Protein 1HT6 (pdb70)

GO terms:
  GO:0004556 alpha-amylase activity (F, EXP)

Secondary structure (DSSP, 8-state):
---EEE---TTGGG-TT-HHHHHHTTHHHHHHTT--EEEEPP-S-BSSTTSSSB--TT-GGG-TT--HHHHHHHHHHHHHTT-EEEEEE--SB---SEE-TTS-EEE---SSSSSTT---GGGB-TT-TTT--S-SPPPSS---TTSPBB-TT-HHHHHHHHHHHHHIIIII---EEEETTGGGS-HHHHHHHHHHH--S-EEE----PPPB-TTSSBPS--HHHHHHHHHHHHHHTGGGSSEEEE-HHHHHHHHHHTTT-GGGGS-TTSS-SSHHHH-GGGEEEES--TTTSTTT-SSPPPGGGHHHHHHHHHHSSSEEEEEHHHHHTSS-HHHHHHHHHHHHHTT--TT--EEEEEEETTEEEEEETTTEEEEESS-S--GGGSPTT-EEEEEETTEEEEE-

CATH classification: 3.20.20.80 (+1 more: 2.60.40.1180)

InterPro domains:
  IPR006046 Alpha amylase [PR00110] (106-117)
  IPR006046 Alpha amylase [PR00110] (198-209)
  IPR006046 Alpha amylase [PR00110] (305-317)
  IPR006047 Glycosyl hydrolase family 13, catalytic domain [PF00128] (47-209)
  IPR006047 Glycosyl hydrolase family 13, catalytic domain [SM00642] (26-367)
  IPR012850 Alpha-amylase, C-terminal beta-sheet [PF07821] (369-427)
  IPR012850 Alpha-amylase, C-terminal beta-sheet [SM00810] (368-428)
  IPR013775 Alpha-amylase, plant [PIRSF001028] (6-428)
  IPR013780 Glycosyl hydrolase, all-beta [G3DSA:2.60.40.1180] (372-429)
  IPR017853 Glycoside hydrolase superfamily [SSF51445] (25-370)

Radius of gyration: 21.64 Å; Cα contacts (8 Å, |Δi|>4): 967; chains: 1; bounding box: 49×50×70 Å

Structure (mmCIF, N/CA/C/O backbone):
data_1HT6
#
_entry.id   1HT6
#
_cell.length_a   88.360
_cell.length_b   72.820
_cell.length_c   61.740
_cell.angle_alpha   90.00
_cell.angle_beta   90.00
_cell.angle_gamma   90.00
#
_symmetry.space_group_name_H-M   'P 21 21 2'
#
loop_
_entity.id
_entity.type
_entity.pdbx_description
1 polymer 'ALPHA-AMYLASE ISOZYME 1'
2 non-polymer 'CALCIUM ION'
3 non-polymer 1,2-ETHANEDIOL
4 water water
#
loop_
_atom_site.group_PDB
_atom_site.id
_atom_site.type_symbol
_atom_site.label_atom_id
_atom_site.label_alt_id
_atom_site.label_comp_id
_atom_site.label_asym_id
_atom_site.label_entity_id
_atom_site.label_seq_id
_atom_site.pdbx_PDB_ins_code
_atom_site.Cartn_x
_atom_site.Cartn_y
_atom_site.Cartn_z
_atom_site.occupancy
_atom_site.B_iso_or_equiv
_atom_site.auth_seq_id
_atom_site.auth_comp_id
_atom_site.auth_asym_id
_atom_site.auth_atom_id
_atom_site.pdbx_PDB_model_num
ATOM 1 N N . HIS A 1 1 ? 21.979 20.358 -2.254 1.00 10.41 1 HIS A N 1
ATOM 2 C CA . HIS A 1 1 ? 23.221 21.116 -1.897 1.00 8.23 1 HIS A CA 1
ATOM 3 C C . HIS A 1 1 ? 23.060 21.654 -0.473 1.00 8.19 1 HIS A C 1
ATOM 4 O O . HIS A 1 1 ? 22.019 22.218 -0.124 1.00 8.61 1 HIS A O 1
ATOM 11 N N A GLN A 1 2 ? 24.075 21.449 0.366 0.51 7.01 2 GLN A N 1
ATOM 12 N N B GLN A 1 2 ? 24.101 21.480 0.326 0.52 7.02 2 GLN A N 1
ATOM 13 C CA A GLN A 1 2 ? 24.048 21.927 1.754 0.58 6.22 2 GLN A CA 1
ATOM 14 C CA B GLN A 1 2 ? 24.085 21.960 1.691 0.49 6.24 2 GLN A CA 1
ATOM 15 C C A GLN A 1 2 ? 25.446 22.236 2.255 0.54 6.34 2 GLN A C 1
ATOM 16 C C B GLN A 1 2 ? 25.487 22.276 2.130 0.49 6.12 2 GLN A C 1
ATOM 17 O O A GLN A 1 2 ? 26.320 21.351 2.296 0.52 6.80 2 GLN A O 1
ATOM 18 O O B GLN A 1 2 ? 26.397 21.441 2.006 0.52 5.77 2 GLN A O 1
ATOM 29 N N . VAL A 1 3 ? 25.674 23.498 2.612 1.00 4.65 3 VAL A N 1
ATOM 30 C CA . VAL A 1 3 ? 26.985 23.925 3.118 1.00 5.23 3 VAL A CA 1
ATOM 31 C C . VAL A 1 3 ? 26.740 24.867 4.261 1.00 3.91 3 VAL A C 1
ATOM 32 O O . VAL A 1 3 ? 26.066 25.906 4.140 1.00 4.89 3 VAL A O 1
ATOM 36 N N . LEU A 1 4 ? 27.266 24.502 5.427 1.00 4.13 4 LEU A N 1
ATOM 37 C CA . LEU A 1 4 ? 27.072 25.327 6.619 1.00 3.58 4 LEU A CA 1
ATOM 38 C C . LEU A 1 4 ? 28.231 26.331 6.747 1.00 3.52 4 LEU A C 1
ATOM 39 O O . LEU A 1 4 ? 29.297 26.175 6.146 1.00 3.53 4 LEU A O 1
ATOM 44 N N . PHE A 1 5 ? 27.991 27.351 7.559 1.00 3.10 5 PHE A N 1
ATOM 45 C CA . PHE A 1 5 ? 29.006 28.379 7.789 1.00 2.03 5 PHE A CA 1
ATOM 46 C C . PHE A 1 5 ? 28.867 28.867 9.221 1.00 4.18 5 PHE A C 1
ATOM 47 O O . PHE A 1 5 ? 27.765 29.282 9.635 1.00 4.76 5 PHE A O 1
ATOM 55 N N . GLN A 1 6 ? 29.935 28.802 10.006 1.00 3.88 6 GLN A N 1
ATOM 56 C CA . GLN A 1 6 ? 29.867 29.332 11.386 1.00 3.48 6 GLN A CA 1
ATOM 57 C C . GLN A 1 6 ? 30.146 30.825 11.269 1.00 3.58 6 GLN A C 1
ATOM 58 O O . GLN A 1 6 ? 31.255 31.242 10.925 1.00 5.31 6 GLN A O 1
ATOM 64 N N . GLY A 1 7 ? 29.128 31.616 11.605 1.00 3.91 7 GLY A N 1
ATOM 65 C CA . GLY A 1 7 ? 29.213 33.063 11.444 1.00 4.44 7 GLY A CA 1
ATOM 66 C C . GLY A 1 7 ? 29.645 33.869 12.642 1.00 4.58 7 GLY A C 1
ATOM 67 O O . GLY A 1 7 ? 29.086 34.921 12.874 1.00 6.16 7 GLY A O 1
ATOM 68 N N . PHE A 1 8 ? 30.632 33.384 13.367 1.00 4.82 8 PHE A N 1
ATOM 69 C CA . PHE A 1 8 ? 31.212 34.082 14.504 1.00 2.67 8 PHE A CA 1
ATOM 70 C C . PHE A 1 8 ? 32.418 33.330 14.997 1.00 4.88 8 PHE A C 1
ATOM 71 O O . PHE A 1 8 ? 32.701 32.199 14.579 1.00 5.26 8 PHE A O 1
ATOM 79 N N . ASN A 1 9 ? 33.207 34.020 15.841 1.00 5.21 9 ASN A N 1
ATOM 80 C CA . ASN A 1 9 ? 34.355 33.400 16.481 1.00 6.50 9 ASN A CA 1
ATOM 81 C C . ASN A 1 9 ? 34.372 33.829 17.952 1.00 6.73 9 ASN A C 1
ATOM 82 O O . ASN A 1 9 ? 33.427 34.439 18.440 1.00 5.73 9 ASN A O 1
ATOM 87 N N . TRP A 1 10 ? 35.407 33.434 18.702 1.00 5.28 10 TRP A N 1
ATOM 88 C CA . TRP A 1 10 ? 35.428 33.716 20.134 1.00 5.97 10 TRP A CA 1
ATOM 89 C C . TRP A 1 10 ? 35.604 35.196 20.493 1.00 6.07 10 TRP A C 1
ATOM 90 O O . TRP A 1 10 ? 35.349 35.577 21.643 1.00 7.77 10 TRP A O 1
ATOM 101 N N . GLU A 1 11 ? 36.041 35.990 19.526 1.00 5.96 11 GLU A N 1
ATOM 102 C CA . GLU A 1 11 ? 36.235 37.433 19.764 1.00 6.51 11 GLU A CA 1
ATOM 103 C C . GLU A 1 11 ? 35.065 38.268 19.265 1.00 7.42 11 GLU A C 1
ATOM 104 O O . GLU A 1 11 ? 35.031 39.457 19.513 1.00 8.22 11 GLU A O 1
ATOM 110 N N . SER A 1 12 ? 34.086 37.633 18.596 1.00 5.83 12 SER A N 1
ATOM 111 C CA . SER A 1 12 ? 32.992 38.397 17.998 1.00 5.73 12 SER A CA 1
ATOM 112 C C . SER A 1 12 ? 32.220 39.320 18.909 1.00 6.20 12 SER A C 1
ATOM 113 O O . SER A 1 12 ? 31.753 40.405 18.470 1.00 5.88 12 SER A O 1
ATOM 116 N N . TRP A 1 13 ? 32.015 38.911 20.142 1.00 6.77 13 TRP A N 1
ATOM 117 C CA . TRP A 1 13 ? 31.253 39.758 21.029 1.00 7.30 13 TRP A CA 1
ATOM 118 C C . TRP A 1 13 ? 31.818 41.151 21.223 1.00 7.55 13 TRP A C 1
ATOM 119 O O . TRP A 1 13 ? 31.067 42.060 21.609 1.00 9.20 13 TRP A O 1
ATOM 130 N N . LYS A 1 14 ? 33.106 41.323 20.944 1.00 6.13 14 LYS A N 1
ATOM 131 C CA . LYS A 1 14 ? 33.807 42.599 21.136 1.00 6.64 14 LYS A CA 1
ATOM 132 C C . LYS A 1 14 ? 33.637 43.572 19.996 1.00 9.17 14 LYS A C 1
ATOM 133 O O . LYS A 1 14 ? 33.997 44.748 20.133 1.00 9.68 14 LYS A O 1
ATOM 139 N N . GLN A 1 15 ? 33.098 43.110 18.876 1.00 7.69 15 GLN A N 1
ATOM 140 C CA . GLN A 1 15 ? 33.056 43.924 17.674 1.00 7.58 15 GLN A CA 1
ATOM 141 C C . GLN A 1 15 ? 32.463 45.308 17.892 1.00 9.44 15 GLN A C 1
ATOM 142 O O . GLN A 1 15 ? 31.330 45.437 18.385 1.00 9.02 15 GLN A O 1
ATOM 148 N N . SER A 1 16 ? 33.252 46.340 17.527 1.00 8.83 16 SER A N 1
ATOM 149 C CA . SER A 1 16 ? 32.758 47.697 17.677 1.00 11.15 16 SER A CA 1
ATOM 150 C C . SER A 1 16 ? 31.479 47.875 16.813 1.00 8.27 16 SER A C 1
ATOM 151 O O . SER A 1 16 ? 31.455 47.505 15.630 1.00 10.57 16 SER A O 1
ATOM 154 N N . GLY A 1 17 ? 30.447 48.452 17.421 1.00 10.63 17 GLY A N 1
ATOM 155 C CA . GLY A 1 17 ? 29.196 48.657 16.683 1.00 8.08 17 GLY A CA 1
ATOM 156 C C . GLY A 1 17 ? 28.298 47.426 16.656 1.00 6.95 17 GLY A C 1
ATOM 157 O O . GLY A 1 17 ? 27.189 47.529 16.160 1.00 7.30 17 GLY A O 1
ATOM 158 N N . GLY A 1 18 ? 28.801 46.293 17.164 1.00 6.15 18 GLY A N 1
ATOM 159 C CA . GLY A 1 18 ? 27.963 45.106 17.207 1.00 6.10 18 GLY A CA 1
ATOM 160 C C . GLY A 1 18 ? 28.275 44.067 16.142 1.00 5.42 18 GLY A C 1
ATOM 161 O O . GLY A 1 18 ? 28.357 44.409 14.950 1.00 6.00 18 GLY A O 1
ATOM 162 N N . TRP A 1 19 ? 28.351 42.800 16.555 1.00 4.95 19 TRP A N 1
ATOM 163 C CA . TRP A 1 19 ? 28.663 41.743 15.604 1.00 4.76 19 TRP A CA 1
ATOM 164 C C . TRP A 1 19 ? 27.595 41.527 14.535 1.00 5.64 19 TRP A C 1
ATOM 165 O O . TRP A 1 19 ? 27.913 41.421 13.360 1.00 5.53 19 TRP A O 1
ATOM 176 N N . TYR A 1 20 ? 26.311 41.495 14.912 1.00 4.98 20 TYR A N 1
ATOM 177 C CA . TYR A 1 20 ? 25.308 41.302 13.880 1.00 4.91 20 TYR A CA 1
ATOM 178 C C . TYR A 1 20 ? 25.349 42.445 12.878 1.00 4.94 20 TYR A C 1
ATOM 179 O O . TYR A 1 20 ? 25.182 42.218 11.689 1.00 6.10 20 TYR A O 1
ATOM 188 N N . ASN A 1 21 ? 25.509 43.680 13.365 1.00 5.13 21 ASN A N 1
ATOM 189 C CA . ASN A 1 21 ? 25.565 44.841 12.455 1.00 6.50 21 ASN A CA 1
ATOM 190 C C . ASN A 1 21 ? 26.710 44.667 11.468 1.00 6.41 21 ASN A C 1
ATOM 191 O O . ASN A 1 21 ? 26.536 44.945 10.272 1.00 7.67 21 ASN A O 1
ATOM 196 N N A MET A 1 22 ? 27.865 44.208 11.945 0.52 5.72 22 MET A N 1
ATOM 197 N N B MET A 1 22 ? 27.866 44.197 11.946 0.52 5.81 22 MET A N 1
ATOM 198 C CA A MET A 1 22 ? 28.987 43.999 11.045 0.54 5.49 22 MET A CA 1
ATOM 199 C CA B MET A 1 22 ? 29.016 43.975 11.068 0.55 5.66 22 MET A CA 1
ATOM 200 C C A MET A 1 22 ? 28.625 42.913 10.028 0.53 6.17 22 MET A C 1
ATOM 201 C C B MET A 1 22 ? 28.728 42.848 10.066 0.47 6.70 22 MET A C 1
ATOM 202 O O A MET A 1 22 ? 28.892 43.068 8.828 0.50 6.84 22 MET A O 1
ATOM 203 O O B MET A 1 22 ? 29.189 42.876 8.929 0.52 8.00 22 MET A O 1
ATOM 212 N N . MET A 1 23 ? 27.987 41.836 10.501 1.00 5.45 23 MET A N 1
ATOM 213 C CA . MET A 1 23 ? 27.639 40.728 9.609 1.00 5.81 23 MET A CA 1
ATOM 214 C C . MET A 1 23 ? 26.735 41.109 8.462 1.00 6.32 23 MET A C 1
ATOM 215 O O . MET A 1 23 ? 26.705 40.407 7.448 1.00 6.76 23 MET A O 1
ATOM 220 N N . MET A 1 24 ? 25.977 42.218 8.603 1.00 5.79 24 MET A N 1
ATOM 221 C CA . MET A 1 24 ? 25.131 42.620 7.484 1.00 6.46 24 MET A CA 1
ATOM 222 C C . MET A 1 24 ? 25.938 42.777 6.209 1.00 5.27 24 MET A C 1
ATOM 223 O O . MET A 1 24 ? 25.473 42.417 5.117 1.00 7.10 24 MET A O 1
ATOM 228 N N . GLY A 1 25 ? 27.146 43.310 6.349 1.00 6.64 25 GLY A N 1
ATOM 229 C CA . GLY A 1 25 ? 28.026 43.530 5.201 1.00 6.09 25 GLY A CA 1
ATOM 230 C C . GLY A 1 25 ? 28.752 42.287 4.700 1.00 7.31 25 GLY A C 1
ATOM 231 O O . GLY A 1 25 ? 29.499 42.361 3.726 1.00 10.36 25 GLY A O 1
ATOM 232 N N . LYS A 1 26 ? 28.491 41.166 5.335 1.00 6.15 26 LYS A N 1
ATOM 233 C CA . LYS A 1 26 ? 29.139 39.893 4.973 1.00 6.43 26 LYS A CA 1
ATOM 234 C C . LYS A 1 26 ? 28.118 38.917 4.318 1.00 5.68 26 LYS A C 1
ATOM 235 O O . LYS A 1 26 ? 28.528 37.930 3.718 1.00 6.43 26 LYS A O 1
ATOM 241 N N . VAL A 1 27 ? 26.825 39.201 4.446 1.00 5.24 27 VAL A N 1
ATOM 242 C CA . VAL A 1 27 ? 25.799 38.307 3.915 1.00 5.99 27 VAL A CA 1
ATOM 243 C C . VAL A 1 27 ? 25.923 37.992 2.441 1.00 5.61 27 VAL A C 1
ATOM 244 O O . VAL A 1 27 ? 25.853 36.810 2.055 1.00 6.25 27 VAL A O 1
ATOM 248 N N . ASP A 1 28 ? 26.122 39.013 1.604 1.00 6.04 28 ASP A N 1
ATOM 249 C CA . ASP A 1 28 ? 26.177 38.706 0.170 1.00 6.06 28 ASP A CA 1
ATOM 250 C C . ASP A 1 28 ? 27.326 37.784 -0.193 1.00 5.09 28 ASP A C 1
ATOM 251 O O . ASP A 1 28 ? 27.161 36.862 -1.015 1.00 6.32 28 ASP A O 1
ATOM 256 N N . ASP A 1 29 ? 28.515 38.014 0.384 1.00 6.57 29 ASP A N 1
ATOM 257 C CA . ASP A 1 29 ? 29.675 37.156 0.059 1.00 7.35 29 ASP A CA 1
ATOM 258 C C . ASP A 1 29 ? 29.427 35.736 0.553 1.00 7.37 29 ASP A C 1
ATOM 259 O O . ASP A 1 29 ? 29.832 34.782 -0.123 1.00 7.09 29 ASP A O 1
ATOM 264 N N . ILE A 1 30 ? 28.808 35.575 1.737 1.00 6.08 30 ILE A N 1
ATOM 265 C CA . ILE A 1 30 ? 28.525 34.230 2.238 1.00 6.02 30 ILE A CA 1
ATOM 266 C C . ILE A 1 30 ? 27.561 33.506 1.286 1.00 6.26 30 ILE A C 1
ATOM 267 O O . ILE A 1 30 ? 27.778 32.361 0.911 1.00 5.82 30 ILE A O 1
ATOM 272 N N . ALA A 1 31 ? 26.468 34.180 0.887 1.00 5.61 31 ALA A N 1
ATOM 273 C CA . ALA A 1 31 ? 25.511 33.541 0.001 1.00 4.91 31 ALA A CA 1
ATOM 274 C C . ALA A 1 31 ? 26.127 33.257 -1.380 1.00 6.65 31 ALA A C 1
ATOM 275 O O . ALA A 1 31 ? 25.885 32.212 -1.957 1.00 7.02 31 ALA A O 1
ATOM 277 N N . ALA A 1 32 ? 26.953 34.193 -1.871 1.00 6.17 32 ALA A N 1
ATOM 278 C CA . ALA A 1 32 ? 27.555 33.992 -3.187 1.00 7.64 32 ALA A CA 1
ATOM 279 C C . ALA A 1 32 ? 28.513 32.836 -3.222 1.00 7.46 32 ALA A C 1
ATOM 280 O O . ALA A 1 32 ? 28.776 32.286 -4.312 1.00 10.03 32 ALA A O 1
ATOM 282 N N . ALA A 1 33 ? 29.086 32.497 -2.073 1.00 6.16 33 ALA A N 1
ATOM 283 C CA . ALA A 1 33 ? 29.973 31.365 -1.959 1.00 7.42 33 ALA A CA 1
ATOM 284 C C . ALA A 1 33 ? 29.253 30.025 -1.873 1.00 9.23 33 ALA A C 1
ATOM 285 O O . ALA A 1 33 ? 29.898 28.995 -1.656 1.00 12.12 33 ALA A O 1
ATOM 287 N N . GLY A 1 34 ? 27.930 29.997 -1.935 1.00 7.06 34 GLY A N 1
ATOM 288 C CA . GLY A 1 34 ? 27.235 28.738 -1.923 1.00 7.36 34 GLY A CA 1
ATOM 289 C C . GLY A 1 34 ? 26.850 28.198 -0.560 1.00 6.47 34 GLY A C 1
ATOM 290 O O . GLY A 1 34 ? 26.509 27.006 -0.448 1.00 7.23 34 GLY A O 1
ATOM 291 N N . VAL A 1 35 ? 26.890 29.057 0.458 1.00 5.41 35 VAL A N 1
ATOM 292 C CA . VAL A 1 35 ? 26.494 28.649 1.783 1.00 5.30 35 VAL A CA 1
ATOM 293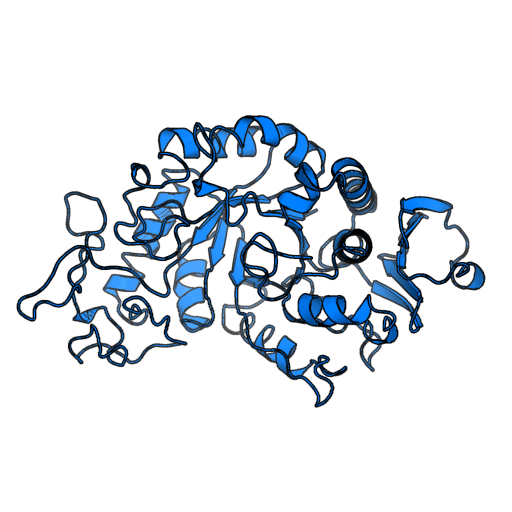 C C . VAL A 1 35 ? 24.976 28.600 1.859 1.00 5.36 35 VAL A C 1
ATOM 294 O O . VAL A 1 35 ? 24.270 29.517 1.364 1.00 6.33 35 VAL A O 1
ATOM 298 N N . THR A 1 36 ? 24.454 27.585 2.518 1.00 3.87 36 THR A N 1
ATOM 299 C CA . THR A 1 36 ? 23.010 27.441 2.672 1.00 5.14 36 THR A CA 1
ATOM 300 C C . THR A 1 36 ? 22.487 27.733 4.072 1.00 5.28 36 THR A C 1
ATOM 301 O O . THR A 1 36 ? 21.295 28.035 4.226 1.00 5.24 36 THR A O 1
ATOM 305 N N . HIS A 1 37 ? 23.352 27.693 5.084 1.00 4.22 37 HIS A N 1
ATOM 306 C CA . HIS A 1 37 ? 22.932 27.878 6.463 1.00 3.92 37 HIS A CA 1
ATOM 307 C C . HIS A 1 37 ? 24.060 28.537 7.233 1.00 4.39 37 HIS A C 1
ATOM 308 O O . HIS A 1 37 ? 25.211 28.100 7.097 1.00 5.66 37 HIS A O 1
ATOM 315 N N . VAL A 1 38 ? 23.738 29.569 8.008 1.00 3.66 38 VAL A N 1
ATOM 316 C CA . VAL A 1 38 ? 24.732 30.249 8.872 1.00 3.49 38 VAL A CA 1
ATOM 317 C C . VAL A 1 38 ? 24.407 30.024 10.328 1.00 3.89 38 VAL A C 1
ATOM 318 O O . VAL A 1 38 ? 23.265 30.295 10.780 1.00 5.16 38 VAL A O 1
ATOM 322 N N . TRP A 1 39 ? 25.379 29.482 11.080 1.00 3.72 39 TRP A N 1
ATOM 323 C CA . TRP A 1 39 ? 25.262 29.268 12.529 1.00 4.07 39 TRP A CA 1
ATOM 324 C C . TRP A 1 39 ? 25.670 30.540 13.261 1.00 3.77 39 TRP A C 1
ATOM 325 O O . TRP A 1 39 ? 26.773 31.094 13.089 1.00 4.61 39 TRP A O 1
ATOM 336 N N . LEU A 1 40 ? 24.699 31.087 14.007 1.00 4.18 40 LEU A N 1
ATOM 337 C CA . LEU A 1 40 ? 24.857 32.346 14.790 1.00 3.57 40 LEU A CA 1
ATOM 338 C C . LEU A 1 40 ? 25.017 31.965 16.264 1.00 3.76 40 LEU A C 1
ATOM 339 O O . LEU A 1 40 ? 24.553 30.910 16.702 1.00 4.35 40 LEU A O 1
ATOM 344 N N . PRO A 1 41 ? 25.657 32.818 17.052 1.00 3.90 41 PRO A N 1
ATOM 345 C CA . PRO A 1 41 ? 25.926 32.518 18.464 1.00 3.88 41 PRO A CA 1
ATOM 346 C C . PRO A 1 41 ? 24.729 32.515 19.394 1.00 4.47 41 PRO A C 1
ATOM 347 O O . PRO A 1 41 ? 23.630 32.882 19.005 1.00 4.40 41 PRO A O 1
ATOM 351 N N . PRO A 1 42 ? 24.916 32.064 20.652 1.00 4.65 42 PRO A N 1
ATOM 352 C CA . PRO A 1 42 ? 23.777 32.037 21.619 1.00 5.45 42 PRO A CA 1
ATOM 353 C C . PRO A 1 42 ? 23.267 33.484 21.654 1.00 3.80 42 PRO A C 1
ATOM 354 O O . PRO A 1 42 ? 24.042 34.396 21.942 1.00 5.26 42 PRO A O 1
ATOM 358 N N . PRO A 1 43 ? 21.977 33.698 21.456 1.00 4.33 43 PRO A N 1
ATOM 359 C CA . PRO A 1 43 ? 21.443 35.066 21.395 1.00 4.42 43 PRO A CA 1
ATOM 360 C C . PRO A 1 43 ? 20.950 35.728 22.625 1.00 5.50 43 PRO A C 1
ATOM 361 O O . PRO A 1 43 ? 20.597 36.915 22.583 1.00 5.65 43 PRO A O 1
ATOM 365 N N . SER A 1 44 ? 20.921 34.985 23.713 1.00 5.32 44 SER A N 1
ATOM 366 C CA . SER A 1 44 ? 20.328 35.554 24.933 1.00 4.98 44 SER A CA 1
ATOM 367 C C . SER A 1 44 ? 21.303 36.108 25.942 1.00 6.38 44 SER A C 1
ATOM 368 O O . SER A 1 44 ? 22.502 35.888 25.868 1.00 6.58 44 SER A O 1
ATOM 371 N N . HIS A 1 45 ? 20.733 36.835 26.910 1.00 5.96 45 HIS A N 1
ATOM 372 C CA . HIS A 1 45 ? 21.485 37.254 28.089 1.00 5.46 45 HIS A CA 1
ATOM 373 C C . HIS A 1 45 ? 22.359 36.091 28.596 1.00 6.13 45 HIS A C 1
ATOM 374 O O . HIS A 1 45 ? 21.844 34.957 28.717 1.00 6.52 45 HIS A O 1
ATOM 381 N N . SER A 1 46 ? 23.607 36.370 28.937 1.00 6.44 46 SER A N 1
ATOM 382 C CA . SER A 1 46 ? 24.537 35.366 29.425 1.00 7.14 46 SER A CA 1
ATOM 383 C C . SER A 1 46 ? 25.456 36.034 30.448 1.00 8.14 46 SER A C 1
ATOM 384 O O . SER A 1 46 ? 25.863 37.178 30.301 1.00 7.52 46 SER A O 1
ATOM 387 N N . VAL A 1 47 ? 25.764 35.284 31.506 1.00 6.17 47 VAL A N 1
ATOM 388 C CA . VAL A 1 47 ? 26.695 35.806 32.502 1.00 7.52 47 VAL A CA 1
ATOM 389 C C . VAL A 1 47 ? 28.094 36.007 31.872 1.00 8.31 47 VAL A C 1
ATOM 390 O O . VAL A 1 47 ? 28.781 36.984 32.214 1.00 10.00 47 VAL A O 1
ATOM 394 N N . SER A 1 48 ? 28.493 35.142 30.924 1.00 8.04 48 SER A N 1
ATOM 395 C CA . SER A 1 48 ? 29.745 35.269 30.205 1.00 7.23 48 SER A CA 1
ATOM 396 C C . SER A 1 48 ? 29.470 36.005 28.877 1.00 7.55 48 SER A C 1
ATOM 397 O O . SER A 1 48 ? 28.423 35.825 28.252 1.00 8.78 48 SER A O 1
ATOM 400 N N . ASN A 1 49 ? 30.457 36.775 28.415 1.00 6.71 49 ASN A N 1
ATOM 401 C CA . ASN A 1 49 ? 30.250 37.599 27.243 1.00 8.98 49 ASN A CA 1
ATOM 402 C C . ASN A 1 49 ? 29.955 36.867 25.961 1.00 6.41 49 ASN A C 1
ATOM 403 O O . ASN A 1 49 ? 29.227 37.396 25.117 1.00 7.11 49 ASN A O 1
ATOM 408 N N . GLU A 1 50 ? 30.494 35.638 25.818 1.00 5.65 50 GLU A N 1
ATOM 409 C CA . GLU A 1 50 ? 30.325 34.934 24.550 1.00 5.28 50 GLU A CA 1
ATOM 410 C C . GLU A 1 50 ? 28.993 34.245 24.396 1.00 5.95 50 GLU A C 1
ATOM 411 O O . GLU A 1 50 ? 28.691 33.741 23.297 1.00 5.75 50 GLU A O 1
ATOM 417 N N . GLY A 1 51 ? 28.201 34.194 25.475 1.00 6.00 51 GLY A N 1
ATOM 418 C CA . GLY A 1 51 ? 26.861 33.630 25.369 1.00 5.67 51 GLY A CA 1
ATOM 419 C C . GLY A 1 51 ? 26.625 32.253 25.947 1.00 5.18 51 GLY A C 1
ATOM 420 O O . GLY A 1 51 ? 25.454 31.819 26.047 1.00 5.66 51 GLY A O 1
ATOM 421 N N . TYR A 1 52 ? 27.702 31.584 26.381 1.00 4.81 52 TYR A N 1
ATOM 422 C CA . TYR A 1 52 ? 27.564 30.199 26.813 1.00 4.16 52 TYR A CA 1
ATOM 423 C C . TYR A 1 52 ? 27.187 29.921 28.281 1.00 6.32 52 TYR A C 1
ATOM 424 O O . TYR A 1 52 ? 27.233 28.794 28.728 1.00 6.82 52 TYR A O 1
ATOM 433 N N A MET A 1 53 ? 26.824 30.966 29.008 0.49 5.96 53 MET A N 1
ATOM 434 N N B MET A 1 53 ? 26.837 30.988 28.989 0.54 6.36 53 MET A N 1
ATOM 435 C CA A MET A 1 53 ? 26.294 30.813 30.371 0.54 5.52 53 MET A CA 1
ATOM 436 C CA B MET A 1 53 ? 26.341 30.938 30.375 0.49 6.22 53 MET A CA 1
ATOM 437 C C A MET A 1 53 ? 24.984 31.603 30.403 0.52 5.95 53 MET A C 1
ATOM 438 C C B MET A 1 53 ? 24.988 31.682 30.362 0.45 6.32 53 MET A C 1
ATOM 439 O O A MET A 1 53 ? 24.828 32.572 31.137 0.46 5.61 53 MET A O 1
ATOM 440 O O B MET A 1 53 ? 24.795 32.679 31.060 0.54 5.18 53 MET A O 1
ATOM 449 N N . PRO A 1 54 ? 24.013 31.184 29.582 1.00 4.79 54 PRO A N 1
ATOM 450 C CA . PRO A 1 54 ? 22.715 31.867 29.505 1.00 4.89 54 PRO A CA 1
ATOM 451 C C . PRO A 1 54 ? 21.971 31.926 30.807 1.00 6.67 54 PRO A C 1
ATOM 452 O O . PRO A 1 54 ? 22.046 30.987 31.607 1.00 6.93 54 PRO A O 1
ATOM 456 N N . GLY A 1 55 ? 21.199 32.998 30.962 1.00 5.50 55 GLY A N 1
ATOM 457 C CA . GLY A 1 55 ? 20.339 33.163 32.123 1.00 5.38 55 GLY A CA 1
ATOM 458 C C . GLY A 1 55 ? 18.939 33.463 31.661 1.00 6.13 55 GLY A C 1
ATOM 459 O O . GLY A 1 55 ? 18.099 32.557 31.589 1.00 6.63 55 GLY A O 1
ATOM 460 N N . ARG A 1 56 ? 18.648 34.723 31.334 1.00 5.72 56 ARG A N 1
ATOM 461 C CA . ARG A 1 56 ? 17.297 35.108 30.876 1.00 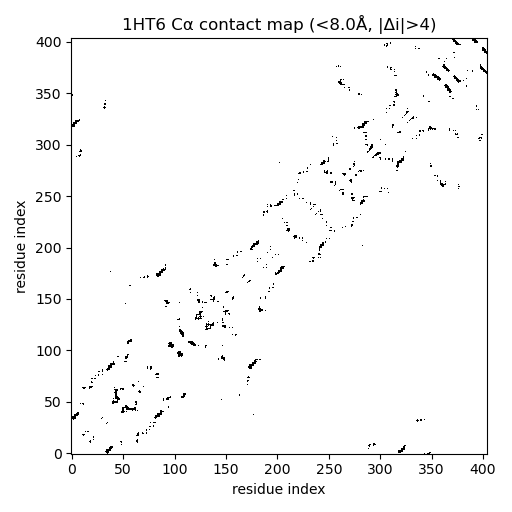6.48 56 ARG A CA 1
ATOM 462 C C . ARG A 1 56 ? 17.177 34.799 29.390 1.00 6.36 56 ARG A C 1
ATOM 463 O O . ARG A 1 56 ? 17.504 35.632 28.520 1.00 5.58 56 ARG A O 1
ATOM 471 N N . LEU A 1 57 ? 16.685 33.589 29.106 1.00 6.05 57 LEU A N 1
ATOM 472 C CA . LEU A 1 57 ? 16.638 33.107 27.729 1.00 5.32 57 LEU A CA 1
ATOM 473 C C . LEU A 1 57 ? 15.841 34.015 26.790 1.00 5.20 57 LEU A C 1
ATOM 474 O O . LEU A 1 57 ? 16.181 34.103 25.571 1.00 5.58 57 LEU A O 1
ATOM 479 N N . TYR A 1 58 ? 14.771 34.656 27.277 1.00 5.57 58 TYR A N 1
ATOM 480 C CA . TYR A 1 58 ? 14.010 35.544 26.389 1.00 7.22 58 TYR A CA 1
ATOM 481 C C . TYR A 1 58 ? 14.610 36.945 26.244 1.00 7.51 58 TYR A C 1
ATOM 482 O O . TYR A 1 58 ? 14.104 37.747 25.430 1.00 7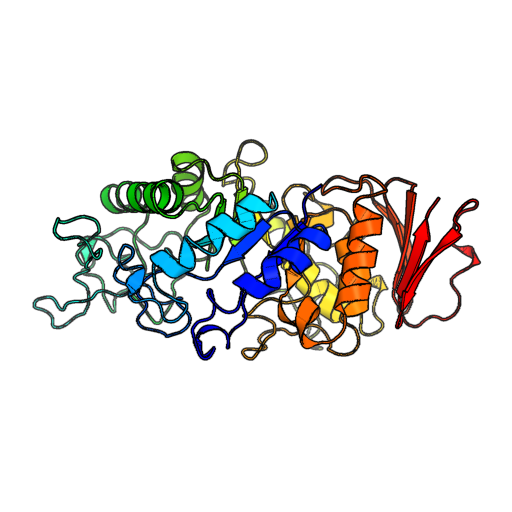.72 58 TYR A O 1
ATOM 491 N N . ASP A 1 59 ? 15.659 37.252 27.007 1.00 5.52 59 ASP A N 1
ATOM 492 C CA . ASP A 1 59 ? 16.239 38.591 26.965 1.00 5.56 59 ASP A CA 1
ATOM 493 C C . ASP A 1 59 ? 17.325 38.628 25.903 1.00 5.67 59 ASP A C 1
ATOM 494 O O . ASP A 1 59 ? 18.531 38.536 26.188 1.00 7.31 59 ASP A O 1
ATOM 499 N N . ILE A 1 60 ? 16.864 38.757 24.672 1.00 7.16 60 ILE A N 1
ATOM 500 C CA . ILE A 1 60 ? 17.766 38.831 23.518 1.00 6.40 60 ILE A CA 1
ATOM 501 C C . ILE A 1 60 ? 18.494 40.199 23.499 1.00 6.45 60 ILE A C 1
ATOM 502 O O . ILE A 1 60 ? 19.664 40.308 23.074 1.00 5.93 60 ILE A O 1
ATOM 507 N N . ASP A 1 61 ? 17.801 41.255 23.947 1.00 5.90 61 ASP A N 1
ATOM 508 C CA . ASP A 1 61 ? 18.393 42.605 23.936 1.00 5.25 61 ASP A CA 1
ATOM 509 C C . ASP A 1 61 ? 19.641 42.756 24.818 1.00 7.45 61 ASP A C 1
ATOM 510 O O . ASP A 1 61 ? 20.449 43.678 24.636 1.00 8.53 61 ASP A O 1
ATOM 515 N N . ALA A 1 62 ? 19.833 41.833 25.753 1.00 6.69 62 ALA A N 1
ATOM 516 C CA . ALA A 1 62 ? 20.989 41.860 26.657 1.00 6.53 62 ALA A CA 1
ATOM 517 C C . ALA A 1 62 ? 22.233 41.229 26.054 1.00 6.19 62 ALA A C 1
ATOM 518 O O . ALA A 1 62 ? 23.285 41.266 26.670 1.00 7.95 62 ALA A O 1
ATOM 520 N N . SER A 1 63 ? 22.135 40.652 24.863 1.00 6.04 63 SER A N 1
ATOM 521 C CA . SER A 1 63 ? 23.324 39.997 24.312 1.00 7.14 63 SER A CA 1
ATOM 522 C C . SER A 1 63 ? 24.435 40.959 23.911 1.00 6.16 63 SER A C 1
ATOM 523 O O . SER A 1 63 ? 24.147 42.052 23.448 1.00 6.96 63 SER A O 1
ATOM 526 N N A LYS A 1 64 ? 25.688 40.542 24.076 0.54 6.37 64 LYS A N 1
ATOM 527 N N B LYS A 1 64 ? 25.692 40.554 24.068 0.51 6.15 64 LYS A N 1
ATOM 528 C CA A LYS A 1 64 ? 26.811 41.373 23.641 0.54 6.50 64 LYS A CA 1
ATOM 529 C CA B LYS A 1 64 ? 26.797 41.404 23.619 0.55 6.12 64 LYS A CA 1
ATOM 530 C C A LYS A 1 64 ? 26.950 41.375 22.105 0.54 5.60 64 LYS A C 1
ATOM 531 C C B LYS A 1 64 ? 26.850 41.449 22.081 0.50 5.40 64 LYS A C 1
ATOM 532 O O A LYS A 1 64 ? 27.658 42.210 21.550 0.51 6.30 64 LYS A O 1
ATOM 533 O O B LYS A 1 64 ? 27.382 42.391 21.499 0.51 6.31 64 LYS A O 1
ATOM 544 N N . TYR A 1 65 ? 26.286 40.439 21.421 1.00 4.54 65 TYR A N 1
ATOM 545 C CA . TYR A 1 65 ? 26.368 40.387 19.953 1.00 5.47 65 TYR A CA 1
ATOM 546 C C . TYR A 1 65 ? 25.512 41.425 19.258 1.00 3.82 65 TYR A C 1
ATOM 547 O O . TYR A 1 65 ? 25.786 41.802 18.112 1.00 5.82 65 TYR A O 1
ATOM 556 N N . GLY A 1 66 ? 24.475 41.870 19.967 1.00 4.00 66 GLY A N 1
ATOM 557 C CA . GLY A 1 66 ? 23.537 42.819 19.411 1.00 5.00 66 GLY A CA 1
ATOM 558 C C . GLY A 1 66 ? 22.179 42.549 19.990 1.00 5.91 66 GLY A C 1
ATOM 559 O O . GLY A 1 66 ? 21.971 41.508 20.609 1.00 6.02 66 GLY A O 1
ATOM 560 N N . ASN A 1 67 ? 21.261 43.496 19.783 1.00 5.06 67 ASN A N 1
ATOM 561 C CA . ASN A 1 67 ? 19.919 43.351 20.324 1.00 6.59 67 ASN A CA 1
ATOM 562 C C . ASN A 1 67 ? 18.986 42.578 19.399 1.00 6.52 67 ASN A C 1
ATOM 563 O O . ASN A 1 67 ? 19.394 42.117 18.332 1.00 6.25 67 ASN A O 1
ATOM 568 N N . ALA A 1 68 ? 17.734 42.425 19.794 1.00 5.37 68 ALA A N 1
ATOM 569 C CA . ALA A 1 68 ? 16.808 41.647 18.965 1.00 5.41 68 ALA A CA 1
ATOM 570 C C . ALA A 1 68 ? 16.582 42.304 17.603 1.00 6.50 68 ALA A C 1
ATOM 571 O O . ALA A 1 68 ? 16.485 41.613 16.596 1.00 6.55 68 ALA A O 1
ATOM 573 N N . ALA A 1 69 ? 16.460 43.636 17.550 1.00 5.97 69 ALA A N 1
ATOM 574 C CA . ALA A 1 69 ? 16.273 44.297 16.261 1.00 5.76 69 ALA A CA 1
ATOM 575 C C . ALA A 1 69 ? 17.451 44.020 15.323 1.00 5.76 69 ALA A C 1
ATOM 576 O O . ALA A 1 69 ? 17.263 43.720 14.125 1.00 6.51 69 ALA A O 1
ATOM 578 N N . GLU A 1 70 ? 18.672 44.118 15.868 1.00 5.61 70 GLU A N 1
ATOM 579 C CA . GLU A 1 70 ? 19.856 43.899 15.049 1.00 4.67 70 GLU A CA 1
ATOM 580 C C . GLU A 1 70 ? 19.924 42.425 14.592 1.00 5.38 70 GLU A C 1
ATOM 581 O O . GLU A 1 70 ? 20.308 42.125 13.459 1.00 5.24 70 GLU A O 1
ATOM 587 N N . LEU A 1 71 ? 19.554 41.505 15.486 1.00 5.67 71 LEU A N 1
ATOM 588 C CA . LEU A 1 71 ? 19.554 40.089 15.100 1.00 4.81 71 LEU A CA 1
ATOM 589 C C . LEU A 1 71 ? 18.514 39.811 14.029 1.00 4.65 71 LEU A C 1
ATOM 590 O O . LEU A 1 71 ? 18.811 39.108 13.049 1.00 5.08 71 LEU A O 1
ATOM 595 N N . LYS A 1 72 ? 17.291 40.346 14.219 1.00 6.35 72 LYS A N 1
ATOM 596 C CA . LYS A 1 72 ? 16.244 40.113 13.211 1.00 6.73 72 LYS A CA 1
ATOM 597 C C . LYS A 1 72 ? 16.638 40.718 11.873 1.00 5.04 72 LYS A C 1
ATOM 598 O O . LYS A 1 72 ? 16.325 40.132 10.829 1.00 6.95 72 LYS A O 1
ATOM 604 N N A SER A 1 73 ? 17.323 41.860 11.892 0.54 5.83 73 SER A N 1
ATOM 605 N N B SER A 1 73 ? 17.325 41.857 11.869 0.49 6.26 73 SER A N 1
ATOM 606 C CA A SER A 1 73 ? 17.760 42.463 10.636 0.49 4.87 73 SER A CA 1
ATOM 607 C CA B SER A 1 73 ? 17.737 42.424 10.585 0.60 5.75 73 SER A CA 1
ATOM 608 C C A SER A 1 73 ? 18.745 41.519 9.917 0.53 5.50 73 SER A C 1
ATOM 609 C C B SER A 1 73 ? 18.727 41.468 9.900 0.45 5.61 73 SER A C 1
ATOM 610 O O A SER A 1 73 ? 18.671 41.332 8.691 0.44 6.73 73 SER A O 1
ATOM 611 O O B SER A 1 73 ? 18.645 41.222 8.682 0.56 5.78 73 SER A O 1
ATOM 616 N N . LEU A 1 74 ? 19.658 40.908 10.668 1.00 5.29 74 LEU A N 1
ATOM 617 C CA . LEU A 1 74 ? 20.609 39.976 10.051 1.00 4.94 74 LEU A CA 1
ATOM 618 C C . LEU A 1 74 ? 19.932 38.694 9.545 1.00 4.21 74 LEU A C 1
ATOM 619 O O . LEU A 1 74 ? 20.212 38.261 8.423 1.00 5.37 74 LEU A O 1
ATOM 624 N N . ILE A 1 75 ? 19.001 38.148 10.318 1.00 3.96 75 ILE A N 1
ATOM 625 C CA . ILE A 1 75 ? 18.313 36.946 9.869 1.00 3.75 75 ILE A CA 1
ATOM 626 C C . ILE A 1 75 ? 17.502 37.271 8.627 1.00 5.54 75 ILE A C 1
ATOM 627 O O . ILE A 1 75 ? 17.463 36.475 7.686 1.00 5.91 75 ILE A O 1
ATOM 632 N N . GLY A 1 76 ? 16.872 38.446 8.600 1.00 6.59 76 GLY A N 1
ATOM 633 C CA . GLY A 1 76 ? 16.103 38.810 7.396 1.00 5.76 76 GLY A CA 1
ATOM 634 C C . GLY A 1 76 ? 17.029 38.953 6.183 1.00 5.60 76 GLY A C 1
ATOM 635 O O . GLY A 1 76 ? 16.614 38.644 5.038 1.00 7.03 76 GLY A O 1
ATOM 636 N N . ALA A 1 77 ? 18.229 39.490 6.392 1.00 6.01 77 ALA A N 1
ATOM 637 C CA . ALA A 1 77 ? 19.158 39.620 5.253 1.00 3.57 77 ALA A CA 1
ATOM 638 C C . ALA A 1 77 ? 19.611 38.249 4.744 1.00 5.04 77 ALA A C 1
ATOM 639 O O . ALA A 1 77 ? 19.699 38.027 3.546 1.00 5.43 77 ALA A O 1
ATOM 641 N N . LEU A 1 78 ? 19.927 37.334 5.657 1.00 5.03 78 LEU A N 1
ATOM 642 C CA . LEU A 1 78 ? 20.278 35.970 5.272 1.00 4.72 78 LEU A CA 1
ATOM 643 C C . LEU A 1 78 ? 19.113 35.360 4.469 1.00 4.85 78 LEU A C 1
ATOM 644 O O . LEU A 1 78 ? 19.334 34.855 3.371 1.00 5.73 78 LEU A O 1
ATOM 649 N N . HIS A 1 79 ? 17.881 35.476 4.994 1.00 5.33 79 HIS A N 1
ATOM 650 C CA . HIS A 1 79 ? 16.746 34.944 4.284 1.00 4.24 79 HIS A CA 1
ATOM 651 C C . HIS A 1 79 ? 16.556 35.589 2.913 1.00 5.70 79 HIS A C 1
ATOM 652 O O . HIS A 1 79 ? 16.149 34.890 1.978 1.00 5.97 79 HIS A O 1
ATOM 659 N N . GLY A 1 80 ? 16.868 36.881 2.801 1.00 5.45 80 GLY A N 1
ATOM 660 C CA . GLY A 1 80 ? 16.731 37.538 1.496 1.00 6.31 80 GLY A CA 1
ATOM 661 C C . GLY A 1 80 ? 17.627 36.937 0.433 1.00 6.30 80 GLY A C 1
ATOM 662 O O . GLY A 1 80 ? 17.306 37.026 -0.754 1.00 10.20 80 GLY A O 1
ATOM 663 N N . LYS A 1 81 ? 18.733 36.334 0.856 1.00 6.45 81 LYS A N 1
ATOM 664 C CA . LYS A 1 81 ? 19.639 35.651 -0.078 1.00 7.48 81 LYS A CA 1
ATOM 665 C C . LYS A 1 81 ? 19.445 34.121 -0.080 1.00 6.34 81 LYS A C 1
ATOM 666 O O . LYS A 1 81 ? 20.263 33.374 -0.655 1.00 8.31 81 LYS A O 1
ATOM 672 N N . GLY A 1 82 ? 18.362 33.641 0.540 1.00 5.54 82 GLY A N 1
ATOM 673 C CA . GLY A 1 82 ? 18.040 32.249 0.563 1.00 6.11 82 GLY A CA 1
ATOM 674 C C . GLY A 1 82 ? 18.858 31.413 1.534 1.00 5.68 82 GLY A C 1
ATOM 675 O O . GLY A 1 82 ? 18.921 30.183 1.366 1.00 9.00 82 GLY A O 1
ATOM 676 N N . VAL A 1 83 ? 19.469 32.063 2.513 1.00 5.01 83 VAL A N 1
ATOM 677 C CA . VAL A 1 83 ? 20.306 31.348 3.489 1.00 5.61 83 VAL A CA 1
ATOM 678 C C . VAL A 1 83 ? 19.566 31.262 4.826 1.00 6.20 83 VAL A C 1
ATOM 679 O O . VAL A 1 83 ? 18.985 32.257 5.317 1.00 5.85 83 VAL A O 1
ATOM 683 N N A GLN A 1 84 ? 19.580 30.065 5.412 0.52 5.15 84 GLN A N 1
ATOM 684 N N B GLN A 1 84 ? 19.580 30.075 5.419 0.48 5.74 84 GLN A N 1
ATOM 685 C CA A GLN A 1 84 ? 18.941 29.819 6.717 0.47 5.22 84 GLN A CA 1
ATOM 686 C CA B GLN A 1 84 ? 18.926 29.874 6.715 0.54 6.11 84 GLN A CA 1
ATOM 687 C C A GLN A 1 84 ? 19.822 30.297 7.885 0.47 4.71 84 GLN A C 1
ATOM 688 C C B GLN A 1 84 ? 19.822 30.265 7.893 0.50 5.35 84 GLN A C 1
ATOM 689 O O A GLN A 1 84 ? 21.045 30.516 7.728 0.53 5.64 84 GLN A O 1
ATOM 690 O O B GLN A 1 84 ? 21.055 30.374 7.756 0.45 6.54 84 GLN A O 1
ATOM 701 N N . ALA A 1 85 ? 19.182 30.499 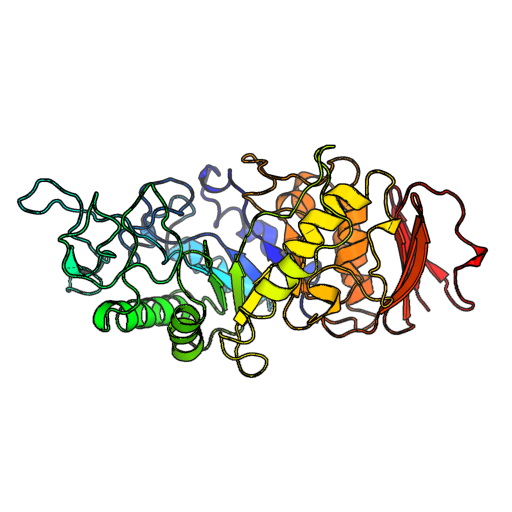9.037 1.00 4.73 85 ALA A N 1
ATOM 702 C CA . ALA A 1 85 ? 19.861 30.907 10.269 1.00 3.95 85 ALA A CA 1
ATOM 703 C C . ALA A 1 85 ? 19.705 29.792 11.288 1.00 4.17 85 ALA A C 1
ATOM 704 O O . ALA A 1 85 ? 18.570 29.339 11.583 1.00 5.16 85 ALA A O 1
ATOM 706 N N . ILE A 1 86 ? 20.838 29.346 11.820 1.00 5.01 86 ILE A N 1
ATOM 707 C CA . ILE A 1 86 ? 20.895 28.297 12.854 1.00 3.62 86 ILE A CA 1
ATOM 708 C C . ILE A 1 86 ? 21.239 28.997 14.169 1.00 4.58 86 ILE A C 1
ATOM 709 O O . ILE A 1 86 ? 22.205 29.759 14.210 1.00 4.65 86 ILE A O 1
ATOM 714 N N . ALA A 1 87 ? 20.431 28.803 15.212 1.00 4.19 87 ALA A N 1
ATOM 715 C CA . ALA A 1 87 ? 20.739 29.403 16.519 1.00 3.52 87 ALA A CA 1
ATOM 716 C C . ALA A 1 87 ? 21.544 28.410 17.376 1.00 3.38 87 ALA A C 1
ATOM 717 O O . ALA A 1 87 ? 21.225 27.204 17.390 1.00 4.24 87 ALA A O 1
ATOM 719 N N . ASP A 1 88 ? 22.553 28.931 18.083 1.00 3.64 88 ASP A N 1
ATOM 720 C CA . ASP A 1 88 ? 23.334 28.117 19.043 1.00 3.85 88 ASP A CA 1
ATOM 721 C C . ASP A 1 88 ? 22.462 28.032 20.311 1.00 4.20 88 ASP A C 1
ATOM 722 O O . ASP A 1 88 ? 22.256 29.042 20.985 1.00 5.66 88 ASP A O 1
ATOM 727 N N . ILE A 1 89 ? 21.972 26.802 20.559 1.00 3.55 89 ILE A N 1
ATOM 728 C CA . ILE A 1 89 ? 21.058 26.534 21.662 1.00 3.28 89 ILE A CA 1
ATOM 729 C C . ILE A 1 89 ? 21.841 25.932 22.811 1.00 3.71 89 ILE A C 1
ATOM 730 O O . ILE A 1 89 ? 22.389 24.805 22.711 1.00 4.58 89 ILE A O 1
ATOM 735 N N . VAL A 1 90 ? 21.930 26.714 23.895 1.00 3.14 90 VAL A N 1
ATOM 736 C CA . VAL A 1 90 ? 22.683 26.362 25.115 1.00 4.04 90 VAL A CA 1
ATOM 737 C C . VAL A 1 90 ? 21.672 26.057 26.208 1.00 4.00 90 VAL A C 1
ATOM 738 O O . VAL A 1 90 ? 21.149 26.966 26.858 1.00 4.95 90 VAL A O 1
ATOM 742 N N . ILE A 1 91 ? 21.348 24.757 26.386 1.00 4.16 91 ILE A N 1
ATOM 743 C CA . ILE A 1 91 ? 20.344 24.344 27.382 1.00 4.35 91 ILE A CA 1
ATOM 744 C C . ILE A 1 91 ? 20.849 23.290 28.349 1.00 4.95 91 ILE A C 1
ATOM 745 O O . ILE A 1 91 ? 20.098 22.871 29.212 1.00 5.97 91 ILE A O 1
ATOM 750 N N . ASN A 1 92 ? 22.095 22.859 28.226 1.00 4.44 92 ASN A N 1
ATOM 751 C CA . ASN A 1 92 ? 22.562 21.895 29.214 1.00 4.72 92 ASN A CA 1
ATOM 752 C C . ASN A 1 92 ? 22.534 22.505 30.623 1.00 4.80 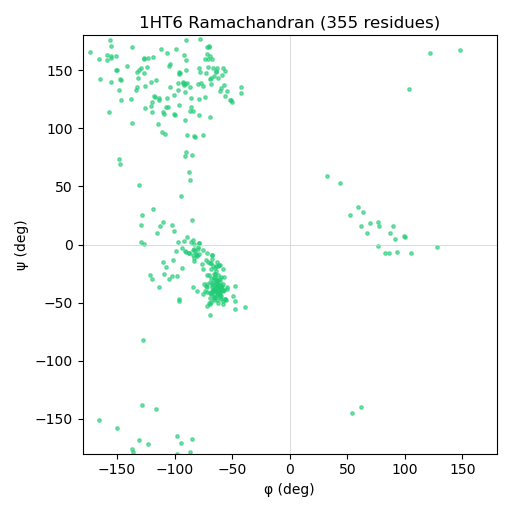92 ASN A C 1
ATOM 753 O O . ASN A 1 92 ? 22.180 21.822 31.626 1.00 5.97 92 ASN A O 1
ATOM 758 N N . HIS A 1 93 ? 22.931 23.767 30.717 1.00 4.74 93 HIS A N 1
ATOM 759 C CA . HIS A 1 93 ? 23.078 24.474 31.956 1.00 5.22 93 HIS A CA 1
ATOM 760 C C . HIS A 1 93 ? 22.516 25.856 31.781 1.00 6.37 93 HIS A C 1
ATOM 761 O O . HIS A 1 93 ? 22.239 26.299 30.669 1.00 4.91 93 HIS A O 1
ATOM 768 N N . ARG A 1 94 ? 22.394 26.553 32.898 1.00 5.69 94 ARG A N 1
ATOM 769 C CA . ARG A 1 94 ? 21.780 27.856 32.884 1.00 5.80 94 ARG A CA 1
ATOM 770 C C . ARG A 1 94 ? 22.100 28.573 34.179 1.00 5.96 94 ARG A C 1
ATOM 771 O O . ARG A 1 94 ? 22.183 27.929 35.226 1.00 7.67 94 ARG A O 1
ATOM 779 N N . CYS A 1 95 ? 22.324 29.889 34.108 1.00 6.00 95 CYS A N 1
ATOM 780 C CA . CYS A 1 95 ? 22.596 30.669 35.333 1.00 6.09 95 CYS A CA 1
ATOM 781 C C . CYS A 1 95 ? 21.305 31.254 35.907 1.00 6.69 95 CYS A C 1
ATOM 782 O O . CYS A 1 95 ? 20.447 31.702 35.166 1.00 7.82 95 CYS A O 1
ATOM 785 N N . ALA A 1 96 ? 21.168 31.230 37.238 1.00 7.26 96 ALA A N 1
ATOM 786 C CA . ALA A 1 96 ? 19.966 31.747 37.866 1.00 8.27 96 ALA A CA 1
ATOM 787 C C . ALA A 1 96 ? 20.217 33.186 38.321 1.00 8.66 96 ALA A C 1
ATOM 788 O O . ALA A 1 96 ? 21.251 33.473 38.952 1.00 10.70 96 ALA A O 1
ATOM 790 N N . ASP A 1 97 ? 19.277 34.075 38.020 1.00 9.71 97 ASP A N 1
ATOM 791 C CA . ASP A 1 97 ? 19.443 35.473 38.397 1.00 9.05 97 ASP A CA 1
ATOM 792 C C . ASP A 1 97 ? 19.393 35.794 39.883 1.00 9.40 97 ASP A C 1
ATOM 793 O O . ASP A 1 97 ? 20.075 36.732 40.311 1.00 9.75 97 ASP A O 1
ATOM 798 N N . TYR A 1 98 ? 18.660 34.991 40.662 1.00 9.54 98 TYR A N 1
ATOM 799 C CA . TYR A 1 98 ? 18.414 35.311 42.075 1.00 9.44 98 TYR A CA 1
ATOM 800 C C . TYR A 1 98 ? 18.777 34.229 43.049 1.00 9.53 98 TYR A C 1
ATOM 801 O O . TYR A 1 98 ? 18.871 33.040 42.706 1.00 10.13 98 TYR A O 1
ATOM 810 N N . LYS A 1 99 ? 18.964 34.651 44.311 1.00 10.85 99 LYS A N 1
ATOM 811 C CA . LYS A 1 99 ? 19.307 33.734 45.369 1.00 11.99 99 LYS A CA 1
ATOM 812 C C . LYS A 1 99 ? 18.083 33.313 46.128 1.00 13.65 99 LYS A C 1
ATOM 813 O O . LYS A 1 99 ? 17.113 34.082 46.279 1.00 15.32 99 LYS A O 1
ATOM 819 N N . ASP A 1 100 ? 18.123 32.090 46.620 1.00 15.19 100 ASP A N 1
ATOM 820 C CA . ASP A 1 100 ? 17.028 31.577 47.446 1.00 15.92 100 ASP A CA 1
ATOM 821 C C . ASP A 1 100 ? 17.441 31.833 48.915 1.00 18.21 100 ASP A C 1
ATOM 822 O O . ASP A 1 100 ? 18.443 32.489 49.182 1.00 16.64 100 ASP A O 1
ATOM 827 N N . SER A 1 101 ? 16.686 31.276 49.857 1.00 21.11 101 SER A N 1
ATOM 828 C CA . SER A 1 101 ? 17.009 31.493 51.281 1.00 23.28 101 SER A CA 1
ATOM 829 C C . SER A 1 101 ? 18.372 30.926 51.744 1.00 22.51 101 SER A C 1
ATOM 830 O O . SER A 1 101 ? 18.904 31.323 52.800 1.00 23.77 101 SER A O 1
ATOM 833 N N . ARG A 1 102 ? 18.945 30.003 50.968 1.00 20.54 102 ARG A N 1
ATOM 834 C CA . ARG A 1 102 ? 20.243 29.422 51.276 1.00 17.67 102 ARG A CA 1
ATOM 835 C C . ARG A 1 102 ? 21.390 30.281 50.800 1.00 16.37 102 ARG A C 1
ATOM 836 O O . ARG A 1 102 ? 22.565 29.957 51.015 1.00 19.40 102 ARG A O 1
ATOM 844 N N . GLY A 1 103 ? 21.054 31.395 50.112 1.00 16.10 103 GLY A N 1
ATOM 845 C CA . GLY A 1 103 ? 22.098 32.236 49.556 1.00 15.28 103 GLY A CA 1
ATOM 846 C C . GLY A 1 103 ? 22.714 31.681 48.265 1.00 14.07 103 GLY A C 1
ATOM 847 O O . GLY A 1 103 ? 23.809 32.069 47.857 1.00 16.10 103 GLY A O 1
ATOM 848 N N . ILE A 1 104 ? 22.013 30.723 47.656 1.00 14.28 104 ILE A N 1
ATOM 849 C CA . ILE A 1 104 ? 22.466 30.072 46.422 1.00 12.68 104 ILE A CA 1
ATOM 850 C C . ILE A 1 104 ? 21.683 30.607 45.225 1.00 9.27 104 ILE A C 1
ATOM 851 O O . ILE A 1 104 ? 20.467 30.730 45.294 1.00 11.85 104 ILE A O 1
ATOM 856 N N . TYR A 1 105 ? 22.417 30.893 44.144 1.00 9.92 105 TYR A N 1
ATOM 857 C CA . TYR A 1 105 ? 21.780 31.352 42.900 1.00 9.00 105 TYR A CA 1
ATOM 858 C C . TYR A 1 105 ? 21.124 30.149 42.224 1.00 9.14 105 TYR A C 1
ATOM 859 O O . TYR A 1 105 ? 21.766 29.409 41.467 1.00 10.92 105 TYR A O 1
ATOM 868 N N . CYS A 1 106 ? 19.851 29.983 42.519 1.00 8.82 106 CYS A N 1
ATOM 869 C CA . CYS A 1 106 ? 19.054 28.868 41.961 1.00 8.41 106 CYS A CA 1
ATOM 870 C C . CYS A 1 106 ? 17.633 29.269 41.656 1.00 8.59 106 CYS A C 1
ATOM 871 O O . CYS A 1 106 ? 16.795 28.385 41.408 1.00 9.16 106 CYS A O 1
ATOM 874 N N A ILE A 1 107 ? 17.352 30.568 41.681 0.45 8.67 107 ILE A N 1
ATOM 875 N N B ILE A 1 107 ? 17.293 30.574 41.707 0.55 7.69 107 ILE A N 1
ATOM 876 C CA A ILE A 1 107 ? 16.038 31.046 41.337 0.51 9.12 107 ILE A CA 1
ATOM 877 C CA B ILE A 1 107 ? 15.944 31.032 41.319 0.51 8.09 107 ILE A CA 1
ATOM 878 C C A ILE A 1 107 ? 16.283 31.720 39.985 0.45 8.78 107 ILE A C 1
ATOM 879 C C B ILE A 1 107 ? 16.153 31.782 39.995 0.57 8.04 107 ILE A C 1
ATOM 880 O O A ILE A 1 107 ? 17.053 32.697 39.898 0.56 8.46 107 ILE A O 1
ATOM 881 O O B ILE A 1 107 ? 16.739 32.874 39.928 0.44 9.18 107 ILE A O 1
ATOM 890 N N . PHE A 1 108 ? 15.670 31.160 38.939 1.00 7.41 108 PHE A N 1
ATOM 891 C CA . PHE A 1 108 ? 15.858 31.645 37.572 1.00 5.69 108 PHE A CA 1
ATOM 892 C C . PHE A 1 108 ? 14.857 32.675 37.133 1.00 8.35 108 PHE A C 1
ATOM 893 O O . PHE A 1 108 ? 13.769 32.826 37.717 1.00 8.26 108 PHE A O 1
ATOM 901 N N . GLU A 1 109 ? 15.198 33.384 36.055 1.00 7.03 109 GLU A N 1
ATOM 902 C CA . GLU A 1 109 ? 14.282 34.389 35.486 1.00 7.60 109 GLU A CA 1
ATOM 903 C C . GLU A 1 109 ? 14.345 34.226 33.977 1.00 6.90 109 GLU A C 1
ATOM 904 O O . GLU A 1 109 ? 15.450 34.277 33.425 1.00 7.21 109 GLU A O 1
ATOM 910 N N . GLY A 1 110 ? 13.188 34.034 33.355 1.00 6.85 110 GLY A N 1
ATOM 911 C CA . GLY A 1 110 ? 13.158 33.851 31.898 1.00 6.74 110 GLY A CA 1
ATOM 912 C C . GLY A 1 110 ? 13.356 35.140 31.081 1.00 8.08 110 GLY A C 1
ATOM 913 O O . GLY A 1 110 ? 13.762 35.041 29.897 1.00 7.52 110 GLY A O 1
ATOM 914 N N . GLY A 1 111 ? 13.103 36.315 31.675 1.00 6.64 111 GLY A N 1
ATOM 915 C CA . GLY A 1 111 ? 13.194 37.557 30.914 1.00 8.09 111 GLY A CA 1
ATOM 916 C C . GLY A 1 111 ? 11.826 38.057 30.468 1.00 9.80 111 GLY A C 1
ATOM 917 O O . GLY A 1 111 ? 11.769 39.022 29.683 1.00 12.31 111 GLY A O 1
ATOM 918 N N . THR A 1 112 ? 10.730 37.424 30.902 1.00 9.21 112 THR A N 1
ATOM 919 C CA . THR A 1 112 ? 9.363 37.918 30.570 1.00 9.12 112 THR A CA 1
ATOM 920 C C . THR A 1 112 ? 8.707 38.245 31.919 1.00 11.77 112 THR A C 1
ATOM 921 O O . THR A 1 112 ? 9.141 37.774 32.979 1.00 11.19 112 THR A O 1
ATOM 925 N N . SER A 1 113 ? 7.648 39.047 31.877 1.00 14.37 113 SER A N 1
ATOM 926 C CA . SER A 1 113 ? 7.021 39.462 33.102 1.00 16.18 113 SER A CA 1
ATOM 927 C C . SER A 1 113 ? 6.288 38.331 33.786 1.00 13.81 113 SER A C 1
ATOM 928 O O . SER A 1 113 ? 6.142 38.404 35.007 1.00 16.97 113 SER A O 1
ATOM 931 N N . ASP A 1 114 ? 5.839 37.313 33.039 1.00 13.01 114 ASP A N 1
ATOM 932 C CA . ASP A 1 114 ? 5.144 36.187 33.682 1.00 12.61 114 ASP A CA 1
ATOM 933 C C . ASP A 1 114 ? 6.164 35.149 34.201 1.00 13.29 114 ASP A C 1
ATOM 934 O O . ASP A 1 114 ? 7.342 35.455 34.268 1.00 13.29 114 ASP A O 1
ATOM 939 N N . GLY A 1 115 ? 5.696 33.960 34.567 1.00 12.39 115 GLY A N 1
ATOM 940 C CA . GLY A 1 115 ? 6.584 32.975 35.159 1.00 12.52 115 GLY A CA 1
ATOM 941 C C . GLY A 1 115 ? 7.385 32.054 34.274 1.00 11.85 115 GLY A C 1
ATOM 942 O O . GLY A 1 115 ? 8.062 31.186 34.806 1.00 10.67 115 GLY A O 1
ATOM 943 N N . ARG A 1 116 ? 7.268 32.218 32.969 1.00 12.52 116 ARG A N 1
ATOM 944 C CA . ARG A 1 116 ? 7.959 31.359 32.002 1.00 13.79 116 ARG A CA 1
ATOM 945 C C . ARG A 1 116 ? 9.423 31.251 32.332 1.00 9.89 116 ARG A C 1
ATOM 946 O O . ARG A 1 116 ? 10.107 32.266 32.382 1.00 10.09 116 ARG A O 1
ATOM 954 N N . LEU A 1 117 ? 9.897 30.021 32.532 1.00 9.27 117 LEU A N 1
ATOM 955 C CA . LEU A 1 117 ? 11.330 29.796 32.811 1.00 7.14 117 LEU A CA 1
ATOM 956 C C . LEU A 1 117 ? 11.811 30.351 34.151 1.00 5.54 117 LEU A C 1
ATOM 957 O O . LEU A 1 117 ? 12.985 30.321 34.432 1.00 7.21 117 LEU A O 1
ATOM 962 N N . ASP A 1 118 ? 10.913 30.795 35.040 1.00 7.52 118 ASP A N 1
ATOM 963 C CA . ASP A 1 118 ? 11.339 31.311 36.352 1.00 7.60 118 ASP A CA 1
ATOM 964 C C . ASP A 1 118 ? 11.425 30.104 37.325 1.00 7.97 118 ASP A C 1
ATOM 965 O O . ASP A 1 118 ? 10.764 30.060 38.386 1.00 8.11 118 ASP A O 1
ATOM 970 N N . TRP A 1 119 ? 12.321 29.173 36.989 1.00 6.39 119 TRP A N 1
ATOM 971 C CA . TRP A 1 119 ? 12.466 27.933 37.759 1.00 6.57 119 TRP A CA 1
ATOM 972 C C . TRP A 1 119 ? 13.102 28.126 39.106 1.00 5.83 119 TRP A C 1
ATOM 973 O O . TRP A 1 119 ? 13.649 29.176 39.412 1.00 7.30 119 TRP A O 1
ATOM 984 N N . GLY A 1 120 ? 13.050 27.060 39.909 1.00 7.30 120 GLY A N 1
ATOM 985 C CA . GLY A 1 120 ? 13.718 27.032 41.195 1.00 7.02 120 GLY A CA 1
ATOM 986 C C . GLY A 1 120 ? 14.695 25.838 41.242 1.00 8.16 120 GLY A C 1
ATOM 987 O O . GLY A 1 120 ? 14.938 25.184 40.210 1.00 7.68 120 GLY A O 1
ATOM 988 N N . PRO A 1 121 ? 15.301 25.527 42.400 1.00 7.38 121 PRO A N 1
ATOM 989 C CA . PRO A 1 121 ? 16.251 24.429 42.523 1.00 7.16 121 PRO A CA 1
ATOM 990 C C . PRO A 1 121 ? 15.722 23.036 42.228 1.00 8.41 121 PRO A C 1
ATOM 991 O O . PRO A 1 121 ? 16.528 22.134 41.989 1.00 7.25 121 PRO A O 1
ATOM 995 N N . HIS A 1 122 ? 14.412 22.865 42.232 1.00 7.56 122 HIS A N 1
ATOM 996 C CA . HIS A 1 122 ? 13.843 21.571 41.864 1.00 7.23 122 HIS A CA 1
ATOM 997 C C . HIS A 1 122 ? 14.160 21.256 40.378 1.00 8.28 122 HIS A C 1
ATOM 998 O O . HIS A 1 122 ? 14.123 20.101 39.962 1.00 7.86 122 HIS A O 1
ATOM 1005 N N . MET A 1 123 ? 14.487 22.296 39.591 1.00 6.35 123 MET A N 1
ATOM 1006 C CA . MET A 1 123 ? 14.798 22.095 38.184 1.00 5.79 123 MET A CA 1
ATOM 1007 C C . MET A 1 123 ? 16.263 21.873 37.921 1.00 5.67 123 MET A C 1
ATOM 1008 O O . MET A 1 123 ? 16.664 21.717 36.758 1.00 6.57 123 MET A O 1
ATOM 1013 N N . ILE A 1 124 ? 17.085 21.823 38.972 1.00 6.09 124 ILE A N 1
ATOM 1014 C CA . ILE A 1 124 ? 18.524 21.615 38.830 1.00 6.41 124 ILE A CA 1
ATOM 1015 C C . ILE A 1 124 ? 18.845 20.156 39.128 1.00 5.87 124 ILE A C 1
ATOM 1016 O O . ILE A 1 124 ? 18.400 19.627 40.193 1.00 6.52 124 ILE A O 1
ATOM 1021 N N . CYS A 1 125 ? 19.583 19.479 38.231 1.00 6.21 125 CYS A N 1
ATOM 1022 C CA . CYS A 1 125 ? 19.985 18.053 38.438 1.00 6.33 125 CYS A CA 1
ATOM 1023 C C . CYS A 1 125 ? 20.422 17.881 39.901 1.00 5.99 125 CYS A C 1
ATOM 1024 O O . CYS A 1 125 ? 21.272 18.660 40.383 1.00 6.53 125 CYS A O 1
ATOM 1027 N N . ARG A 1 126 ? 19.902 16.864 40.587 1.00 5.69 126 ARG A N 1
ATOM 1028 C CA . ARG A 1 126 ? 20.217 16.807 42.025 1.00 7.02 126 ARG A CA 1
ATOM 1029 C C . ARG A 1 126 ? 21.674 16.606 42.313 1.00 6.96 126 ARG A C 1
ATOM 1030 O O . ARG A 1 126 ? 22.188 17.118 43.323 1.00 8.50 126 ARG A O 1
ATOM 1038 N N . ASP A 1 127 ? 22.366 15.916 41.412 1.00 6.26 127 ASP A N 1
ATOM 1039 C CA . ASP A 1 127 ? 23.776 15.644 41.602 1.00 6.06 127 ASP A CA 1
ATOM 1040 C C . ASP A 1 127 ? 24.689 16.854 41.345 1.00 8.59 127 ASP A C 1
ATOM 1041 O O . ASP A 1 127 ? 25.914 16.768 41.547 1.00 9.85 127 ASP A O 1
ATOM 1046 N N . ASP A 1 128 ? 24.096 17.974 40.883 1.00 8.76 128 ASP A N 1
ATOM 1047 C CA . ASP A 1 128 ? 24.885 19.232 40.777 1.00 8.57 128 ASP A CA 1
ATOM 1048 C C . ASP A 1 128 ? 24.619 19.862 42.165 1.00 8.69 128 ASP A C 1
ATOM 1049 O O . ASP A 1 128 ? 23.832 20.795 42.358 1.00 10.29 128 ASP A O 1
ATOM 1054 N N . THR A 1 129 ? 25.312 19.297 43.150 1.00 10.62 129 THR A N 1
ATOM 1055 C CA . THR A 1 129 ? 25.026 19.641 44.542 1.00 12.13 129 THR A CA 1
ATOM 1056 C C . THR A 1 129 ? 25.368 21.037 44.999 1.00 12.03 129 THR A C 1
ATOM 1057 O O . THR A 1 129 ? 24.883 21.471 46.045 1.00 13.43 129 THR A O 1
ATOM 1061 N N . LYS A 1 130 ? 26.189 21.738 44.227 1.00 12.39 130 LYS A N 1
ATOM 1062 C CA . LYS A 1 130 ? 26.526 23.118 44.562 1.00 15.16 130 LYS A CA 1
ATOM 1063 C C . LYS A 1 130 ? 25.305 24.009 44.492 1.00 15.10 130 LYS A C 1
ATOM 1064 O O . LYS A 1 130 ? 25.197 25.004 45.214 1.00 15.19 130 LYS A O 1
ATOM 1070 N N . TYR A 1 131 ? 24.349 23.635 43.643 1.00 12.37 131 TYR A N 1
ATOM 1071 C CA . TYR A 1 131 ? 23.135 24.411 43.439 1.00 10.43 131 TYR A CA 1
ATOM 1072 C C . TYR A 1 131 ? 21.799 23.788 43.737 1.00 9.58 131 TYR A C 1
ATOM 1073 O O . TYR A 1 131 ? 20.817 24.485 44.067 1.00 11.66 131 TYR A O 1
ATOM 1082 N N . SER A 1 132 ? 21.734 22.460 43.574 1.00 10.70 132 SER A N 1
ATOM 1083 C CA . SER A 1 132 ? 20.457 21.760 43.714 1.00 10.96 132 SER A CA 1
ATOM 1084 C C . SER A 1 132 ? 19.927 21.703 45.129 1.00 11.28 132 SER A C 1
ATOM 1085 O O . SER A 1 132 ? 20.628 22.049 46.067 1.00 13.24 132 SER A O 1
ATOM 1088 N N . ASP A 1 133 ? 18.690 21.265 45.233 1.00 12.23 133 ASP A N 1
ATOM 1089 C CA . ASP A 1 133 ? 18.088 21.095 46.556 1.00 12.23 133 ASP A CA 1
ATOM 1090 C C . ASP A 1 133 ? 17.859 19.599 46.813 1.00 12.73 133 ASP A C 1
ATOM 1091 O O . ASP A 1 133 ? 17.081 19.220 47.676 1.00 13.30 133 ASP A O 1
ATOM 1096 N N . GLY A 1 134 ? 18.524 18.763 46.011 1.00 9.82 134 GLY A N 1
ATOM 1097 C CA . GLY A 1 134 ? 18.476 17.315 46.187 1.00 10.56 134 GLY A CA 1
ATOM 1098 C C . GLY A 1 134 ? 17.231 16.620 45.721 1.00 11.28 134 GLY A C 1
ATOM 1099 O O . GLY A 1 134 ? 17.165 15.403 45.774 1.00 11.21 134 GLY A O 1
ATOM 1100 N N . THR A 1 135 ? 16.255 17.352 45.205 1.00 9.27 135 THR A N 1
ATOM 1101 C CA . THR A 1 135 ? 14.977 16.760 44.841 1.00 9.87 135 THR A CA 1
ATOM 1102 C C . THR A 1 135 ? 14.781 16.305 43.413 1.00 7.92 135 THR A C 1
ATOM 1103 O O . THR A 1 135 ? 13.905 15.508 43.130 1.00 11.22 135 THR A O 1
ATOM 1107 N N . ALA A 1 136 ? 15.596 16.830 42.491 1.00 6.90 136 ALA A N 1
ATOM 1108 C CA . ALA A 1 136 ? 15.436 16.504 41.072 1.00 7.15 136 ALA A CA 1
ATOM 1109 C C . ALA A 1 136 ? 16.000 15.143 40.705 1.00 6.74 136 ALA A C 1
ATOM 1110 O O . ALA A 1 136 ? 16.535 14.409 41.552 1.00 7.27 136 ALA A O 1
ATOM 1112 N N . ASN A 1 137 ? 15.821 14.790 39.439 1.00 6.32 137 ASN A N 1
ATOM 1113 C CA . ASN A 1 137 ? 16.428 13.600 38.880 1.00 6.94 137 ASN A CA 1
ATOM 1114 C C . ASN A 1 137 ? 17.915 13.836 38.731 1.00 7.26 137 ASN A C 1
ATOM 1115 O O . ASN A 1 137 ? 18.431 14.971 38.818 1.00 6.57 137 ASN A O 1
ATOM 1120 N N . LEU A 1 138 ? 18.637 12.733 38.555 1.00 5.70 138 LEU A N 1
ATOM 1121 C CA . LEU A 1 138 ? 20.083 12.814 38.282 1.00 5.74 138 LEU A CA 1
ATOM 1122 C C . LEU A 1 138 ? 20.260 13.372 36.846 1.00 5.56 138 LEU A C 1
ATOM 1123 O O . LEU A 1 138 ? 19.377 13.207 35.974 1.00 6.21 138 LEU A O 1
ATOM 1128 N N . ASP A 1 139 ? 21.396 14.028 36.612 1.00 5.13 139 ASP A N 1
ATOM 1129 C CA . ASP A 1 139 ? 21.707 14.572 35.260 1.00 4.66 139 ASP A CA 1
ATOM 1130 C C . ASP A 1 139 ? 21.672 13.410 34.245 1.00 6.17 139 ASP A C 1
ATOM 1131 O O . ASP A 1 139 ? 22.195 12.305 34.504 1.00 7.27 139 ASP A O 1
ATOM 1136 N N . THR A 1 140 ? 21.068 13.638 33.082 1.00 5.05 140 THR A N 1
ATOM 1137 C CA . THR A 1 140 ? 21.035 12.618 32.003 1.00 5.61 140 THR A CA 1
ATOM 1138 C C . THR A 1 140 ? 22.332 12.610 31.193 1.00 5.50 140 THR A C 1
ATOM 1139 O O . THR A 1 140 ? 22.527 11.717 30.354 1.00 8.21 140 THR A O 1
ATOM 1143 N N . GLY A 1 141 ? 23.203 13.588 31.449 1.00 5.73 141 GLY A N 1
ATOM 1144 C CA . GLY A 1 141 ? 24.497 13.615 30.784 1.00 5.89 141 GLY A CA 1
ATOM 1145 C C . GLY A 1 141 ? 25.533 14.265 31.665 1.00 6.31 141 GLY A C 1
ATOM 1146 O O . GLY A 1 141 ? 25.387 14.292 32.906 1.00 7.42 141 GLY A O 1
ATOM 1147 N N . ALA A 1 142 ? 26.607 14.756 31.046 1.00 5.41 142 ALA A N 1
ATOM 1148 C CA . ALA A 1 142 ? 27.680 15.372 31.798 1.00 5.81 142 ALA A CA 1
ATOM 1149 C C . ALA A 1 142 ? 27.280 16.702 32.429 1.00 7.12 142 ALA A C 1
ATOM 1150 O O . ALA A 1 142 ? 26.296 17.379 32.015 1.00 5.96 142 ALA A O 1
ATOM 1152 N N . ASP A 1 143 ? 28.081 17.089 33.398 1.00 7.81 143 ASP A N 1
ATOM 1153 C CA . ASP A 1 143 ? 27.909 18.341 34.096 1.00 7.39 143 ASP A CA 1
ATOM 1154 C C . ASP A 1 143 ? 28.812 19.422 33.478 1.00 9.28 143 ASP A C 1
ATOM 1155 O O . ASP A 1 143 ? 29.932 19.122 33.025 1.00 10.00 143 ASP A O 1
ATOM 1160 N N . PHE A 1 144 ? 28.324 20.662 33.499 1.00 7.57 144 PHE A N 1
ATOM 1161 C CA . PHE A 1 144 ? 29.154 21.831 33.103 1.00 9.20 144 PHE A CA 1
ATOM 1162 C C . PHE A 1 144 ? 29.448 22.449 34.483 1.00 8.48 144 PHE A C 1
ATOM 1163 O O . PHE A 1 144 ? 28.535 22.873 35.216 1.00 8.28 144 PHE A O 1
ATOM 1171 N N . ALA A 1 145 ? 30.728 22.512 34.857 1.00 9.79 145 ALA A N 1
ATOM 1172 C CA . ALA A 1 145 ? 31.054 22.948 36.205 1.00 10.80 145 ALA A CA 1
ATOM 1173 C C . ALA A 1 145 ? 30.686 24.344 36.651 1.00 9.93 145 ALA A C 1
ATOM 1174 O O . ALA A 1 145 ? 30.321 24.552 37.809 1.00 13.58 145 ALA A O 1
ATOM 1176 N N . ALA A 1 146 ? 30.750 25.297 35.721 1.00 10.17 146 ALA A N 1
ATOM 1177 C CA . ALA A 1 146 ? 30.540 26.680 36.100 1.00 12.27 146 ALA A CA 1
ATOM 1178 C C . ALA A 1 146 ? 29.118 27.169 36.285 1.00 11.98 146 ALA A C 1
ATOM 1179 O O . ALA A 1 146 ? 28.908 28.340 36.639 1.00 11.83 146 ALA A O 1
ATOM 1181 N N . ALA A 1 147 ? 28.126 26.304 36.053 1.00 10.40 147 ALA A N 1
ATOM 1182 C CA . ALA A 1 147 ? 26.757 26.756 36.209 1.00 8.73 147 ALA A CA 1
ATOM 1183 C C . ALA A 1 147 ? 25.817 25.601 36.510 1.00 6.62 147 ALA A C 1
ATOM 1184 O O . ALA A 1 147 ? 26.184 24.453 36.229 1.00 9.40 147 ALA A O 1
ATOM 1186 N N . PRO A 1 148 ? 24.622 25.887 37.061 1.00 6.91 148 PRO A N 1
ATOM 1187 C CA . PRO A 1 148 ? 23.626 24.842 37.349 1.00 7.38 148 PRO A CA 1
ATOM 1188 C C . PRO A 1 148 ? 23.314 24.008 36.108 1.00 6.42 148 PRO A C 1
ATOM 1189 O O . PRO A 1 148 ? 23.034 24.553 34.992 1.00 6.79 148 PRO A O 1
ATOM 1193 N N . ASP A 1 149 ? 23.334 22.684 36.267 1.00 5.85 149 ASP A N 1
ATOM 1194 C CA . ASP A 1 149 ? 22.874 21.826 35.155 1.00 5.49 149 ASP A CA 1
ATOM 1195 C C . ASP A 1 149 ? 21.374 21.614 35.308 1.00 5.76 149 ASP A C 1
ATOM 1196 O O . ASP A 1 149 ? 20.867 21.419 36.438 1.00 7.75 149 ASP A O 1
ATOM 1201 N N . ILE A 1 150 ? 20.675 21.655 34.200 1.00 4.51 150 ILE A N 1
ATOM 1202 C CA . ILE A 1 150 ? 19.251 21.575 34.194 1.00 5.82 150 ILE A CA 1
ATOM 1203 C C . ILE A 1 150 ? 18.727 20.158 34.062 1.00 6.52 150 ILE A C 1
ATOM 1204 O O . ILE A 1 150 ? 19.240 19.340 33.287 1.00 6.45 150 ILE A O 1
ATOM 1209 N N . ASP A 1 151 ? 17.686 19.851 34.845 1.00 5.43 151 ASP A N 1
ATOM 1210 C CA . ASP A 1 151 ? 17.082 18.540 34.825 1.00 5.66 151 ASP A CA 1
ATOM 1211 C C . ASP A 1 151 ? 16.088 18.415 33.691 1.00 5.29 151 ASP A C 1
ATOM 1212 O O . ASP A 1 151 ? 14.897 18.758 33.824 1.00 5.48 151 ASP A O 1
ATOM 1217 N N . HIS A 1 152 ? 16.580 17.913 32.549 1.00 5.67 152 HIS A N 1
ATOM 1218 C CA . HIS A 1 152 ? 15.722 17.773 31.376 1.00 5.00 152 HIS A CA 1
ATOM 1219 C C . HIS A 1 152 ? 14.628 16.749 31.479 1.00 6.20 152 HIS A C 1
ATOM 1220 O O . HIS A 1 152 ? 13.769 16.742 30.643 1.00 7.16 152 HIS A O 1
ATOM 1227 N N . LEU A 1 153 ? 14.646 15.927 32.538 1.00 7.04 153 LEU A N 1
ATOM 1228 C CA . LEU A 1 153 ? 13.548 14.979 32.744 1.00 7.11 153 LEU A CA 1
ATOM 1229 C C . LEU A 1 153 ? 12.355 15.674 33.388 1.00 7.62 153 LEU A C 1
ATOM 1230 O O . LEU A 1 153 ? 11.290 15.083 33.506 1.00 10.30 153 LEU A O 1
ATOM 1235 N N . ASN A 1 154 ? 12.545 16.905 33.829 1.00 5.84 154 ASN A N 1
ATOM 1236 C CA . ASN A 1 154 ? 11.442 17.650 34.448 1.00 7.01 154 ASN A CA 1
ATOM 1237 C C . ASN A 1 154 ? 10.445 18.101 33.352 1.00 8.92 154 ASN A C 1
ATOM 1238 O O . ASN A 1 154 ? 10.847 18.748 32.340 1.00 6.70 154 ASN A O 1
ATOM 1243 N N . ASP A 1 155 ? 9.152 17.775 33.525 1.00 8.56 155 ASP A N 1
ATOM 1244 C CA . ASP A 1 155 ? 8.155 18.098 32.520 1.00 9.07 155 ASP A CA 1
ATOM 1245 C C . ASP A 1 155 ? 8.001 19.578 32.247 1.00 8.57 155 ASP A C 1
ATOM 1246 O O . ASP A 1 155 ? 7.829 19.983 31.093 1.00 7.59 155 ASP A O 1
ATOM 1251 N N . ARG A 1 156 ? 8.095 20.395 33.296 1.00 7.63 156 ARG A N 1
ATOM 1252 C CA . ARG A 1 156 ? 7.954 21.832 33.110 1.00 6.85 156 ARG A CA 1
ATOM 1253 C C . ARG A 1 156 ? 9.159 22.345 32.352 1.00 6.03 156 ARG A C 1
ATOM 1254 O O . ARG A 1 156 ? 9.022 23.233 31.496 1.00 6.62 156 ARG A O 1
ATOM 1262 N N . VAL A 1 157 ? 10.333 21.854 32.703 1.00 6.97 157 VAL A N 1
ATOM 1263 C CA . VAL A 1 157 ? 11.517 22.272 31.933 1.00 5.89 157 VAL A CA 1
ATOM 1264 C C . VAL A 1 157 ? 11.321 21.954 30.422 1.00 6.37 157 VAL A C 1
ATOM 1265 O O . VAL A 1 157 ? 11.593 22.802 29.536 1.00 6.07 157 VAL A O 1
ATOM 1269 N N . GLN A 1 158 ? 10.859 20.745 30.107 1.00 4.93 158 GLN A N 1
ATOM 1270 C CA . GLN A 1 158 ? 10.702 20.369 28.703 1.00 5.49 158 GLN A CA 1
ATOM 1271 C C . GLN A 1 158 ? 9.706 21.267 28.010 1.00 6.20 158 GLN A C 1
ATOM 1272 O O . GLN A 1 158 ? 9.951 21.799 26.911 1.00 6.51 158 GLN A O 1
ATOM 1278 N N . ARG A 1 159 ? 8.537 21.430 28.628 1.00 6.77 159 ARG A N 1
ATOM 1279 C CA . ARG A 1 159 ? 7.537 22.264 27.997 1.00 6.71 159 ARG A CA 1
ATOM 1280 C C . ARG A 1 159 ? 7.957 23.723 27.788 1.00 6.22 159 ARG A C 1
ATOM 1281 O O . ARG A 1 159 ? 7.725 24.319 26.688 1.00 6.67 159 ARG A O 1
ATOM 1289 N N A GLU A 1 160 ? 8.556 24.303 28.828 0.52 6.40 160 GLU A N 1
ATOM 1290 N N B GLU A 1 160 ? 8.568 24.321 28.816 0.50 6.15 160 GLU A N 1
ATOM 1291 C CA A GLU A 1 160 ? 8.924 25.711 28.757 0.51 5.82 160 GLU A CA 1
ATOM 1292 C CA B GLU A 1 160 ? 8.932 25.743 28.726 0.53 5.35 160 GLU A CA 1
ATOM 1293 C C A GLU A 1 160 ? 10.080 25.944 27.782 0.46 5.39 160 GLU A C 1
ATOM 1294 C C B GLU A 1 160 ? 10.147 26.001 27.832 0.55 5.19 160 GLU A C 1
ATOM 1295 O O A GLU A 1 160 ? 10.047 26.920 27.027 0.54 5.98 160 GLU A O 1
ATOM 1296 O O B GLU A 1 160 ? 10.247 27.065 27.213 0.48 7.04 160 GLU A O 1
ATOM 1307 N N . LEU A 1 161 ? 11.067 25.049 27.752 1.00 5.01 161 LEU A N 1
ATOM 1308 C CA . LEU A 1 161 ? 12.176 25.222 26.810 1.00 5.62 161 LEU A CA 1
ATOM 1309 C C . LEU A 1 161 ? 11.631 25.013 25.381 1.00 5.77 161 LEU A C 1
ATOM 1310 O O . LEU A 1 161 ? 12.084 25.706 24.464 1.00 5.55 161 LEU A O 1
ATOM 1315 N N . LYS A 1 162 ? 10.716 24.070 25.159 1.00 4.99 162 LYS A N 1
ATOM 1316 C CA . LYS A 1 162 ? 10.161 23.948 23.798 1.00 5.05 162 LYS A CA 1
ATOM 1317 C C . LYS A 1 162 ? 9.423 25.232 23.418 1.00 5.53 162 LYS A C 1
ATOM 1318 O O . LYS A 1 162 ? 9.526 25.687 22.259 1.00 6.07 162 LYS A O 1
ATOM 1324 N N . GLU A 1 163 ? 8.688 25.834 24.355 1.00 5.77 163 GLU A N 1
ATOM 1325 C CA . GLU A 1 163 ? 7.987 27.088 24.049 1.00 6.45 163 GLU A CA 1
ATOM 1326 C C . GLU A 1 163 ? 8.978 28.175 23.649 1.00 6.51 163 GLU A C 1
ATOM 1327 O O . GLU A 1 163 ? 8.737 28.940 22.704 1.00 6.61 163 GLU A O 1
ATOM 1333 N N . TRP A 1 164 ? 10.096 28.248 24.379 1.00 5.05 164 TRP A N 1
ATOM 1334 C CA . TRP A 1 164 ? 11.125 29.247 24.083 1.00 5.23 164 TRP A CA 1
ATOM 1335 C C . TRP A 1 164 ? 11.734 28.989 22.685 1.00 5.01 164 TRP A C 1
ATOM 1336 O O . TRP A 1 164 ? 11.857 29.919 21.885 1.00 4.93 164 TRP A O 1
ATOM 1347 N N . LEU A 1 165 ? 12.058 27.742 22.385 1.00 4.52 165 LEU A N 1
ATOM 1348 C CA . LEU A 1 165 ? 12.627 27.423 21.076 1.00 4.99 165 LEU A CA 1
ATOM 1349 C C . LEU A 1 165 ? 11.630 27.790 19.992 1.00 6.26 165 LEU A C 1
ATOM 1350 O O . LEU A 1 165 ? 12.009 28.355 18.954 1.00 6.41 165 LEU A O 1
ATOM 1355 N N . LEU A 1 166 ? 10.345 27.482 20.181 1.00 6.09 166 LEU A N 1
ATOM 1356 C CA . LEU A 1 166 ? 9.388 27.833 19.135 1.00 5.92 166 LEU A CA 1
ATOM 1357 C C . LEU A 1 166 ? 9.316 29.334 18.944 1.00 6.52 166 LEU A C 1
ATOM 1358 O O . LEU A 1 166 ? 9.070 29.819 17.818 1.00 6.93 166 LEU A O 1
ATOM 1363 N N . TRP A 1 167 ? 9.517 30.084 20.014 1.00 6.65 167 TRP A N 1
ATOM 1364 C CA . TRP A 1 167 ? 9.479 31.553 19.960 1.00 6.67 167 TRP A CA 1
ATOM 1365 C C . TRP A 1 167 ? 10.734 32.051 19.214 1.00 7.71 167 TRP A C 1
ATOM 1366 O O . TRP A 1 167 ? 10.695 33.052 18.476 1.00 7.69 167 TRP A O 1
ATOM 1377 N N . LEU A 1 168 ? 11.878 31.374 19.414 1.00 6.20 168 LEU A N 1
ATOM 1378 C CA . LEU A 1 168 ? 13.057 31.809 18.619 1.00 6.07 168 LEU A CA 1
ATOM 1379 C C . LEU A 1 168 ? 12.745 31.694 17.129 1.00 6.59 168 LEU A C 1
ATOM 1380 O O . LEU A 1 168 ? 13.217 32.526 16.343 1.00 7.80 168 LEU A O 1
ATOM 1385 N N . LYS A 1 169 ? 11.982 30.682 16.730 1.00 5.33 169 LYS A N 1
ATOM 1386 C CA . LYS A 1 169 ? 11.580 30.551 15.326 1.00 7.20 169 LYS A CA 1
ATOM 1387 C C . LYS A 1 169 ? 10.552 31.610 14.936 1.00 7.64 169 LYS A C 1
ATOM 1388 O O . LYS A 1 169 ? 10.746 32.383 13.974 1.00 8.50 169 LYS A O 1
ATOM 1394 N N . SER A 1 170 ? 9.480 31.688 15.704 1.00 8.04 170 SER A N 1
ATOM 1395 C CA . SER A 1 170 ? 8.401 32.599 15.286 1.00 9.64 170 SER A CA 1
ATOM 1396 C C . SER A 1 170 ? 8.659 34.070 15.446 1.00 9.72 170 SER A C 1
ATOM 1397 O O . SER A 1 170 ? 8.206 34.890 14.622 1.00 12.65 170 SER A O 1
ATOM 1400 N N A ASP A 1 171 ? 9.384 34.444 16.475 0.58 9.39 171 ASP A N 1
ATOM 1401 N N B ASP A 1 171 ? 9.385 34.431 16.489 0.55 8.89 171 ASP A N 1
ATOM 1402 C CA A ASP A 1 171 ? 9.617 35.847 16.703 0.50 11.55 171 ASP A CA 1
ATOM 1403 C CA B ASP A 1 171 ? 9.683 35.824 16.790 0.53 10.66 171 ASP A CA 1
ATOM 1404 C C A ASP A 1 171 ? 10.974 36.401 16.260 0.42 11.47 171 ASP A C 1
ATOM 1405 C C B ASP A 1 171 ? 10.949 36.364 16.175 0.51 10.66 171 ASP A C 1
ATOM 1406 O O A ASP A 1 171 ? 11.100 37.602 16.010 0.44 13.26 171 ASP A O 1
ATOM 1407 O O B ASP A 1 171 ? 10.983 37.503 15.713 0.48 12.39 171 ASP A O 1
ATOM 1416 N N . LEU A 1 172 ? 12.005 35.555 16.168 1.00 7.71 172 LEU A N 1
ATOM 1417 C CA . LEU A 1 172 ? 13.284 36.047 15.656 1.00 7.02 172 LEU A CA 1
ATOM 1418 C C . LEU A 1 172 ? 13.555 35.602 14.226 1.00 5.91 172 LEU A C 1
ATOM 1419 O O . LEU A 1 172 ? 14.270 36.291 13.505 1.00 7.99 172 LEU A O 1
ATOM 1424 N N . GLY A 1 173 ? 12.941 34.497 13.810 1.00 5.59 173 GLY A N 1
ATOM 1425 C CA . GLY A 1 173 ? 13.166 34.001 12.458 1.00 5.19 173 GLY A CA 1
ATOM 1426 C C . GLY A 1 173 ? 14.168 32.868 12.321 1.00 6.14 173 GLY A C 1
ATOM 1427 O O . GLY A 1 173 ? 14.493 32.471 11.207 1.00 6.32 173 GLY A O 1
ATOM 1428 N N . PHE A 1 174 ? 14.651 32.316 13.427 1.00 5.53 174 PHE A N 1
ATOM 1429 C CA . PHE A 1 174 ? 15.592 31.205 13.283 1.00 5.36 174 PHE A CA 1
ATOM 1430 C C . PHE A 1 174 ? 14.914 29.990 12.622 1.00 4.78 174 PHE A C 1
ATOM 1431 O O . PHE A 1 174 ? 13.721 29.712 12.852 1.00 5.92 174 PHE A O 1
ATOM 1439 N N . ASP A 1 175 ? 15.709 29.217 11.887 1.00 3.52 175 ASP A N 1
ATOM 1440 C CA . ASP A 1 175 ? 15.182 28.062 11.143 1.00 3.85 175 ASP A CA 1
ATOM 1441 C C . ASP A 1 175 ? 15.602 26.717 11.720 1.00 5.57 175 ASP A C 1
ATOM 1442 O O . ASP A 1 175 ? 14.941 25.705 11.484 1.00 5.46 175 ASP A O 1
ATOM 1447 N N . ALA A 1 176 ? 16.734 26.693 12.434 1.00 4.55 176 ALA A N 1
ATOM 1448 C CA . ALA A 1 176 ? 17.387 25.447 12.834 1.00 4.37 176 ALA A CA 1
ATOM 1449 C C . ALA A 1 176 ? 18.242 25.659 14.068 1.00 4.02 176 ALA A C 1
ATOM 1450 O O . ALA A 1 176 ? 18.484 26.787 14.465 1.00 4.11 176 ALA A O 1
ATOM 1452 N N . TRP A 1 177 ? 18.725 24.551 14.633 1.00 4.06 177 TRP A N 1
ATOM 1453 C CA . TRP A 1 177 ? 19.487 24.616 15.882 1.00 4.33 177 TRP A CA 1
ATOM 1454 C C . TRP A 1 177 ? 20.859 23.993 15.774 1.00 3.75 177 TRP A C 1
ATOM 1455 O O . TRP A 1 177 ? 21.077 23.079 14.983 1.00 5.14 177 TRP A O 1
ATOM 1466 N N . ARG A 1 178 ? 21.763 24.499 16.614 1.00 3.46 178 ARG A N 1
ATOM 1467 C CA . ARG A 1 178 ? 23.048 23.884 16.853 1.00 3.84 178 ARG A CA 1
ATOM 1468 C C . ARG A 1 178 ? 22.984 23.630 18.363 1.00 5.21 178 ARG A C 1
ATOM 1469 O O . ARG A 1 178 ? 22.820 24.583 19.145 1.00 5.05 178 ARG A O 1
ATOM 1477 N N . LEU A 1 179 ? 23.080 22.366 18.788 1.00 4.12 179 LEU A N 1
ATOM 1478 C CA . LEU A 1 179 ? 22.962 22.035 20.227 1.00 3.47 179 LEU A CA 1
ATOM 1479 C C . LEU A 1 179 ? 24.296 22.023 20.947 1.00 4.24 179 LEU A C 1
ATOM 1480 O O . LEU A 1 179 ? 25.124 21.116 20.765 1.00 4.84 179 LEU A O 1
ATOM 1485 N N . ASP A 1 180 ? 24.505 23.051 21.759 1.00 4.01 180 ASP A N 1
ATOM 1486 C CA . ASP A 1 180 ? 25.743 23.183 22.513 1.00 3.72 180 ASP A CA 1
ATOM 1487 C C . ASP A 1 180 ? 25.893 22.148 23.601 1.00 4.05 180 ASP A C 1
ATOM 1488 O O . ASP A 1 180 ? 24.908 21.792 24.283 1.00 4.62 180 ASP A O 1
ATOM 1493 N N . PHE A 1 181 ? 27.140 21.667 23.785 1.00 4.64 181 PHE A N 1
ATOM 1494 C CA . PHE A 1 181 ? 27.431 20.716 24.869 1.00 3.97 181 PHE A CA 1
ATOM 1495 C C . PHE A 1 181 ? 26.386 19.644 24.971 1.00 4.64 181 PHE A C 1
ATOM 1496 O O . PHE A 1 181 ? 25.849 19.356 26.051 1.00 5.84 181 PHE A O 1
ATOM 1504 N N . ALA A 1 182 ? 26.134 18.990 23.848 1.00 4.76 182 ALA A N 1
ATOM 1505 C CA . ALA A 1 182 ? 25.116 17.950 23.813 1.00 7.06 182 ALA A CA 1
ATOM 1506 C C . ALA A 1 182 ? 25.506 16.685 24.583 1.00 7.00 182 ALA A C 1
ATOM 1507 O O . ALA A 1 182 ? 24.658 15.824 24.803 1.00 7.00 182 ALA A O 1
ATOM 1509 N N A ARG A 1 183 ? 26.767 16.556 24.980 0.51 6.55 183 ARG A N 1
ATOM 1510 N N B ARG A 1 183 ? 26.772 16.573 24.985 0.50 6.76 183 ARG A N 1
ATOM 1511 C CA A ARG A 1 183 ? 27.109 15.419 25.839 0.54 6.55 183 ARG A CA 1
ATOM 1512 C CA B ARG A 1 183 ? 27.155 15.441 25.838 0.47 6.99 183 ARG A CA 1
ATOM 1513 C C A ARG A 1 183 ? 26.554 15.690 27.245 0.48 6.38 183 ARG A C 1
ATOM 1514 C C B ARG A 1 183 ? 26.644 15.726 27.263 0.52 6.67 183 ARG A C 1
ATOM 1515 O O A ARG A 1 183 ? 26.549 14.790 28.097 0.55 6.66 183 ARG A O 1
ATOM 1516 O O B ARG A 1 183 ? 26.762 14.877 28.150 0.47 7.47 183 ARG A O 1
ATOM 1531 N N . GLY A 1 184 ? 26.063 16.919 27.477 1.00 4.77 184 GLY A N 1
ATOM 1532 C CA . GLY A 1 184 ? 25.532 17.288 28.790 1.00 6.21 184 GLY A CA 1
ATOM 1533 C C . GLY A 1 184 ? 24.171 16.675 29.110 1.00 4.76 184 GLY A C 1
ATOM 1534 O O . GLY A 1 184 ? 23.755 16.721 30.288 1.00 5.22 184 GLY A O 1
ATOM 1535 N N . TYR A 1 185 ? 23.486 16.114 28.123 1.00 5.15 185 TYR A N 1
ATOM 1536 C CA . TYR A 1 185 ? 22.184 15.515 28.372 1.00 4.66 185 TYR A CA 1
ATOM 1537 C C . TYR A 1 185 ? 22.033 14.414 27.348 1.00 5.86 185 TYR A C 1
ATOM 1538 O O . TYR A 1 185 ? 22.745 14.369 26.328 1.00 7.46 185 TYR A O 1
ATOM 1547 N N . SER A 1 186 ? 21.113 13.504 27.595 1.00 5.65 186 SER A N 1
ATOM 1548 C CA . SER A 1 186 ? 21.020 12.354 26.707 1.00 5.94 186 SER A CA 1
ATOM 1549 C C . SER A 1 186 ? 20.430 12.656 25.363 1.00 6.83 186 SER A C 1
ATOM 1550 O O . SER A 1 186 ? 19.738 13.643 25.196 1.00 6.06 186 SER A O 1
ATOM 1553 N N . PRO A 1 187 ? 20.686 11.787 24.375 1.00 5.95 187 PRO A N 1
ATOM 1554 C CA . PRO A 1 187 ? 20.086 12.030 23.048 1.00 6.94 187 PRO A CA 1
ATOM 1555 C C . PRO A 1 187 ? 18.556 11.900 23.180 1.00 6.59 187 PRO A C 1
ATOM 1556 O O . PRO A 1 187 ? 17.819 12.516 22.404 1.00 6.86 187 PRO A O 1
ATOM 1560 N N . GLU A 1 188 ? 18.065 11.060 24.094 1.00 7.01 188 GLU A N 1
ATOM 1561 C CA . GLU A 1 188 ? 16.596 10.967 24.298 1.00 6.75 188 GLU A CA 1
ATOM 1562 C C . GLU A 1 188 ? 16.020 12.346 24.719 1.00 4.62 188 GLU A C 1
ATOM 1563 O O . GLU A 1 188 ? 14.912 12.708 24.326 1.00 8.00 188 GLU A O 1
ATOM 1569 N N . MET A 1 189 ? 16.780 13.104 25.519 1.00 6.00 189 MET A N 1
ATOM 1570 C CA . MET A 1 189 ? 16.311 14.438 25.877 1.00 5.80 189 MET A CA 1
ATOM 1571 C C . MET A 1 189 ? 16.446 15.380 24.668 1.00 6.38 189 MET A C 1
ATOM 1572 O O . MET A 1 189 ? 15.590 16.197 24.410 1.00 7.07 189 MET A O 1
ATOM 1577 N N . ALA A 1 190 ? 17.527 15.275 23.921 1.00 5.25 190 ALA A N 1
ATOM 1578 C CA . ALA A 1 190 ? 17.643 16.095 22.716 1.00 5.57 190 ALA A CA 1
ATOM 1579 C C . ALA A 1 190 ? 16.464 15.830 21.788 1.00 5.25 190 ALA A C 1
ATOM 1580 O O . ALA A 1 190 ? 15.927 16.759 21.143 1.00 6.63 190 ALA A O 1
ATOM 1582 N N . LYS A 1 191 ? 16.049 14.552 21.699 1.00 5.79 191 LYS A N 1
ATOM 1583 C CA . LYS A 1 191 ? 14.921 14.195 20.838 1.00 5.64 191 LYS A CA 1
ATOM 1584 C C . LYS A 1 191 ? 13.634 14.927 21.242 1.00 6.61 191 LYS A C 1
ATOM 1585 O O . LYS A 1 191 ? 12.848 15.357 20.392 1.00 6.30 191 LYS A O 1
ATOM 1591 N N . VAL A 1 192 ? 13.413 15.090 22.542 1.00 5.90 192 VAL A N 1
ATOM 1592 C CA . VAL A 1 192 ? 12.241 15.831 22.973 1.00 6.46 192 VAL A CA 1
ATOM 1593 C C . VAL A 1 192 ? 12.238 17.237 22.343 1.00 6.36 192 VAL A C 1
ATOM 1594 O O . VAL A 1 192 ? 11.219 17.725 21.806 1.00 7.05 192 VAL A O 1
ATOM 1598 N N . TYR A 1 193 ? 13.392 17.919 22.400 1.00 4.90 193 TYR A N 1
ATOM 1599 C CA . TYR A 1 193 ? 13.486 19.260 21.851 1.00 6.02 193 TYR A CA 1
ATOM 1600 C C . TYR A 1 193 ? 13.458 19.318 20.338 1.00 5.58 193 TYR A C 1
ATOM 1601 O O . TYR A 1 193 ? 12.771 20.163 19.774 1.00 6.98 193 TYR A O 1
ATOM 1610 N N . ILE A 1 194 ? 14.152 18.389 19.682 1.00 4.69 194 ILE A N 1
ATOM 1611 C CA . ILE A 1 194 ? 14.135 18.417 18.231 1.00 5.51 194 ILE A CA 1
ATOM 1612 C C . ILE A 1 194 ? 12.760 18.041 17.684 1.00 5.72 194 ILE A C 1
ATOM 1613 O O . ILE A 1 194 ? 12.182 18.771 16.880 1.00 6.79 194 ILE A O 1
ATOM 1618 N N . ASP A 1 195 ? 12.218 16.922 18.145 1.00 5.50 195 ASP A N 1
ATOM 1619 C CA . ASP A 1 195 ? 10.909 16.529 17.624 1.00 6.60 195 ASP A CA 1
ATOM 1620 C C . ASP A 1 195 ? 9.826 17.565 17.974 1.00 7.98 195 ASP A C 1
ATOM 1621 O O . ASP A 1 195 ? 8.890 17.765 17.182 1.00 9.67 195 ASP A O 1
ATOM 1626 N N . GLY A 1 196 ? 9.937 18.207 19.141 1.00 6.15 196 GLY A N 1
ATOM 1627 C CA . GLY A 1 196 ? 8.927 19.179 19.524 1.00 6.14 196 GLY A CA 1
ATOM 1628 C C . GLY A 1 196 ? 9.022 20.559 18.917 1.00 7.46 196 GLY A C 1
ATOM 1629 O O . GLY A 1 196 ? 8.136 21.402 19.132 1.00 8.13 196 GLY A O 1
ATOM 1630 N N . THR A 1 197 ? 10.076 20.799 18.125 1.00 6.95 197 THR A N 1
ATOM 1631 C CA . THR A 1 197 ? 10.247 22.122 17.524 1.00 6.82 197 THR A CA 1
ATOM 1632 C C . THR A 1 197 ? 10.496 22.147 16.022 1.00 6.04 197 THR A C 1
ATOM 1633 O O . THR A 1 197 ? 10.714 23.229 15.467 1.00 7.54 197 THR A O 1
ATOM 1637 N N . SER A 1 198 ? 10.484 20.972 15.410 1.00 6.50 198 SER A N 1
ATOM 1638 C CA . SER A 1 198 ? 10.710 20.800 13.978 1.00 7.34 198 SER A CA 1
ATOM 1639 C C . SER A 1 198 ? 11.656 21.770 13.294 1.00 9.24 198 SER A C 1
ATOM 1640 O O . SER A 1 198 ? 11.304 22.478 12.365 1.00 8.72 198 SER A O 1
ATOM 1643 N N . PRO A 1 199 ? 12.898 21.814 13.750 1.00 6.66 199 PRO A N 1
ATOM 1644 C CA . PRO A 1 199 ? 13.888 22.711 13.108 1.00 5.73 199 PRO A CA 1
ATOM 1645 C C . PRO A 1 199 ? 14.199 22.097 11.720 1.00 7.53 199 PRO A C 1
ATOM 1646 O O . PRO A 1 199 ? 13.999 20.882 11.520 1.00 7.38 199 PRO A O 1
ATOM 1650 N N . SER A 1 200 ? 14.730 22.891 10.776 1.00 6.09 200 SER A N 1
ATOM 1651 C CA . SER A 1 200 ? 15.080 22.270 9.486 1.00 5.86 200 SER A CA 1
ATOM 1652 C C . SER A 1 200 ? 16.209 21.261 9.639 1.00 6.61 200 S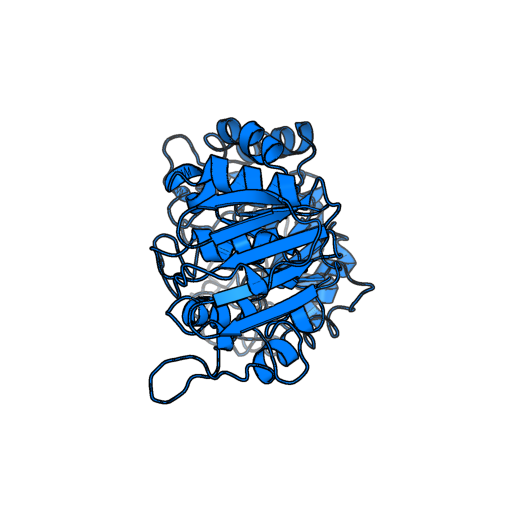ER A C 1
ATOM 1653 O O . SER A 1 200 ? 16.319 20.257 8.882 1.00 9.65 200 SER A O 1
ATOM 1656 N N . LEU A 1 201 ? 17.070 21.495 10.632 1.00 5.97 201 LEU A N 1
ATOM 1657 C CA . LEU A 1 201 ? 18.103 20.547 11.054 1.00 6.91 201 LEU A CA 1
ATOM 1658 C C . LEU A 1 201 ? 18.490 20.915 12.479 1.00 6.72 201 LEU A C 1
ATOM 1659 O O . LEU A 1 201 ? 18.199 22.040 12.932 1.00 4.94 201 LEU A O 1
ATOM 1664 N N . ALA A 1 202 ? 19.081 19.948 13.198 1.00 5.44 202 ALA A N 1
ATOM 1665 C CA . ALA A 1 202 ? 19.606 20.223 14.518 1.00 4.22 202 ALA A CA 1
ATOM 1666 C C . ALA A 1 202 ? 20.935 19.539 14.601 1.00 6.08 202 ALA A C 1
ATOM 1667 O O . ALA A 1 202 ? 21.005 18.323 14.785 1.00 8.33 202 ALA A O 1
ATOM 1669 N N . VAL A 1 203 ? 22.004 20.337 14.518 1.00 4.29 203 VAL A N 1
ATOM 1670 C CA . VAL A 1 203 ? 23.361 19.749 14.571 1.00 4.30 203 VAL A CA 1
ATOM 1671 C C . VAL A 1 203 ? 23.894 19.835 15.981 1.00 4.74 203 VAL A C 1
ATOM 1672 O O . VAL A 1 203 ? 24.019 20.906 16.546 1.00 6.05 203 VAL A O 1
ATOM 1676 N N . ALA A 1 204 ? 24.189 18.661 16.537 1.00 3.98 204 ALA A N 1
ATOM 1677 C CA . ALA A 1 204 ? 24.624 18.598 17.932 1.00 3.99 204 ALA A CA 1
ATOM 1678 C C . ALA A 1 204 ? 26.118 18.548 18.074 1.00 4.91 204 ALA A C 1
ATOM 1679 O O . ALA A 1 204 ? 26.803 17.861 17.280 1.00 5.13 204 ALA A O 1
ATOM 1681 N N . GLU A 1 205 ? 26.622 19.298 19.075 1.00 4.07 205 GLU A N 1
ATOM 1682 C CA . GLU A 1 205 ? 28.026 19.241 19.447 1.00 3.93 205 GLU A CA 1
ATOM 1683 C C . GLU A 1 205 ? 28.175 18.151 20.496 1.00 5.50 205 GLU A C 1
ATOM 1684 O O . GLU A 1 205 ? 27.923 18.403 21.682 1.00 5.93 205 GLU A O 1
ATOM 1690 N N . VAL A 1 206 ? 28.513 16.948 20.056 1.00 5.79 206 VAL A N 1
ATOM 1691 C CA . VAL A 1 206 ? 28.728 15.791 20.971 1.00 5.17 206 VAL A CA 1
ATOM 1692 C C . VAL A 1 206 ? 30.227 15.545 20.884 1.00 7.17 206 VAL A C 1
ATOM 1693 O O . VAL A 1 206 ? 30.705 14.927 19.942 1.00 7.20 206 VAL A O 1
ATOM 1697 N N . TRP A 1 207 ? 30.966 16.085 21.832 1.00 6.24 207 TRP A N 1
ATOM 1698 C CA . TRP A 1 207 ? 32.422 16.060 21.770 1.00 6.26 207 TRP A CA 1
ATOM 1699 C C . TRP A 1 207 ? 33.064 15.235 22.849 1.00 8.36 207 TRP A C 1
ATOM 1700 O O . TRP A 1 207 ? 33.170 15.688 23.991 1.00 10.83 207 TRP A O 1
ATOM 1711 N N . ASP A 1 208 ? 33.516 14.039 22.435 1.00 8.72 208 ASP A N 1
ATOM 1712 C CA . ASP A 1 208 ? 34.187 13.086 23.341 1.00 13.83 208 ASP A CA 1
ATOM 1713 C C . ASP A 1 208 ? 35.662 13.137 23.021 1.00 13.86 208 ASP A C 1
ATOM 1714 O O . ASP A 1 208 ? 36.088 13.407 21.877 1.00 10.35 208 ASP A O 1
ATOM 1719 N N . ASN A 1 209 ? 36.478 12.808 24.017 1.00 16.92 209 ASN A N 1
ATOM 1720 C CA . ASN A 1 209 ? 37.881 12.786 23.736 1.00 17.70 209 ASN A CA 1
ATOM 1721 C C . ASN A 1 209 ? 38.219 11.632 22.812 1.00 14.28 209 ASN A C 1
ATOM 1722 O O . ASN A 1 209 ? 37.601 10.560 22.828 1.00 15.39 209 ASN A O 1
ATOM 1727 N N A MET A 1 210 ? 39.216 11.887 21.985 0.55 13.99 210 MET A N 1
ATOM 1728 N N B MET A 1 210 ? 39.220 11.876 21.988 0.54 14.15 210 MET A N 1
ATOM 1729 C CA A MET A 1 210 ? 39.695 10.932 21.018 0.48 15.10 210 MET A CA 1
ATOM 1730 C CA B MET A 1 210 ? 39.675 10.871 21.073 0.46 15.78 210 MET A CA 1
ATOM 1731 C C A MET A 1 210 ? 40.855 10.107 21.617 0.44 13.99 210 MET A C 1
ATOM 1732 C C B MET A 1 210 ? 40.729 10.030 21.799 0.80 14.21 210 MET A C 1
ATOM 1733 O O A MET A 1 210 ? 41.777 10.711 22.199 0.60 15.81 210 MET A O 1
ATOM 1734 O O B MET A 1 210 ? 41.412 10.509 22.677 0.36 17.90 210 MET A O 1
ATOM 1743 N N . ALA A 1 211 ? 40.819 8.777 21.407 1.00 16.25 211 ALA A N 1
ATOM 1744 C CA . ALA A 1 211 ? 41.813 7.824 21.950 1.00 15.81 211 ALA A CA 1
ATOM 1745 C C . ALA A 1 211 ? 43.163 8.129 21.334 1.00 13.60 211 ALA A C 1
ATOM 1746 O O . ALA A 1 211 ? 43.292 8.219 20.101 1.00 11.66 211 ALA A O 1
ATOM 1748 N N . THR A 1 212 ? 44.178 8.288 22.187 1.00 11.64 212 THR A N 1
ATOM 1749 C CA . THR A 1 212 ? 45.513 8.629 21.732 1.00 12.79 212 THR A CA 1
ATOM 1750 C C . THR A 1 212 ? 46.506 7.595 22.208 1.00 13.31 212 THR A C 1
ATOM 1751 O O . THR A 1 212 ? 46.274 6.871 23.170 1.00 15.90 212 THR A O 1
ATOM 1755 N N . GLY A 1 213 ? 47.638 7.580 21.524 1.00 12.33 213 GLY A N 1
ATOM 1756 C CA . GLY A 1 213 ? 48.695 6.656 21.901 1.00 10.07 213 GLY A CA 1
ATOM 1757 C C . GLY A 1 213 ? 49.715 7.394 22.752 1.00 11.42 213 GLY A C 1
ATOM 1758 O O . GLY A 1 213 ? 49.646 8.603 22.984 1.00 12.29 213 GLY A O 1
ATOM 1759 N N . GLY A 1 214 ? 50.739 6.646 23.158 1.00 12.08 214 GLY A N 1
ATOM 1760 C CA . GLY A 1 214 ? 51.774 7.208 24.024 1.00 11.23 214 GLY A CA 1
ATOM 1761 C C . GLY A 1 214 ? 52.584 8.332 23.394 1.00 11.78 214 GLY A C 1
ATOM 1762 O O . GLY A 1 214 ? 53.246 9.106 24.110 1.00 11.01 214 GLY A O 1
ATOM 1763 N N . ASP A 1 215 ? 52.620 8.389 22.063 1.00 10.13 215 ASP A N 1
ATOM 1764 C CA . ASP A 1 215 ? 53.322 9.473 21.389 1.00 11.64 215 ASP A CA 1
ATOM 1765 C C . ASP A 1 215 ? 52.464 10.753 21.247 1.00 11.57 215 ASP A C 1
ATOM 1766 O O . ASP A 1 215 ? 52.932 11.735 20.627 1.00 13.55 215 ASP A O 1
ATOM 1771 N N . GLY A 1 216 ? 51.261 10.722 21.827 1.00 11.00 216 GLY A N 1
ATOM 1772 C CA . GLY A 1 216 ? 50.376 11.885 21.787 1.00 13.35 216 GLY A CA 1
ATOM 1773 C C . GLY A 1 216 ? 49.494 11.991 20.559 1.00 13.69 216 GLY A C 1
ATOM 1774 O O . GLY A 1 216 ? 48.635 12.862 20.514 1.00 14.25 216 GLY A O 1
ATOM 1775 N N . LYS A 1 217 ? 49.685 11.123 19.569 1.00 11.28 217 LYS A N 1
ATOM 1776 C CA . LYS A 1 217 ? 48.879 11.198 18.339 1.00 8.08 217 LYS A CA 1
ATOM 1777 C C . LYS A 1 217 ? 47.620 10.349 18.476 1.00 9.10 217 LYS A C 1
ATOM 1778 O O . LYS A 1 217 ? 47.578 9.379 19.237 1.00 8.03 217 LYS A O 1
ATOM 1784 N N . PRO A 1 218 ? 46.525 10.734 17.787 1.00 8.25 218 PRO A N 1
ATOM 1785 C CA . PRO A 1 218 ? 45.334 9.899 17.892 1.00 8.04 218 PRO A CA 1
ATOM 1786 C C . PRO A 1 218 ? 45.600 8.496 17.312 1.00 6.20 218 PRO A C 1
ATOM 1787 O O . PRO A 1 218 ? 46.432 8.344 16.412 1.00 7.70 218 PRO A O 1
ATOM 1791 N N . ASN A 1 219 ? 44.895 7.496 17.805 1.00 9.11 219 ASN A N 1
ATOM 1792 C CA . ASN A 1 219 ? 45.056 6.150 17.256 1.00 7.82 219 ASN A CA 1
ATOM 1793 C C . ASN A 1 219 ? 44.522 6.167 15.812 1.00 8.48 219 ASN A C 1
ATOM 1794 O O . ASN A 1 219 ? 43.597 6.943 15.478 1.00 6.95 219 ASN A O 1
ATOM 1799 N N . TYR A 1 220 ? 45.066 5.279 14.970 1.00 6.89 220 TYR A N 1
ATOM 1800 C CA . TYR A 1 220 ? 44.557 5.116 13.596 1.00 6.70 220 TYR A CA 1
ATOM 1801 C C . TYR A 1 220 ? 43.100 4.661 13.643 1.00 7.83 220 TYR A C 1
ATOM 1802 O O . TYR A 1 220 ? 42.291 5.088 12.814 1.00 7.40 220 TYR A O 1
ATOM 1811 N N . ASP A 1 221 ? 42.775 3.765 14.567 1.00 6.63 221 ASP A N 1
ATOM 1812 C CA . ASP A 1 221 ? 41.407 3.289 14.698 1.00 6.60 221 ASP A CA 1
ATOM 1813 C C . ASP A 1 221 ? 40.583 4.215 15.613 1.00 8.55 221 ASP A C 1
ATOM 1814 O O . ASP A 1 221 ? 40.935 4.366 16.798 1.00 9.64 221 ASP A O 1
ATOM 1819 N N . GLN A 1 222 ? 39.557 4.893 15.056 1.00 5.92 222 GLN A N 1
ATOM 1820 C CA . GLN A 1 222 ? 38.674 5.711 15.880 1.00 6.95 222 GLN A CA 1
ATOM 1821 C C . GLN A 1 222 ? 37.256 5.194 15.786 1.00 7.85 222 GLN A C 1
ATOM 1822 O O . GLN A 1 222 ? 36.267 5.937 15.921 1.00 5.39 222 GLN A O 1
ATOM 1828 N N . ASP A 1 223 ? 37.108 3.882 15.578 1.00 7.47 223 ASP A N 1
ATOM 1829 C CA . ASP A 1 223 ? 35.752 3.337 15.464 1.00 5.93 223 ASP A CA 1
ATOM 1830 C C . ASP A 1 223 ? 34.903 3.538 16.694 1.00 6.69 223 ASP A C 1
ATOM 1831 O O . ASP A 1 223 ? 33.734 3.823 16.534 1.00 7.74 223 ASP A O 1
ATOM 1836 N N . ALA A 1 224 ? 35.474 3.381 17.881 1.00 6.80 224 ALA A N 1
ATOM 1837 C CA . ALA A 1 224 ? 34.697 3.585 19.105 1.00 8.00 224 ALA A CA 1
ATOM 1838 C C . ALA A 1 224 ? 34.147 5.011 19.168 1.00 7.39 224 ALA A C 1
ATOM 1839 O O . ALA A 1 224 ? 32.999 5.234 19.613 1.00 9.07 224 ALA A O 1
ATOM 1841 N N . HIS A 1 225 ? 34.959 5.971 18.709 1.00 7.81 225 HIS A N 1
ATOM 1842 C CA . HIS A 1 225 ? 34.606 7.401 18.747 1.00 8.19 225 HIS A CA 1
ATOM 1843 C C . HIS A 1 225 ? 33.462 7.664 17.779 1.00 7.70 225 HIS A C 1
ATOM 1844 O O . HIS A 1 225 ? 32.449 8.290 18.168 1.00 7.25 225 HIS A O 1
ATOM 1851 N N . ARG A 1 226 ? 33.561 7.202 16.526 1.00 6.07 226 ARG A N 1
ATOM 1852 C CA . ARG A 1 226 ? 32.432 7.431 15.637 1.00 6.51 226 ARG A CA 1
ATOM 1853 C C . ARG A 1 226 ? 31.213 6.555 15.983 1.00 5.88 226 ARG A C 1
ATOM 1854 O O . ARG A 1 226 ? 30.066 6.924 15.667 1.00 7.20 226 ARG A O 1
ATOM 1862 N N . GLN A 1 227 ? 31.436 5.397 16.602 1.00 7.20 227 GLN A N 1
ATOM 1863 C CA . GLN A 1 227 ? 30.319 4.527 17.020 1.00 7.16 227 GLN A CA 1
ATOM 1864 C C . GLN A 1 227 ? 29.468 5.273 18.056 1.00 7.16 227 GLN A C 1
ATOM 1865 O O . GLN A 1 227 ? 28.217 5.194 18.037 1.00 8.06 227 GLN A O 1
ATOM 1871 N N . ASN A 1 228 ? 30.113 6.016 18.945 1.00 7.18 228 ASN A N 1
ATOM 1872 C CA . ASN A 1 228 ? 29.331 6.776 19.926 1.00 7.21 228 ASN A CA 1
ATOM 1873 C C . ASN A 1 228 ? 28.486 7.862 19.264 1.00 6.76 228 ASN A C 1
ATOM 1874 O O . ASN A 1 228 ? 27.346 8.115 19.649 1.00 7.05 228 ASN A O 1
ATOM 1879 N N . LEU A 1 229 ? 29.017 8.448 18.193 1.00 6.01 229 LEU A N 1
ATOM 1880 C CA . LEU A 1 229 ? 28.271 9.481 17.494 1.00 5.23 229 LEU A CA 1
ATOM 1881 C C . LEU A 1 229 ? 27.116 8.892 16.701 1.00 5.75 229 LEU A C 1
ATOM 1882 O O . LEU A 1 229 ? 26.000 9.465 16.710 1.00 6.03 229 LEU A O 1
ATOM 1887 N N A VAL A 1 230 ? 27.354 7.780 16.004 0.50 6.13 230 VAL A N 1
ATOM 1888 N N B VAL A 1 230 ? 27.330 7.795 15.983 0.53 6.29 230 VAL A N 1
ATOM 1889 C CA A VAL A 1 230 ? 26.285 7.111 15.274 0.52 5.85 230 VAL A CA 1
ATOM 1890 C CA B VAL A 1 230 ? 26.205 7.225 15.270 0.54 6.41 230 VAL A CA 1
ATOM 1891 C C A VAL A 1 230 ? 25.169 6.691 16.244 0.50 6.35 230 VAL A C 1
ATOM 1892 C C B VAL A 1 230 ? 25.139 6.702 16.255 0.49 6.66 230 VAL A C 1
ATOM 1893 O O A VAL A 1 230 ? 23.984 6.843 15.950 0.50 6.63 230 VAL A O 1
ATOM 1894 O O B VAL A 1 230 ? 23.944 6.788 15.975 0.53 6.95 230 VAL A O 1
ATOM 1901 N N . ASN A 1 231 ? 25.558 6.184 17.417 1.00 6.97 231 ASN A N 1
ATOM 1902 C CA . ASN A 1 231 ? 24.587 5.726 18.416 1.00 6.36 231 ASN A CA 1
ATOM 1903 C C . ASN A 1 231 ? 23.772 6.934 18.906 1.00 6.62 231 ASN A C 1
ATOM 1904 O O . ASN A 1 231 ? 22.566 6.805 19.139 1.00 6.49 231 ASN A O 1
ATOM 1909 N N . TRP A 1 232 ? 24.410 8.101 19.073 1.00 5.64 232 TRP A N 1
ATOM 1910 C CA . TRP A 1 232 ? 23.665 9.292 19.495 1.00 6.37 232 TRP A CA 1
ATOM 1911 C C . TRP A 1 232 ? 22.593 9.592 18.446 1.00 6.35 232 TRP A C 1
ATOM 1912 O O . TRP A 1 232 ? 21.447 9.855 18.808 1.00 6.01 232 TRP A O 1
ATOM 1923 N N . VAL A 1 233 ? 22.947 9.539 17.162 1.00 5.37 233 VAL A N 1
ATOM 1924 C CA . VAL A 1 233 ? 21.966 9.821 16.116 1.00 5.01 233 VAL A CA 1
ATOM 1925 C C . VAL A 1 233 ? 20.871 8.765 16.122 1.00 5.37 233 VAL A C 1
ATOM 1926 O O . VAL A 1 233 ? 19.697 9.129 15.979 1.00 6.79 233 VAL A O 1
ATOM 1930 N N . ASP A 1 234 ? 21.217 7.487 16.328 1.00 6.36 234 ASP A N 1
ATOM 1931 C CA . ASP A 1 234 ? 20.143 6.495 16.379 1.00 7.05 234 ASP A CA 1
ATOM 1932 C C . ASP A 1 234 ? 19.164 6.834 17.516 1.00 6.82 234 ASP A C 1
ATOM 1933 O O . ASP A 1 234 ? 17.930 6.803 17.329 1.00 7.48 234 ASP A O 1
ATOM 1938 N N A LYS A 1 235 ? 19.712 7.164 18.690 0.53 6.27 235 LYS A N 1
ATOM 1939 N N B LYS A 1 235 ? 19.698 7.141 18.691 0.50 6.57 235 LYS A N 1
ATOM 1940 C CA A LYS A 1 235 ? 18.886 7.472 19.860 0.50 7.64 235 LYS A CA 1
ATOM 1941 C CA B LYS A 1 235 ? 18.831 7.431 19.820 0.53 7.91 235 LYS A CA 1
ATOM 1942 C C A LYS A 1 235 ? 18.071 8.748 19.776 0.55 8.83 235 LYS A C 1
ATOM 1943 C C B LYS A 1 235 ? 17.960 8.663 19.627 0.39 9.09 235 LYS A C 1
ATOM 1944 O O A LYS A 1 235 ? 17.100 8.916 20.521 0.49 8.24 235 LYS A O 1
ATOM 1945 O O B LYS A 1 235 ? 16.813 8.688 20.105 0.52 7.58 235 LYS A O 1
ATOM 1956 N N . VAL A 1 236 ? 18.446 9.660 18.886 1.00 7.00 236 VAL A N 1
ATOM 1957 C CA . VAL A 1 236 ? 17.658 10.862 18.706 1.00 8.97 236 VAL A CA 1
ATOM 1958 C C . VAL A 1 236 ? 16.526 10.618 17.697 1.00 8.92 236 VAL A C 1
ATOM 1959 O O . VAL A 1 236 ? 15.636 11.459 17.545 1.00 9.88 236 VAL A O 1
ATOM 1963 N N . GLY A 1 237 ? 16.549 9.478 16.995 1.00 7.90 237 GLY A N 1
ATOM 1964 C CA . GLY A 1 237 ? 15.509 9.153 16.026 1.00 9.25 237 GLY A CA 1
ATOM 1965 C C . GLY A 1 237 ? 16.002 8.771 14.638 1.00 9.32 237 GLY A C 1
ATOM 1966 O O . GLY A 1 237 ? 15.200 8.478 13.724 1.00 9.93 237 GLY A O 1
ATOM 1967 N N . GLY A 1 238 ? 17.313 8.814 14.439 1.00 7.50 238 GLY A N 1
ATOM 1968 C CA . GLY A 1 238 ? 17.910 8.387 13.178 1.00 9.61 238 GLY A CA 1
ATOM 1969 C C . GLY A 1 238 ? 17.510 9.149 11.950 1.00 8.58 238 GLY A C 1
ATOM 1970 O O . GLY A 1 238 ? 17.359 10.377 11.995 1.00 8.61 238 GLY A O 1
ATOM 1971 N N . ALA A 1 239 ? 17.299 8.454 10.837 1.00 9.70 239 ALA A N 1
ATOM 1972 C CA . ALA A 1 239 ? 16.914 9.160 9.597 1.00 12.59 239 ALA A CA 1
ATOM 1973 C C . ALA A 1 239 ? 15.621 9.955 9.704 1.00 15.28 239 ALA A C 1
ATOM 1974 O O . ALA A 1 239 ? 15.412 10.939 8.986 1.00 20.99 239 ALA A O 1
ATOM 1976 N N . ALA A 1 240 ? 14.730 9.522 10.568 1.00 12.82 240 ALA A N 1
ATOM 1977 C CA . ALA A 1 240 ? 13.461 10.244 10.725 1.00 15.93 240 ALA A CA 1
ATOM 1978 C C . ALA A 1 240 ? 13.693 11.624 11.344 1.00 16.36 240 ALA A C 1
ATOM 1979 O O . ALA A 1 240 ? 13.027 12.594 10.973 1.00 20.00 240 ALA A O 1
ATOM 1981 N N . SER A 1 241 ? 14.697 11.716 12.213 1.00 8.68 241 SER A N 1
ATOM 1982 C CA . SER A 1 241 ? 14.988 12.951 12.975 1.00 7.81 241 SER A CA 1
ATOM 1983 C C . SER A 1 241 ? 15.720 14.007 12.196 1.00 7.44 241 SER A C 1
ATOM 1984 O O . SER A 1 241 ? 16.487 13.692 11.291 1.00 8.02 241 SER A O 1
ATOM 1987 N N . ALA A 1 242 ? 15.488 15.266 12.590 1.00 7.54 242 ALA A N 1
ATOM 1988 C CA . ALA A 1 242 ? 16.215 16.389 12.010 1.00 6.39 242 ALA A CA 1
ATOM 1989 C C . ALA A 1 242 ? 17.616 16.489 12.627 1.00 6.52 242 ALA A C 1
ATOM 1990 O O . ALA A 1 242 ? 18.444 17.256 12.141 1.00 6.74 242 ALA A O 1
ATOM 1992 N N . GLY A 1 243 ? 17.874 15.688 13.652 1.00 6.29 243 GLY A N 1
ATOM 1993 C CA . GLY A 1 243 ? 19.148 15.707 14.355 1.00 5.50 243 GLY A CA 1
ATOM 1994 C C . GLY A 1 243 ? 20.310 15.108 13.573 1.00 5.95 243 GLY A C 1
ATOM 1995 O O . GLY A 1 243 ? 20.152 14.172 12.799 1.00 6.54 243 GLY A O 1
ATOM 1996 N N . MET A 1 244 ? 21.497 15.665 13.821 1.00 4.71 244 MET A N 1
ATOM 1997 C CA . MET A 1 244 ? 22.731 15.197 13.175 1.00 5.36 244 MET A CA 1
ATOM 1998 C C . MET A 1 244 ? 23.865 15.621 14.105 1.00 4.50 244 MET A C 1
ATOM 1999 O O . MET A 1 244 ? 23.603 16.278 15.122 1.00 4.41 244 MET A O 1
ATOM 2004 N N . VAL A 1 245 ? 25.096 15.231 13.784 1.00 3.66 245 VAL A N 1
ATOM 2005 C CA . VAL A 1 245 ? 26.213 15.552 14.664 1.00 5.09 245 VAL A CA 1
ATOM 2006 C C . VAL A 1 245 ? 27.408 16.159 13.983 1.00 4.07 245 VAL A C 1
ATOM 2007 O O . VAL A 1 245 ? 27.662 15.864 12.799 1.00 5.87 245 VAL A O 1
ATOM 2011 N N . PHE A 1 246 ? 28.157 16.990 14.701 1.00 3.69 246 PHE A N 1
ATOM 2012 C CA . PHE A 1 246 ? 29.432 17.413 14.153 1.00 3.81 246 PHE A CA 1
ATOM 2013 C C . PHE A 1 246 ? 30.377 16.216 14.108 1.00 4.71 246 PHE A C 1
ATOM 2014 O O . PHE A 1 246 ? 30.472 15.403 15.056 1.00 4.17 246 PHE A O 1
ATOM 2022 N N . ASP A 1 247 ? 31.105 16.119 12.986 1.00 3.98 247 ASP A N 1
ATOM 2023 C CA . ASP A 1 247 ? 32.017 14.966 12.843 1.00 4.54 247 ASP A CA 1
ATOM 2024 C C . ASP A 1 247 ? 33.348 15.240 13.515 1.00 5.34 247 ASP A C 1
ATOM 2025 O O . ASP A 1 247 ? 34.349 15.558 12.877 1.00 4.58 247 ASP A O 1
ATOM 2030 N N . PHE A 1 248 ? 33.336 15.126 14.846 1.00 3.96 248 PHE A N 1
ATOM 2031 C CA . PHE A 1 248 ? 34.592 15.340 15.606 1.00 4.73 248 PHE A CA 1
ATOM 2032 C C . PHE A 1 248 ? 35.570 14.220 15.328 1.00 6.51 248 PHE A C 1
ATOM 2033 O O . PHE A 1 248 ? 36.763 14.422 15.500 1.00 6.04 248 PHE A O 1
ATOM 2041 N N . THR A 1 249 ? 35.076 13.082 14.870 1.00 5.69 249 THR A N 1
ATOM 2042 C CA . THR A 1 249 ? 36.010 11.969 14.551 1.00 5.07 249 THR A CA 1
ATOM 2043 C C . THR A 1 249 ? 36.886 12.381 13.369 1.00 5.33 249 THR A C 1
ATOM 2044 O O . THR A 1 249 ? 38.140 12.285 13.409 1.00 5.02 249 THR A O 1
ATOM 2048 N N . THR A 1 250 ? 36.262 12.916 12.323 1.00 3.94 250 THR A N 1
ATOM 2049 C CA . THR A 1 250 ? 37.048 13.395 11.184 1.00 3.51 250 THR A CA 1
ATOM 2050 C C . THR A 1 250 ? 37.959 14.548 11.554 1.00 5.13 250 THR A C 1
ATOM 2051 O O . THR A 1 250 ? 39.106 14.635 11.079 1.00 5.72 250 THR A O 1
ATOM 2055 N N . LYS A 1 251 ? 37.496 15.453 12.419 1.00 4.75 251 LYS A N 1
ATOM 2056 C CA . LYS A 1 251 ? 38.341 16.564 12.834 1.00 5.03 251 LYS A CA 1
ATOM 2057 C C . LYS A 1 251 ? 39.629 16.086 13.504 1.00 4.55 251 LYS A C 1
ATOM 2058 O O . LYS A 1 251 ? 40.697 16.552 13.143 1.00 5.81 251 LYS A O 1
ATOM 2064 N N . GLY A 1 252 ? 39.487 15.140 14.421 1.00 6.54 252 GLY A N 1
ATOM 2065 C CA . GLY A 1 252 ? 40.664 14.647 15.142 1.00 5.84 252 GLY A CA 1
ATOM 2066 C C . GLY A 1 252 ? 41.612 13.902 14.229 1.00 6.73 252 GLY A C 1
ATOM 2067 O O . GLY A 1 252 ? 42.843 14.082 14.317 1.00 7.55 252 GLY A O 1
ATOM 2068 N N . ILE A 1 253 ? 41.050 13.113 13.337 1.00 5.35 253 ILE A N 1
ATOM 2069 C CA . ILE A 1 253 ? 41.902 12.363 12.423 1.00 5.67 253 ILE A CA 1
ATOM 2070 C C . ILE A 1 253 ? 42.592 13.293 11.438 1.00 7.29 253 ILE A C 1
ATOM 2071 O O . ILE A 1 253 ? 43.802 13.171 11.217 1.00 7.09 253 ILE A O 1
ATOM 2076 N N . LEU A 1 254 ? 41.845 14.239 10.847 1.00 5.68 254 LEU A N 1
ATOM 2077 C CA . LEU A 1 254 ? 42.405 15.131 9.837 1.00 5.65 254 LEU A CA 1
ATOM 2078 C C . LEU A 1 254 ? 43.482 16.014 10.457 1.00 5.67 254 LEU A C 1
ATOM 2079 O O . LEU A 1 254 ? 44.511 16.274 9.815 1.00 6.22 254 LEU A O 1
ATOM 2084 N N . ASN A 1 255 ? 43.278 16.477 11.693 1.00 5.76 255 ASN A N 1
ATOM 2085 C CA . ASN A 1 255 ? 44.319 17.266 12.396 1.00 6.80 255 ASN A CA 1
ATOM 2086 C C . ASN A 1 255 ? 45.674 16.559 12.320 1.00 7.43 255 ASN A C 1
ATOM 2087 O O . ASN A 1 255 ? 46.682 17.198 12.067 1.00 9.30 255 ASN A O 1
ATOM 2092 N N . ALA A 1 256 ? 45.673 15.250 12.552 1.00 6.00 256 ALA A N 1
ATOM 2093 C CA . ALA A 1 256 ? 46.914 14.466 12.520 1.00 6.93 256 ALA A CA 1
ATOM 2094 C C . ALA A 1 256 ? 47.312 14.031 11.137 1.00 6.39 256 ALA A C 1
ATOM 2095 O O . ALA A 1 256 ? 48.483 14.006 10.803 1.00 7.99 256 ALA A O 1
ATOM 2097 N N . ALA A 1 257 ? 46.327 13.703 10.313 1.00 6.05 257 ALA A N 1
ATOM 2098 C CA . ALA A 1 257 ? 46.665 13.161 9.008 1.00 6.48 257 ALA A CA 1
ATOM 2099 C C . ALA A 1 257 ? 47.449 14.116 8.120 1.00 7.19 257 ALA A C 1
ATOM 2100 O O . ALA A 1 257 ? 48.338 13.699 7.382 1.00 7.23 257 ALA A O 1
ATOM 2102 N N . VAL A 1 258 ? 47.128 15.402 8.177 1.00 5.83 258 VAL A N 1
ATOM 2103 C CA . VAL A 1 258 ? 47.826 16.336 7.300 1.00 5.83 258 VAL A CA 1
ATOM 2104 C C . VAL A 1 258 ? 49.292 16.531 7.610 1.00 7.26 258 VAL A C 1
ATOM 2105 O O . VAL A 1 258 ? 49.987 17.106 6.773 1.00 8.63 258 VAL A O 1
ATOM 2109 N N . GLU A 1 259 ? 49.724 16.044 8.773 1.00 8.08 259 GLU A N 1
ATOM 2110 C CA . GLU A 1 259 ? 51.139 16.135 9.170 1.00 9.15 259 GLU A CA 1
ATOM 2111 C C . GLU A 1 259 ? 51.919 14.956 8.611 1.00 7.67 259 GLU A C 1
ATOM 2112 O O . GLU A 1 259 ? 52.565 14.200 9.371 1.00 9.82 259 GLU A O 1
ATOM 2118 N N . GLY A 1 260 ? 51.845 14.791 7.302 1.00 8.71 260 GLY A N 1
ATOM 2119 C CA . GLY A 1 260 ? 52.575 13.702 6.677 1.00 8.58 260 GLY A CA 1
ATOM 2120 C C . GLY A 1 260 ? 52.055 12.318 6.965 1.00 8.11 260 GLY A C 1
ATOM 2121 O O . GLY A 1 260 ? 52.785 11.356 6.782 1.00 8.44 260 GLY A O 1
ATOM 2122 N N . GLU A 1 261 ? 50.810 12.197 7.412 1.00 6.64 261 GLU A N 1
ATOM 2123 C CA . GLU A 1 261 ? 50.235 10.905 7.752 1.00 6.93 261 GLU A CA 1
ATOM 2124 C C . GLU A 1 261 ? 48.862 10.706 7.111 1.00 5.80 261 GLU A C 1
ATOM 2125 O O . GLU A 1 261 ? 47.908 10.255 7.759 1.00 6.58 261 GLU A O 1
ATOM 2131 N N . LEU A 1 262 ? 48.825 10.941 5.796 1.00 5.31 262 LEU A N 1
ATOM 2132 C CA . LEU A 1 262 ? 47.559 10.830 5.094 1.00 5.59 262 LEU A CA 1
ATOM 2133 C C . LEU A 1 262 ? 47.039 9.419 4.913 1.00 6.28 262 LEU A C 1
ATOM 2134 O O . LEU A 1 262 ? 45.903 9.202 4.478 1.00 6.47 262 LEU A O 1
ATOM 2139 N N . TRP A 1 263 ? 47.880 8.431 5.278 1.00 6.07 263 TRP A N 1
ATOM 2140 C CA . TRP A 1 263 ? 47.440 7.049 5.336 1.00 6.13 263 TRP A CA 1
ATOM 2141 C C . TRP A 1 263 ? 46.328 6.876 6.402 1.00 5.59 263 TRP A C 1
ATOM 2142 O O . TRP A 1 263 ? 45.609 5.878 6.413 1.00 7.06 263 TRP A O 1
ATOM 2153 N N . ARG A 1 264 ? 46.162 7.863 7.289 1.00 5.54 264 ARG A N 1
ATOM 2154 C CA . ARG A 1 264 ? 45.105 7.834 8.284 1.00 5.53 264 ARG A CA 1
ATOM 2155 C C . ARG A 1 264 ? 43.690 8.040 7.681 1.00 4.90 264 ARG A C 1
ATOM 2156 O O . ARG A 1 264 ? 42.694 7.744 8.385 1.00 6.01 264 ARG A O 1
ATOM 2164 N N . LEU A 1 265 ? 43.614 8.523 6.439 1.00 4.53 265 LEU A N 1
ATOM 2165 C CA . LEU A 1 265 ? 42.336 8.865 5.854 1.00 5.77 265 LEU A CA 1
ATOM 2166 C C . LEU A 1 265 ? 41.539 7.775 5.192 1.00 6.44 265 LEU A C 1
ATOM 2167 O O . LEU A 1 265 ? 40.682 8.045 4.362 1.00 5.38 265 LEU A O 1
ATOM 2172 N N . ILE A 1 266 ? 41.831 6.540 5.545 1.00 5.27 266 ILE A N 1
ATOM 2173 C CA . ILE A 1 266 ? 40.980 5.437 5.074 1.00 4.70 266 ILE A CA 1
ATOM 2174 C C . ILE A 1 266 ? 40.993 4.381 6.175 1.00 4.76 266 ILE A C 1
ATOM 2175 O O . ILE A 1 266 ? 42.008 4.214 6.860 1.00 7.18 266 ILE A O 1
ATOM 2180 N N . ASP A 1 267 ? 39.854 3.738 6.407 1.00 5.41 267 ASP A N 1
ATOM 2181 C CA . ASP A 1 267 ? 39.812 2.660 7.400 1.00 5.22 267 ASP A CA 1
ATOM 2182 C C . ASP A 1 267 ? 40.128 1.323 6.683 1.00 4.22 267 ASP A C 1
ATOM 2183 O O . ASP A 1 267 ? 40.278 1.299 5.459 1.00 5.91 267 ASP A O 1
ATOM 2188 N N . PRO A 1 268 ? 40.223 0.239 7.435 1.00 5.51 268 PRO A N 1
ATOM 2189 C CA . PRO A 1 268 ? 40.545 -1.060 6.808 1.00 5.47 268 PRO A CA 1
ATOM 2190 C C . PRO A 1 268 ? 39.458 -1.624 5.881 1.00 6.59 268 PRO A C 1
ATOM 2191 O O . PRO A 1 268 ? 39.711 -2.616 5.158 1.00 7.69 268 PRO A O 1
ATOM 2195 N N . GLN A 1 269 ? 38.273 -1.005 5.875 1.00 6.32 269 GLN A N 1
ATOM 2196 C CA . GLN A 1 269 ? 37.173 -1.399 4.971 1.00 7.30 269 GLN A CA 1
ATOM 2197 C C . GLN A 1 269 ? 37.112 -0.552 3.721 1.00 6.94 269 GLN A C 1
ATOM 2198 O O . GLN A 1 269 ? 36.215 -0.733 2.879 1.00 9.68 269 GLN A O 1
ATOM 2204 N N . GLY A 1 270 ? 38.040 0.389 3.556 1.00 6.33 270 GLY A N 1
ATOM 2205 C CA . GLY A 1 270 ? 38.054 1.262 2.367 1.00 8.36 270 GLY A CA 1
ATOM 2206 C C . GLY A 1 270 ? 37.192 2.523 2.466 1.00 6.54 270 GLY A C 1
ATOM 2207 O O . GLY A 1 270 ? 37.015 3.245 1.475 1.00 8.46 270 GLY A O 1
ATOM 2208 N N . LYS A 1 271 ? 36.709 2.795 3.660 1.00 6.43 271 LYS A N 1
ATOM 2209 C CA . LYS A 1 271 ? 35.823 3.960 3.847 1.00 5.47 271 LYS A CA 1
ATOM 2210 C C . LYS A 1 271 ? 36.539 5.103 4.565 1.00 6.35 271 LYS A C 1
ATOM 2211 O O . LYS A 1 271 ? 37.607 4.921 5.157 1.00 6.29 271 LYS A O 1
ATOM 2217 N N . ALA A 1 272 ? 35.956 6.307 4.516 1.00 5.00 272 ALA A N 1
ATOM 2218 C CA . ALA A 1 272 ? 36.493 7.448 5.271 1.00 5.58 272 ALA A CA 1
ATOM 2219 C C . ALA A 1 272 ? 36.447 6.956 6.751 1.00 4.51 272 ALA A C 1
ATOM 2220 O O . ALA A 1 272 ? 35.491 6.277 7.178 1.00 5.46 272 ALA A O 1
ATOM 2222 N N . PRO A 1 273 ? 37.409 7.361 7.571 1.00 5.59 273 PRO A N 1
ATOM 2223 C CA . PRO A 1 273 ? 37.510 6.898 8.959 1.00 6.15 273 PRO A CA 1
ATOM 2224 C C . PRO A 1 273 ? 36.697 7.595 10.022 1.00 5.98 273 PRO A C 1
ATOM 2225 O O . PRO A 1 273 ? 36.629 7.118 11.137 1.00 5.67 273 PRO A O 1
ATOM 2229 N N . GLY A 1 274 ? 36.081 8.719 9.658 1.00 6.09 274 GLY A N 1
ATOM 2230 C CA . GLY A 1 274 ? 35.246 9.444 10.617 1.00 5.09 274 GLY A CA 1
ATOM 2231 C C . GLY A 1 274 ? 33.762 9.129 10.468 1.00 5.24 274 GLY A C 1
ATOM 2232 O O . GLY A 1 274 ? 33.383 8.154 9.826 1.00 5.82 274 GLY A O 1
ATOM 2233 N N . VAL A 1 275 ? 32.888 9.942 11.060 1.00 5.06 275 VAL A N 1
ATOM 2234 C CA . VAL A 1 275 ? 31.447 9.660 10.911 1.00 5.43 275 VAL A CA 1
ATOM 2235 C C . VAL A 1 275 ? 31.075 9.709 9.414 1.00 5.35 275 VAL A C 1
ATOM 2236 O O . VAL A 1 275 ? 30.216 8.969 8.966 1.00 5.60 275 VAL A O 1
ATOM 2240 N N . MET A 1 276 ? 31.789 10.514 8.648 1.00 4.52 276 MET A N 1
ATOM 2241 C CA . MET A 1 276 ? 31.613 10.572 7.188 1.00 4.85 276 MET A CA 1
ATOM 2242 C C . MET A 1 276 ? 31.581 9.183 6.542 1.00 5.07 276 MET A C 1
ATOM 2243 O O . MET A 1 276 ? 30.875 8.975 5.554 1.00 6.24 276 MET A O 1
ATOM 2248 N N . GLY A 1 277 ? 32.365 8.255 7.068 1.00 5.17 277 GLY A N 1
ATOM 2249 C CA . GLY A 1 277 ? 32.448 6.917 6.439 1.00 6.37 277 GLY A CA 1
ATOM 2250 C C . GLY A 1 277 ? 31.340 5.966 6.830 1.00 7.88 277 GLY A C 1
ATOM 2251 O O . GLY A 1 277 ? 31.167 4.950 6.168 1.00 7.73 277 GLY A O 1
ATOM 2252 N N . TRP A 1 278 ? 30.578 6.285 7.896 1.00 6.88 278 TRP A N 1
ATOM 2253 C CA . TRP A 1 278 ? 29.502 5.393 8.361 1.00 6.59 278 TRP A CA 1
ATOM 2254 C C . TRP A 1 278 ? 28.107 5.967 8.187 1.00 6.74 278 TRP A C 1
ATOM 2255 O O . TRP A 1 278 ? 27.150 5.213 7.893 1.00 9.78 278 TRP A O 1
ATOM 2266 N N . TRP A 1 279 ? 27.933 7.288 8.383 1.00 6.02 279 TRP A N 1
ATOM 2267 C CA . TRP A 1 279 ? 26.592 7.896 8.208 1.00 5.58 279 TRP A CA 1
ATOM 2268 C C . TRP A 1 279 ? 26.834 9.316 7.714 1.00 5.52 279 TRP A C 1
ATOM 2269 O O . TRP A 1 279 ? 26.601 10.300 8.433 1.00 5.88 279 TRP A O 1
ATOM 2280 N N . PRO A 1 280 ? 27.244 9.439 6.445 1.00 5.30 280 PRO A N 1
ATOM 2281 C CA . PRO A 1 280 ? 27.530 10.775 5.942 1.00 4.93 280 PRO A CA 1
ATOM 2282 C C . PRO A 1 280 ? 26.385 11.746 5.941 1.00 5.13 280 PRO A C 1
ATOM 2283 O O . PRO A 1 280 ? 26.616 12.954 6.091 1.00 5.96 280 PRO A O 1
ATOM 2287 N N . ALA A 1 281 ? 25.150 11.240 5.746 1.00 5.43 281 ALA A N 1
ATOM 2288 C CA . ALA A 1 281 ? 23.996 12.144 5.804 1.00 4.98 281 ALA A CA 1
ATOM 2289 C C . ALA A 1 281 ? 23.833 12.844 7.143 1.00 5.39 281 ALA A C 1
ATOM 2290 O O . ALA A 1 281 ? 23.132 13.852 7.202 1.00 7.64 281 ALA A O 1
ATOM 2292 N N . LYS A 1 282 ? 24.482 12.330 8.188 1.00 5.66 282 LYS A N 1
ATOM 2293 C CA . LYS A 1 282 ? 24.344 12.861 9.545 1.00 6.10 282 LYS A CA 1
ATOM 2294 C C . LYS A 1 282 ? 25.631 13.469 10.110 1.00 4.59 282 LYS A C 1
ATOM 2295 O O . LYS A 1 282 ? 25.694 13.796 11.301 1.00 6.06 282 LYS A O 1
ATOM 2301 N N . ALA A 1 283 ? 26.643 13.627 9.239 1.00 3.76 283 ALA A N 1
ATOM 2302 C CA . ALA A 1 283 ? 27.960 14.095 9.660 1.00 3.46 283 ALA A CA 1
ATOM 2303 C C . ALA A 1 283 ? 28.258 15.491 9.170 1.00 4.49 283 ALA A C 1
ATOM 2304 O O . ALA A 1 283 ? 28.338 15.698 7.968 1.00 6.78 283 ALA A O 1
ATOM 2306 N N . VAL A 1 284 ? 28.386 16.459 10.089 1.00 3.23 284 VAL A N 1
ATOM 2307 C CA . VAL A 1 284 ? 28.712 17.830 9.668 1.00 3.06 284 VAL A CA 1
ATOM 2308 C C . VAL A 1 284 ? 30.225 17.963 9.918 1.00 4.33 284 VAL A C 1
ATOM 2309 O O . VAL A 1 284 ? 30.695 17.975 11.072 1.00 4.84 284 VAL A O 1
ATOM 2313 N N . THR A 1 285 ? 30.977 18.062 8.829 1.00 4.20 285 THR A N 1
ATOM 2314 C CA . THR A 1 285 ? 32.429 18.113 8.913 1.00 1.85 285 THR A CA 1
ATOM 2315 C C . THR A 1 285 ? 32.891 19.533 9.028 1.00 3.35 285 THR A C 1
ATOM 2316 O O . THR A 1 285 ? 32.187 20.489 8.671 1.00 4.44 285 THR A O 1
ATOM 2320 N N . PHE A 1 286 ? 34.102 19.710 9.540 1.00 3.96 286 PHE A N 1
ATOM 2321 C CA . PHE A 1 286 ? 34.636 21.055 9.762 1.00 3.30 286 PHE A CA 1
ATOM 2322 C C . PHE A 1 286 ? 36.123 20.992 10.017 1.00 3.86 286 PHE A C 1
ATOM 2323 O O . PHE A 1 286 ? 36.672 19.924 10.359 1.00 4.24 286 PHE A O 1
ATOM 2331 N N . VAL A 1 287 ? 36.748 22.151 9.797 1.00 4.77 287 VAL A N 1
ATOM 2332 C CA . VAL A 1 287 ? 38.210 22.298 9.954 1.00 4.81 287 VAL A CA 1
ATOM 2333 C C . VAL A 1 287 ? 38.515 22.868 11.347 1.00 5.65 287 VAL A C 1
ATOM 2334 O O . VAL A 1 287 ? 39.410 22.369 12.031 1.00 6.70 287 VAL A O 1
ATOM 2338 N N . ASP A 1 288 ? 37.799 23.930 11.767 1.00 4.87 288 ASP A N 1
ATOM 2339 C CA . ASP A 1 288 ? 37.909 24.410 13.158 1.00 5.30 288 ASP A CA 1
ATOM 2340 C C . ASP A 1 288 ? 36.610 25.142 13.506 1.00 4.34 288 ASP A C 1
ATOM 2341 O O . ASP A 1 288 ? 35.845 25.469 12.592 1.00 6.48 288 ASP A O 1
ATOM 2346 N N . ASN A 1 289 ? 36.382 25.315 14.806 1.00 4.76 289 ASN A N 1
ATOM 2347 C CA . ASN A 1 289 ? 35.263 26.114 15.273 1.00 4.80 289 ASN A CA 1
ATOM 2348 C C . ASN A 1 289 ? 35.805 27.086 16.320 1.00 5.97 289 ASN A C 1
ATOM 2349 O O . ASN A 1 289 ? 37.034 27.250 16.477 1.00 6.75 289 ASN A O 1
ATOM 2354 N N . HIS A 1 290 ? 34.930 27.747 17.060 1.00 5.71 290 HIS A N 1
ATOM 2355 C CA . HIS A 1 290 ? 35.349 28.765 18.049 1.00 5.31 290 HIS A CA 1
ATOM 2356 C C . HIS A 1 290 ? 36.002 28.172 19.279 1.00 5.45 290 HIS A C 1
ATOM 2357 O O . HIS A 1 290 ? 36.594 28.950 20.075 1.00 7.19 290 HIS A O 1
ATOM 2364 N N . ASP A 1 291 ? 35.876 26.861 19.462 1.00 5.88 291 ASP A N 1
ATOM 2365 C CA . ASP A 1 291 ? 36.509 26.164 20.588 1.00 6.76 291 ASP A CA 1
ATOM 2366 C C . ASP A 1 291 ? 37.830 25.557 20.149 1.00 7.57 291 ASP A C 1
ATOM 2367 O O . ASP A 1 291 ? 38.851 25.737 20.817 1.00 7.82 291 ASP A O 1
ATOM 2372 N N . THR A 1 292 ? 37.823 24.858 19.026 1.00 6.47 292 THR A N 1
ATOM 2373 C CA . THR A 1 292 ? 39.065 24.205 18.596 1.00 6.21 292 THR A CA 1
ATOM 2374 C C . THR A 1 292 ? 40.081 25.191 18.041 1.00 8.80 292 THR A C 1
ATOM 2375 O O . THR A 1 292 ? 41.301 25.006 18.196 1.00 8.19 292 THR A O 1
ATOM 2379 N N . GLY A 1 293 ? 39.580 26.229 17.380 1.00 7.03 293 GLY A N 1
ATOM 2380 C CA . GLY A 1 293 ? 40.414 27.265 16.814 1.00 7.35 293 GLY A CA 1
ATOM 2381 C C . GLY A 1 293 ? 40.158 28.618 17.465 1.00 7.95 293 GLY A C 1
ATOM 2382 O O . GLY A 1 293 ? 39.957 28.698 18.669 1.00 8.94 293 GLY A O 1
ATOM 2383 N N . SER A 1 294 ? 40.180 29.677 16.653 1.00 7.51 294 SER A N 1
ATOM 2384 C CA . SER A 1 294 ? 39.968 31.028 17.146 1.00 8.68 294 SER A CA 1
ATOM 2385 C C . SER A 1 294 ? 40.934 31.322 18.280 1.00 10.63 294 SER A C 1
ATOM 2386 O O . SER A 1 294 ? 42.076 30.831 18.271 1.00 13.37 294 SER A O 1
ATOM 2389 N N . THR A 1 295 ? 40.513 32.095 19.265 1.00 9.27 295 THR A N 1
ATOM 2390 C CA . THR A 1 295 ? 41.454 32.405 20.324 1.00 10.25 295 THR A CA 1
ATOM 2391 C C . THR A 1 295 ? 41.418 31.395 21.466 1.00 13.31 295 THR A C 1
ATOM 2392 O O . THR A 1 295 ? 42.271 31.444 22.344 1.00 16.18 295 THR A O 1
ATOM 2396 N N . GLN A 1 296 ? 40.490 30.430 21.468 1.00 10.82 296 GLN A N 1
ATOM 2397 C CA . GLN A 1 296 ? 40.537 29.393 22.507 1.00 8.09 296 GLN A CA 1
ATOM 2398 C C . GLN A 1 296 ? 41.575 28.334 22.111 1.00 11.21 296 GLN A C 1
ATOM 2399 O O . GLN A 1 296 ? 42.310 27.812 22.970 1.00 13.37 296 GLN A O 1
ATOM 2405 N N . ALA A 1 297 ? 41.612 27.991 20.830 1.00 10.41 297 ALA A N 1
ATOM 2406 C CA . ALA A 1 297 ? 42.657 27.087 20.343 1.00 10.23 297 ALA A CA 1
ATOM 2407 C C . ALA A 1 297 ? 42.787 25.779 21.129 1.00 10.07 297 ALA A C 1
ATOM 2408 O O . ALA A 1 297 ? 43.907 25.329 21.482 1.00 10.93 297 ALA A O 1
ATOM 2410 N N A MET A 1 298 ? 41.655 25.142 21.406 0.52 8.51 298 MET A N 1
ATOM 2411 N N B MET A 1 298 ? 41.678 25.141 21.419 0.54 8.38 298 MET A N 1
ATOM 2412 C CA A MET A 1 298 ? 41.640 23.870 22.138 0.52 9.16 298 MET A CA 1
ATOM 2413 C CA B MET A 1 298 ? 41.780 23.900 22.148 0.49 9.23 298 MET A CA 1
ATOM 2414 C C A MET A 1 298 ? 42.111 22.665 21.322 0.46 9.96 298 MET A C 1
ATOM 2415 C C B MET A 1 298 ? 42.317 22.745 21.310 0.50 10.25 298 MET A C 1
ATOM 2416 O O A MET A 1 298 ? 42.456 21.620 21.894 0.50 9.65 298 MET A O 1
ATOM 2417 O O B MET A 1 298 ? 42.949 21.840 21.846 0.50 11.12 298 MET A O 1
ATOM 2426 N N . TRP A 1 299 ? 42.104 22.790 19.995 1.00 9.41 299 TRP A N 1
ATOM 2427 C CA . TRP A 1 299 ? 42.514 21.641 19.143 1.00 8.86 299 TRP A CA 1
ATOM 2428 C C . TRP A 1 299 ? 42.620 22.172 17.715 1.00 7.03 299 TRP A C 1
ATOM 2429 O O . TRP A 1 299 ? 41.964 21.679 16.767 1.00 7.97 299 TRP A O 1
ATOM 2440 N N . PRO A 1 300 ? 43.481 23.161 17.481 1.00 6.57 300 PRO A N 1
ATOM 2441 C CA . PRO A 1 300 ? 43.579 23.770 16.161 1.00 7.91 300 PRO A CA 1
ATOM 2442 C C . PRO A 1 300 ? 44.087 22.936 15.022 1.00 7.54 300 PRO A C 1
ATOM 2443 O O . PRO A 1 300 ? 44.964 22.098 15.219 1.00 10.52 300 PRO A O 1
ATOM 2447 N N . PHE A 1 301 ? 43.529 23.180 13.852 1.00 7.52 301 PHE A N 1
ATOM 2448 C CA . PHE A 1 301 ? 44.022 22.513 12.672 1.00 7.79 301 PHE A CA 1
ATOM 2449 C C . PHE A 1 301 ? 45.441 23.081 12.411 1.00 8.72 301 PHE A C 1
ATOM 2450 O O . PHE A 1 301 ? 45.703 24.254 12.703 1.00 8.95 301 PHE A O 1
ATOM 2458 N N . PRO A 1 302 ? 46.377 22.250 11.949 1.00 7.56 302 PRO A N 1
ATOM 2459 C CA . PRO A 1 302 ? 47.727 22.788 11.666 1.00 7.40 302 PRO A CA 1
ATOM 2460 C C . PRO A 1 302 ? 47.557 24.049 10.768 1.00 8.37 302 PRO A C 1
ATOM 2461 O O . PRO A 1 302 ? 46.977 23.982 9.686 1.00 8.52 302 PRO A O 1
ATOM 2465 N N . SER A 1 303 ? 48.098 25.206 11.208 1.00 7.92 303 SER A N 1
ATOM 2466 C CA . SER A 1 303 ? 47.783 26.450 10.534 1.00 10.37 303 SER A CA 1
ATOM 2467 C C . SER A 1 303 ? 48.193 26.586 9.104 1.00 8.98 303 SER A C 1
ATOM 2468 O O . SER A 1 303 ? 47.532 27.255 8.321 1.00 11.75 303 SER A O 1
ATOM 2471 N N . ASP A 1 304 ? 49.292 25.910 8.755 1.00 9.54 304 ASP A N 1
ATOM 2472 C CA . ASP A 1 304 ? 49.826 25.974 7.427 1.00 10.78 304 ASP A CA 1
ATOM 2473 C C . ASP A 1 304 ? 49.137 25.019 6.465 1.00 9.77 304 ASP A C 1
ATOM 2474 O O . ASP A 1 304 ? 49.458 25.016 5.276 1.00 11.97 304 ASP A O 1
ATOM 2479 N N . LYS A 1 305 ? 48.144 24.273 6.959 1.00 9.16 305 LYS A N 1
ATOM 2480 C CA . LYS A 1 305 ? 47.491 23.291 6.080 1.00 8.79 305 LYS A CA 1
ATOM 2481 C C . LYS A 1 305 ? 45.982 23.387 6.053 1.00 7.48 305 LYS A C 1
ATOM 2482 O O . LYS A 1 305 ? 45.326 22.474 5.567 1.00 7.17 305 LYS A O 1
ATOM 2488 N N . VAL A 1 306 ? 45.460 24.506 6.507 1.00 6.81 306 VAL A N 1
ATOM 2489 C CA . VAL A 1 306 ? 44.020 24.676 6.572 1.00 7.80 306 VAL A CA 1
ATOM 2490 C C . VAL A 1 306 ? 43.365 24.501 5.192 1.00 6.79 306 VAL A C 1
ATOM 2491 O O . VAL A 1 306 ? 42.269 23.902 5.125 1.00 6.20 306 VAL A O 1
ATOM 2495 N N . MET A 1 307 ? 43.964 24.980 4.091 1.00 6.10 307 MET A N 1
ATOM 2496 C CA . MET A 1 307 ? 43.315 24.747 2.793 1.00 5.67 307 MET A CA 1
ATOM 2497 C C . MET A 1 307 ? 43.258 23.282 2.406 1.00 5.47 307 MET A C 1
ATOM 2498 O O . MET A 1 307 ? 42.385 22.904 1.621 1.00 6.37 307 MET A O 1
ATOM 2503 N N . GLN A 1 308 ? 44.170 22.429 2.910 1.00 6.10 308 GLN A N 1
ATOM 2504 C CA . GLN A 1 308 ? 44.032 20.987 2.648 1.00 6.79 308 GLN A CA 1
ATOM 2505 C C . GLN A 1 308 ? 42.791 20.483 3.393 1.00 7.16 308 GLN A C 1
ATOM 2506 O O . GLN A 1 308 ? 42.067 19.608 2.863 1.00 5.93 308 GLN A O 1
ATOM 2512 N N . GLY A 1 309 ? 42.522 21.015 4.595 1.00 6.20 309 GLY A N 1
ATOM 2513 C CA . GLY A 1 309 ? 41.299 20.602 5.299 1.00 5.81 309 GLY A CA 1
ATOM 2514 C C . GLY A 1 309 ? 40.069 20.987 4.471 1.00 6.14 309 GLY A C 1
ATOM 2515 O O . GLY A 1 309 ? 39.104 20.187 4.425 1.00 5.41 309 GLY A O 1
ATOM 2516 N N . TYR A 1 310 ? 40.048 22.176 3.861 1.00 4.98 310 TYR A N 1
ATOM 2517 C CA . TYR A 1 310 ? 38.900 22.550 3.070 1.00 4.73 310 TYR A CA 1
ATOM 2518 C C . TYR A 1 310 ? 38.820 21.790 1.763 1.00 6.46 310 TYR A C 1
ATOM 2519 O O . TYR A 1 310 ? 37.719 21.468 1.295 1.00 5.13 310 TYR A O 1
ATOM 2528 N N . ALA A 1 311 ? 39.978 21.499 1.138 1.00 5.08 311 ALA A N 1
ATOM 2529 C CA . ALA A 1 311 ? 39.911 20.726 -0.096 1.00 4.95 311 ALA A CA 1
ATOM 2530 C C . ALA A 1 311 ? 39.252 19.383 0.217 1.00 4.00 311 ALA A C 1
ATOM 2531 O O . ALA A 1 311 ? 38.503 18.842 -0.601 1.00 5.96 311 ALA A O 1
ATOM 2533 N N . TYR A 1 312 ? 39.548 18.822 1.385 1.00 3.82 312 TYR A N 1
ATOM 2534 C CA . TYR A 1 312 ? 38.949 17.556 1.814 1.00 5.01 312 TYR A CA 1
ATOM 2535 C C . TYR A 1 312 ? 37.465 17.702 2.115 1.00 5.08 312 TYR A C 1
ATOM 2536 O O . TYR A 1 312 ? 36.633 17.109 1.422 1.00 4.70 312 TYR A O 1
ATOM 2545 N N . ILE A 1 313 ? 37.088 18.538 3.080 1.00 4.66 313 ILE A N 1
ATOM 2546 C CA . ILE A 1 313 ? 35.656 18.561 3.439 1.00 4.30 313 ILE A CA 1
ATOM 2547 C C . ILE A 1 313 ? 34.743 19.143 2.372 1.00 3.60 313 ILE A C 1
ATOM 2548 O O . ILE A 1 313 ? 33.594 18.702 2.243 1.00 5.37 313 ILE A O 1
ATOM 2553 N N . LEU A 1 314 ? 35.210 20.117 1.590 1.00 4.46 314 LEU A N 1
ATOM 2554 C CA . LEU A 1 314 ? 34.309 20.723 0.617 1.00 3.51 314 LEU A CA 1
ATOM 2555 C C . LEU A 1 314 ? 34.058 19.855 -0.603 1.00 4.73 314 LEU A C 1
ATOM 2556 O O . LEU A 1 314 ? 33.086 20.104 -1.327 1.00 5.64 314 LEU A O 1
ATOM 2561 N N . THR A 1 315 ? 34.902 18.848 -0.841 1.00 3.80 315 THR A N 1
ATOM 2562 C CA . THR A 1 315 ? 34.657 17.946 -1.966 1.00 4.29 315 THR A CA 1
ATOM 2563 C C . THR A 1 315 ? 34.043 16.595 -1.547 1.00 5.26 315 THR A C 1
ATOM 2564 O O . THR A 1 315 ? 33.556 15.837 -2.384 1.00 5.25 315 THR A O 1
ATOM 2568 N N . HIS A 1 316 ? 34.060 16.303 -0.270 1.00 4.15 316 HIS A N 1
ATOM 2569 C CA . HIS A 1 316 ? 33.635 14.980 0.202 1.00 4.75 316 HIS A CA 1
ATOM 2570 C C . HIS A 1 316 ? 32.218 14.874 0.731 1.00 4.49 316 HIS A C 1
ATOM 2571 O O . HIS A 1 316 ? 31.526 15.886 0.901 1.00 4.50 316 HIS A O 1
ATOM 2578 N N A PRO A 1 317 ? 31.723 13.637 0.906 0.81 3.57 317 PRO A N 1
ATOM 2579 N N B PRO A 1 317 ? 31.786 13.633 1.015 0.16 5.49 317 PRO A N 1
ATOM 2580 C CA A PRO A 1 317 ? 30.383 13.455 1.475 0.47 5.12 317 PRO A CA 1
ATOM 2581 C CA B PRO A 1 317 ? 30.465 13.342 1.581 0.56 5.89 317 PRO A CA 1
ATOM 2582 C C A PRO A 1 317 ? 30.434 14.013 2.911 0.43 5.71 317 PRO A C 1
ATOM 2583 C C B PRO A 1 317 ? 30.468 13.953 2.973 0.56 5.95 317 PRO A C 1
ATOM 2584 O O A PRO A 1 317 ? 31.488 14.447 3.411 0.42 6.01 317 PRO A O 1
ATOM 2585 O O B PRO A 1 317 ? 31.508 14.382 3.498 0.57 4.65 317 PRO A O 1
ATOM 2592 N N . GLY A 1 318 ? 29.308 13.935 3.601 1.00 5.90 318 GLY A N 1
ATOM 2593 C CA . GLY A 1 318 ? 29.176 14.638 4.863 1.00 5.36 318 GLY A CA 1
ATOM 2594 C C . GLY A 1 318 ? 28.720 16.054 4.437 1.00 4.49 318 GLY A C 1
ATOM 2595 O O . GLY A 1 318 ? 28.729 16.445 3.236 1.00 5.52 318 GLY A O 1
ATOM 2596 N N . ILE A 1 319 ? 28.324 16.879 5.425 1.00 4.72 319 ILE A N 1
ATOM 2597 C CA . ILE A 1 319 ? 27.869 18.269 5.187 1.00 5.11 319 ILE A CA 1
ATOM 2598 C C . ILE A 1 319 ? 28.967 19.177 5.738 1.00 4.85 319 ILE A C 1
ATOM 2599 O O . ILE A 1 319 ? 29.179 19.250 6.946 1.00 4.05 319 ILE A O 1
ATOM 2604 N N . PRO A 1 320 ? 29.683 19.911 4.886 1.00 3.09 320 PRO A N 1
ATOM 2605 C CA . PRO A 1 320 ? 30.774 20.751 5.389 1.00 3.79 320 PRO A CA 1
ATOM 2606 C C . PRO A 1 320 ? 30.336 22.038 6.034 1.00 4.34 320 PRO A C 1
ATOM 2607 O O . PRO A 1 320 ? 29.328 22.628 5.638 1.00 5.76 320 PRO A O 1
ATOM 2611 N N . CYS A 1 321 ? 31.112 22.464 7.020 1.00 4.62 321 CYS A N 1
ATOM 2612 C CA . CYS A 1 321 ? 30.871 23.727 7.729 1.00 5.03 321 CYS A CA 1
ATOM 2613 C C . CYS A 1 321 ? 32.156 24.554 7.652 1.00 5.23 321 CYS A C 1
ATOM 2614 O O . CYS A 1 321 ? 33.171 24.173 8.219 1.00 6.59 321 CYS A O 1
ATOM 2617 N N . ILE A 1 322 ? 32.035 25.707 7.005 1.00 4.29 322 ILE A N 1
ATOM 2618 C CA . ILE A 1 322 ? 33.151 26.655 6.830 1.00 4.51 322 ILE A CA 1
ATOM 2619 C C . ILE A 1 322 ? 33.211 27.570 8.043 1.00 4.90 322 ILE A C 1
ATOM 2620 O O . ILE A 1 322 ? 32.181 28.040 8.522 1.00 5.49 322 ILE A O 1
ATOM 2625 N N . PHE A 1 323 ? 34.414 27.807 8.563 1.00 4.74 323 PHE A N 1
ATOM 2626 C CA . PHE A 1 323 ? 34.597 28.688 9.707 1.00 4.03 323 PHE A CA 1
ATOM 2627 C C . PHE A 1 323 ? 34.853 30.132 9.273 1.00 4.21 323 PHE A C 1
ATOM 2628 O O . PHE A 1 323 ? 35.692 30.388 8.390 1.00 5.79 323 PHE A O 1
ATOM 2636 N N . TYR A 1 324 ? 34.108 31.061 9.897 1.00 6.59 324 TYR A N 1
ATOM 2637 C CA . TYR A 1 324 ? 34.232 32.489 9.591 1.00 5.29 324 TYR A CA 1
ATOM 2638 C C . TYR A 1 324 ? 35.672 32.977 9.338 1.00 5.63 324 TYR A C 1
ATOM 2639 O O . TYR A 1 324 ? 35.933 33.535 8.279 1.00 6.33 324 TYR A O 1
ATOM 2648 N N . ASP A 1 325 ? 36.565 32.711 10.287 1.00 6.08 325 ASP A N 1
ATOM 2649 C CA . ASP A 1 325 ? 37.901 33.318 10.166 1.00 6.99 325 ASP A CA 1
ATOM 2650 C C . ASP A 1 325 ? 38.597 32.863 8.902 1.00 8.75 325 ASP A C 1
ATOM 2651 O O . ASP A 1 325 ? 39.287 33.638 8.260 1.00 6.97 325 ASP A O 1
ATOM 2656 N N . HIS A 1 326 ? 38.451 31.591 8.549 1.00 5.71 326 HIS A N 1
ATOM 2657 C CA . HIS A 1 326 ? 39.111 31.096 7.361 1.00 6.66 326 HIS A CA 1
ATOM 2658 C C . HIS A 1 326 ? 38.595 31.738 6.107 1.00 8.28 326 HIS A C 1
ATOM 2659 O O . HIS A 1 326 ? 39.385 32.017 5.193 1.00 10.34 326 HIS A O 1
ATOM 2666 N N . PHE A 1 327 ? 37.295 32.000 6.036 1.00 8.03 327 PHE A N 1
ATOM 2667 C CA . PHE A 1 327 ? 36.721 32.589 4.841 1.00 8.23 327 PHE A CA 1
ATOM 2668 C C . PHE A 1 327 ? 37.027 34.077 4.686 1.00 7.87 327 PHE A C 1
ATOM 2669 O O . PHE A 1 327 ? 37.401 34.510 3.590 1.00 9.66 327 PHE A O 1
ATOM 2677 N N . PHE A 1 328 ? 36.930 34.828 5.789 1.00 6.70 328 PHE A N 1
ATOM 2678 C CA . PHE A 1 328 ? 37.128 36.267 5.735 1.00 7.47 328 PHE A CA 1
ATOM 2679 C C . PHE A 1 328 ? 38.438 36.839 6.205 1.00 11.55 328 PHE A C 1
ATOM 2680 O O . PHE A 1 328 ? 38.819 37.911 5.726 1.00 15.09 328 PHE A O 1
ATOM 2688 N N . ASN A 1 329 ? 39.118 36.159 7.109 1.00 9.60 329 ASN A N 1
ATOM 2689 C CA . ASN A 1 329 ? 40.299 36.773 7.725 1.00 9.94 329 ASN A CA 1
ATOM 2690 C C . ASN A 1 329 ? 41.626 36.261 7.245 1.00 13.46 329 ASN A C 1
ATOM 2691 O O . ASN A 1 329 ? 42.580 37.045 7.206 1.00 15.42 329 ASN A O 1
ATOM 2696 N N . TRP A 1 330 ? 41.690 35.003 6.833 1.00 11.31 330 TRP A N 1
ATOM 2697 C CA . TRP A 1 330 ? 42.924 34.348 6.419 1.00 10.09 330 TRP A CA 1
ATOM 2698 C C . TRP A 1 330 ? 43.308 34.507 4.925 1.00 10.30 330 TRP A C 1
ATOM 2699 O O . TRP A 1 330 ? 44.354 33.991 4.522 1.00 17.36 330 TRP A O 1
ATOM 2710 N N . GLY A 1 331 ? 42.416 35.088 4.123 1.00 15.03 331 GLY A N 1
ATOM 2711 C CA . GLY A 1 331 ? 42.693 35.269 2.695 1.00 17.89 331 GLY A CA 1
ATOM 2712 C C . GLY A 1 331 ? 42.211 34.128 1.803 1.00 19.41 331 GLY A C 1
ATOM 2713 O O . GLY A 1 331 ? 42.431 34.148 0.584 1.00 21.72 331 GLY A O 1
ATOM 2714 N N . PHE A 1 332 ? 41.518 33.157 2.395 1.00 15.37 332 PHE A N 1
ATOM 2715 C CA . PHE A 1 332 ? 41.048 31.998 1.629 1.00 12.34 332 PHE A CA 1
ATOM 2716 C C . PHE A 1 332 ? 39.689 32.139 0.982 1.00 11.83 332 PHE A C 1
ATOM 2717 O O . PHE A 1 332 ? 39.172 31.174 0.378 1.00 10.21 332 PHE A O 1
ATOM 2725 N N . LYS A 1 333 ? 39.082 33.325 1.045 1.00 11.18 333 LYS A N 1
ATOM 2726 C CA . LYS A 1 333 ? 37.771 33.498 0.503 1.00 11.25 333 LYS A CA 1
ATOM 2727 C C . LYS A 1 333 ? 37.591 32.935 -0.908 1.00 10.38 333 LYS A C 1
ATOM 2728 O O . LYS A 1 333 ? 36.691 32.113 -1.173 1.00 10.07 333 LYS A O 1
ATOM 2734 N N . ASP A 1 334 ? 38.433 33.380 -1.839 1.00 11.12 334 ASP A N 1
ATOM 2735 C CA . ASP A 1 334 ? 38.250 32.941 -3.214 1.00 10.73 334 ASP A CA 1
ATOM 2736 C C . ASP A 1 334 ? 38.453 31.434 -3.403 1.00 7.92 334 ASP A C 1
ATOM 2737 O O . ASP A 1 334 ? 37.720 30.771 -4.137 1.00 7.14 334 ASP A O 1
ATOM 2742 N N . GLN A 1 335 ? 39.429 30.891 -2.684 1.00 8.55 335 GLN A N 1
ATOM 2743 C CA . GLN A 1 335 ? 39.721 29.472 -2.820 1.00 6.88 335 GLN A CA 1
ATOM 2744 C C . GLN A 1 335 ? 38.603 28.618 -2.262 1.00 6.32 335 GLN A C 1
ATOM 2745 O O . GLN A 1 335 ? 38.229 27.607 -2.863 1.00 6.81 335 GLN A O 1
ATOM 2751 N N . ILE A 1 336 ? 38.062 29.040 -1.118 1.00 6.64 336 ILE A N 1
ATOM 2752 C CA . ILE A 1 336 ? 36.955 28.292 -0.520 1.00 5.70 336 ILE A CA 1
ATOM 2753 C C . ILE A 1 336 ? 35.707 28.414 -1.396 1.00 6.15 336 ILE A C 1
ATOM 2754 O O . ILE A 1 336 ? 35.042 27.424 -1.667 1.00 5.97 336 ILE A O 1
ATOM 2759 N N . ALA A 1 337 ? 35.411 29.614 -1.919 1.00 7.27 337 ALA A N 1
ATOM 2760 C CA . ALA A 1 337 ? 34.226 29.747 -2.776 1.00 7.52 337 ALA A CA 1
ATOM 2761 C C . ALA A 1 337 ? 34.402 28.870 -4.034 1.00 6.88 337 ALA A C 1
ATOM 2762 O O . ALA A 1 337 ? 33.446 28.251 -4.506 1.00 8.26 337 ALA A O 1
ATOM 2764 N N . ALA A 1 338 ? 35.629 28.834 -4.571 1.00 6.77 338 ALA A N 1
ATOM 2765 C CA . ALA A 1 338 ? 35.877 28.001 -5.755 1.00 8.45 338 ALA A CA 1
ATOM 2766 C C . ALA A 1 338 ? 35.609 26.516 -5.475 1.00 7.04 338 ALA A C 1
ATOM 2767 O O . ALA A 1 338 ? 35.025 25.810 -6.289 1.00 8.21 338 ALA A O 1
ATOM 2769 N N . LEU A 1 339 ? 36.026 26.060 -4.287 1.00 6.32 339 LEU A N 1
ATOM 2770 C CA . LEU A 1 339 ? 35.758 24.661 -3.911 1.00 6.56 339 LEU A CA 1
ATOM 2771 C C . LEU A 1 339 ? 34.249 24.395 -3.727 1.00 6.12 339 LEU A C 1
ATOM 2772 O O . LEU A 1 339 ? 33.741 23.349 -4.149 1.00 7.23 339 LEU A O 1
ATOM 2777 N N . VAL A 1 340 ? 33.522 25.353 -3.133 1.00 5.22 340 VAL A N 1
ATOM 2778 C CA . VAL A 1 340 ? 32.087 25.128 -3.043 1.00 6.66 340 VAL A CA 1
ATOM 2779 C C . VAL A 1 340 ? 31.435 25.148 -4.416 1.00 7.61 340 VAL A C 1
ATOM 2780 O O . VAL A 1 340 ? 30.503 24.368 -4.682 1.00 7.35 340 VAL A O 1
ATOM 2784 N N . ALA A 1 341 ? 31.937 25.988 -5.309 1.00 7.40 341 ALA A N 1
ATOM 2785 C CA . ALA A 1 341 ? 31.379 26.012 -6.637 1.00 8.30 341 ALA A CA 1
ATOM 2786 C C . ALA A 1 341 ? 31.584 24.667 -7.327 1.00 7.59 341 ALA A C 1
ATOM 2787 O O . ALA A 1 341 ? 30.692 24.195 -8.061 1.00 8.77 341 ALA A O 1
ATOM 2789 N N . ILE A 1 342 ? 32.743 24.045 -7.107 1.00 7.27 342 ILE A N 1
ATOM 2790 C CA . ILE A 1 342 ? 32.993 22.708 -7.671 1.00 7.94 342 ILE A CA 1
ATOM 2791 C C . ILE A 1 342 ? 31.985 21.676 -7.080 1.00 6.67 342 ILE A C 1
ATOM 2792 O O . ILE A 1 342 ? 31.419 20.864 -7.788 1.00 6.82 342 ILE A O 1
ATOM 2797 N N . ARG A 1 343 ? 31.772 21.761 -5.777 1.00 6.89 343 ARG A N 1
ATOM 2798 C CA . ARG A 1 343 ? 30.800 20.878 -5.102 1.00 6.51 343 ARG A CA 1
ATOM 2799 C C . ARG A 1 343 ? 29.400 21.073 -5.740 1.00 7.24 343 ARG A C 1
ATOM 2800 O O . ARG A 1 343 ? 28.740 20.096 -6.111 1.00 7.72 343 ARG A O 1
ATOM 2808 N N . LYS A 1 344 ? 28.958 22.329 -5.840 1.00 6.58 344 LYS A N 1
ATOM 2809 C CA . LYS A 1 344 ? 27.607 22.582 -6.376 1.00 8.01 344 LYS A CA 1
ATOM 2810 C C . LYS A 1 344 ? 27.482 22.194 -7.855 1.00 8.07 344 LYS A C 1
ATOM 2811 O O . LYS A 1 344 ? 26.511 21.522 -8.235 1.00 11.08 344 LYS A O 1
ATOM 2817 N N A ARG A 1 345 ? 28.449 22.567 -8.690 0.38 9.79 345 ARG A N 1
ATOM 2818 N N B ARG A 1 345 ? 28.501 22.565 -8.634 0.60 8.39 345 ARG A N 1
ATOM 2819 C CA A ARG A 1 345 ? 28.270 22.236 -10.110 0.51 11.44 345 ARG A CA 1
ATOM 2820 C CA B ARG A 1 345 ? 28.542 22.286 -10.078 0.44 10.33 345 ARG A CA 1
ATOM 2821 C C A ARG A 1 345 ? 28.346 20.757 -10.448 0.45 11.44 345 ARG A C 1
ATOM 2822 C C B ARG A 1 345 ? 28.362 20.811 -10.406 0.49 10.34 345 ARG A C 1
ATOM 2823 O O A ARG A 1 345 ? 27.875 20.322 -11.500 0.46 12.30 345 ARG A O 1
ATOM 2824 O O B ARG A 1 345 ? 27.664 20.439 -11.353 0.50 10.88 345 ARG A O 1
ATOM 2839 N N . ASN A 1 346 ? 28.940 19.971 -9.567 1.00 8.10 346 ASN A N 1
ATOM 2840 C CA . ASN A 1 346 ? 28.946 18.540 -9.774 1.00 8.97 346 ASN A CA 1
ATOM 2841 C C . ASN A 1 346 ? 27.858 17.806 -8.981 1.00 8.42 346 ASN A C 1
ATOM 2842 O O . ASN A 1 346 ? 27.862 16.553 -8.914 1.00 10.76 346 ASN A O 1
ATOM 2847 N N . GLY A 1 347 ? 26.974 18.571 -8.355 1.00 8.82 347 GLY A N 1
ATOM 2848 C CA . GLY A 1 347 ? 25.860 17.986 -7.612 1.00 8.60 347 GLY A CA 1
ATOM 2849 C C . GLY A 1 347 ? 26.287 17.149 -6.417 1.00 8.04 347 GLY A C 1
ATOM 2850 O O . GLY A 1 347 ? 25.561 16.243 -6.017 1.00 8.42 347 GLY A O 1
ATOM 2851 N N . ILE A 1 348 ? 27.437 17.463 -5.828 1.00 8.00 348 ILE A N 1
ATOM 2852 C CA . ILE A 1 348 ? 27.876 16.695 -4.678 1.00 7.82 348 ILE A CA 1
ATOM 2853 C C . ILE A 1 348 ? 27.085 17.057 -3.443 1.00 6.49 348 ILE A C 1
ATOM 2854 O O . ILE A 1 348 ? 26.767 18.259 -3.201 1.00 7.41 348 ILE A O 1
ATOM 2859 N N . THR A 1 349 ? 26.694 16.024 -2.691 1.00 6.35 349 THR A N 1
ATOM 2860 C CA . THR A 1 349 ? 25.907 16.222 -1.474 1.00 5.58 349 THR A CA 1
ATOM 2861 C C . THR A 1 349 ? 26.435 15.353 -0.350 1.00 5.66 349 THR A C 1
ATOM 2862 O O . THR A 1 349 ? 27.426 14.597 -0.529 1.00 5.72 349 THR A O 1
ATOM 2866 N N . ALA A 1 350 ? 25.781 15.418 0.803 1.00 5.58 350 ALA A N 1
ATOM 2867 C CA . ALA A 1 350 ? 26.253 14.620 1.921 1.00 4.64 350 ALA A CA 1
ATOM 2868 C C . ALA A 1 350 ? 26.334 13.127 1.644 1.00 4.96 350 ALA A C 1
ATOM 2869 O O . ALA A 1 350 ? 27.142 12.465 2.244 1.00 5.42 350 ALA A O 1
ATOM 2871 N N . THR A 1 351 ? 25.494 12.623 0.728 1.00 5.55 351 THR A N 1
ATOM 2872 C CA . THR A 1 351 ? 25.509 11.189 0.448 1.00 5.03 351 THR A CA 1
ATOM 2873 C C . THR A 1 351 ? 26.229 10.822 -0.842 1.00 5.35 351 THR A C 1
ATOM 2874 O O . THR A 1 351 ? 26.050 9.706 -1.366 1.00 7.61 351 THR A O 1
ATOM 2878 N N . SER A 1 352 ? 27.038 11.745 -1.378 1.00 4.62 352 SER A N 1
ATOM 2879 C CA . SER A 1 352 ? 27.817 11.369 -2.553 1.00 4.73 352 SER A CA 1
ATOM 2880 C C . SER A 1 352 ? 28.723 10.171 -2.291 1.00 5.77 352 SER A C 1
ATOM 2881 O O . SER A 1 352 ? 29.156 9.901 -1.151 1.00 7.81 352 SER A O 1
ATOM 2884 N N . ALA A 1 353 ? 28.997 9.427 -3.352 1.00 4.88 353 ALA A N 1
ATOM 2885 C CA . ALA A 1 353 ? 29.869 8.252 -3.266 1.00 5.98 353 ALA A CA 1
ATOM 2886 C C . ALA A 1 353 ? 31.352 8.646 -3.260 1.00 5.24 353 ALA A C 1
ATOM 2887 O O . ALA A 1 353 ? 31.778 9.557 -3.999 1.00 7.63 353 ALA A O 1
ATOM 2889 N N . LEU A 1 354 ? 32.115 7.976 -2.398 1.00 5.38 354 LEU A N 1
ATOM 2890 C CA . LEU A 1 354 ? 33.547 8.264 -2.243 1.00 5.63 354 LEU A CA 1
ATOM 2891 C C . LEU A 1 354 ? 34.395 7.031 -2.584 1.00 6.51 354 LEU A C 1
ATOM 2892 O O . LEU A 1 354 ? 34.191 5.965 -2.028 1.00 9.23 354 LEU A O 1
ATOM 2897 N N . LYS A 1 355 ? 35.307 7.182 -3.543 1.00 4.92 355 LYS A N 1
ATOM 2898 C CA . LYS A 1 355 ? 36.234 6.107 -3.900 1.00 5.73 355 LYS A CA 1
ATOM 2899 C C . LYS A 1 355 ? 37.630 6.647 -3.640 1.00 5.67 355 LYS A C 1
ATOM 2900 O O . LYS A 1 355 ? 38.065 7.593 -4.302 1.00 6.49 355 LYS A O 1
ATOM 2906 N N . ILE A 1 356 ? 38.335 6.070 -2.666 1.00 5.90 356 ILE A N 1
ATOM 2907 C CA . ILE A 1 356 ? 39.682 6.578 -2.330 1.00 4.85 356 ILE A CA 1
ATOM 2908 C C . ILE A 1 356 ? 40.688 5.892 -3.266 1.00 6.32 356 ILE A C 1
ATOM 2909 O O . ILE A 1 356 ? 40.715 4.658 -3.369 1.00 8.70 356 ILE A O 1
ATOM 2914 N N . LEU A 1 357 ? 41.477 6.709 -3.945 1.00 5.42 357 LEU A N 1
ATOM 2915 C CA . LEU A 1 357 ? 42.437 6.213 -4.966 1.00 6.28 357 LEU A CA 1
ATOM 2916 C C . LEU A 1 357 ? 43.850 6.054 -4.456 1.00 7.02 357 LEU A C 1
ATOM 2917 O O . LEU A 1 357 ? 44.621 5.281 -5.028 1.00 8.61 357 LEU A O 1
ATOM 2922 N N . MET A 1 358 ? 44.239 6.819 -3.449 1.00 5.84 358 MET A N 1
ATOM 2923 C CA . MET A 1 358 ? 45.585 6.741 -2.876 1.00 5.25 358 MET A CA 1
ATOM 2924 C C . MET A 1 358 ? 45.492 7.250 -1.457 1.00 7.10 358 MET A C 1
ATOM 2925 O O . MET A 1 358 ? 44.779 8.240 -1.167 1.00 6.35 358 MET A O 1
ATOM 2930 N N . HIS A 1 359 ? 46.211 6.595 -0.542 1.00 7.62 359 HIS A N 1
ATOM 2931 C CA . HIS A 1 359 ? 46.200 6.979 0.863 1.00 6.02 359 HIS A CA 1
ATOM 2932 C C . HIS A 1 359 ? 47.566 6.694 1.486 1.00 6.63 359 HIS A C 1
ATOM 2933 O O . HIS A 1 359 ? 47.729 5.819 2.326 1.00 8.62 359 HIS A O 1
ATOM 2940 N N . GLU A 1 360 ? 48.528 7.490 1.048 1.00 7.25 360 GLU A N 1
ATOM 2941 C CA . GLU A 1 360 ? 49.901 7.360 1.488 1.00 6.89 360 GLU A CA 1
ATOM 2942 C C . GLU A 1 360 ? 50.280 8.551 2.333 1.00 7.55 360 GLU A C 1
ATOM 2943 O O . GLU A 1 360 ? 49.575 9.580 2.358 1.00 7.07 360 GLU A O 1
ATOM 2949 N N . GLY A 1 361 ? 51.416 8.468 3.011 1.00 7.77 361 GLY A N 1
ATOM 2950 C CA . GLY A 1 361 ? 51.765 9.537 3.929 1.00 9.29 361 GLY A CA 1
ATOM 2951 C C . GLY A 1 361 ? 51.638 10.957 3.433 1.00 8.34 361 GLY A C 1
ATOM 2952 O O . GLY A 1 361 ? 51.072 11.833 4.151 1.00 8.78 361 GLY A O 1
ATOM 2953 N N . ASP A 1 362 ? 52.192 11.215 2.248 1.00 6.84 362 ASP A N 1
ATOM 2954 C CA . ASP A 1 362 ? 52.171 12.554 1.707 1.00 7.46 362 ASP A CA 1
ATOM 2955 C C . ASP A 1 362 ? 51.256 12.710 0.503 1.00 7.32 362 ASP A C 1
ATOM 2956 O O . ASP A 1 362 ? 51.369 13.670 -0.243 1.00 7.96 362 ASP A O 1
ATOM 2961 N N . ALA A 1 363 ? 50.324 11.768 0.350 1.00 7.52 363 ALA A N 1
ATOM 2962 C CA . ALA A 1 363 ? 49.394 11.876 -0.777 1.00 6.96 363 ALA A CA 1
ATOM 2963 C C . ALA A 1 363 ? 48.104 11.130 -0.549 1.00 7.35 363 ALA A C 1
ATOM 2964 O O . ALA A 1 363 ? 48.085 9.913 -0.457 1.00 8.47 363 ALA A O 1
ATOM 2966 N N . TYR A 1 364 ? 47.010 11.896 -0.458 1.00 6.31 364 TYR A N 1
ATOM 2967 C CA . TYR A 1 364 ? 45.657 11.319 -0.379 1.00 5.38 364 TYR A CA 1
ATOM 2968 C C . TYR A 1 364 ? 44.946 11.802 -1.627 1.00 6.00 364 TYR A C 1
ATOM 2969 O O . TYR A 1 364 ? 44.911 13.013 -1.905 1.00 6.13 364 TYR A O 1
ATOM 2978 N N . VAL A 1 365 ? 44.379 10.864 -2.391 1.00 6.61 365 VAL A N 1
ATOM 2979 C CA . VAL A 1 365 ? 43.672 11.250 -3.623 1.00 6.64 365 VAL A CA 1
ATOM 2980 C C . VAL A 1 365 ? 42.336 10.473 -3.590 1.00 5.29 365 VAL A C 1
ATOM 2981 O O . VAL A 1 365 ? 42.333 9.274 -3.258 1.00 5.97 365 VAL A O 1
ATOM 2985 N N . ALA A 1 366 ? 41.209 11.164 -3.863 1.00 4.58 366 ALA A N 1
ATOM 2986 C CA . ALA A 1 366 ? 39.890 10.507 -3.816 1.00 5.32 366 ALA A CA 1
ATOM 2987 C C . ALA A 1 366 ? 39.008 10.999 -4.913 1.00 5.88 366 ALA A C 1
ATOM 2988 O O . ALA A 1 366 ? 39.190 12.115 -5.399 1.00 6.82 366 ALA A O 1
ATOM 2990 N N . GLU A 1 367 ? 38.069 10.141 -5.293 1.00 5.21 367 GLU A N 1
ATOM 2991 C CA . GLU A 1 367 ? 37.129 10.442 -6.390 1.00 7.17 367 GLU A CA 1
ATOM 2992 C C . GLU A 1 367 ? 35.708 10.452 -5.839 1.00 6.62 367 GLU A C 1
ATOM 2993 O O . GLU A 1 367 ? 35.279 9.495 -5.171 1.00 6.85 367 GLU A O 1
ATOM 2999 N N . ILE A 1 368 ? 34.995 11.547 -6.118 1.00 5.74 368 ILE A N 1
ATOM 3000 C CA . ILE A 1 368 ? 33.624 11.711 -5.612 1.00 6.46 368 ILE A CA 1
ATOM 3001 C C . ILE A 1 368 ? 32.585 11.717 -6.735 1.00 7.04 368 ILE A C 1
ATOM 3002 O O . ILE A 1 368 ? 32.719 12.471 -7.692 1.00 6.83 368 ILE A O 1
ATOM 3007 N N . ASP A 1 369 ? 31.589 10.820 -6.594 1.00 6.54 369 ASP A N 1
ATOM 3008 C CA . ASP A 1 369 ? 30.496 10.653 -7.573 1.00 7.19 369 ASP A CA 1
ATOM 3009 C C . ASP A 1 369 ? 31.007 10.456 -9.006 1.00 8.63 369 ASP A C 1
ATOM 3010 O O . ASP A 1 369 ? 30.283 10.713 -9.948 1.00 9.92 369 ASP A O 1
ATOM 3015 N N . GLY A 1 370 ? 32.224 9.950 -9.148 1.00 7.26 370 GLY A N 1
ATOM 3016 C CA . GLY A 1 370 ? 32.813 9.758 -10.476 1.00 8.55 370 GLY A CA 1
ATOM 3017 C C . GLY A 1 370 ? 32.976 11.060 -11.255 1.00 9.48 370 GLY A C 1
ATOM 3018 O O . GLY A 1 370 ? 33.210 10.999 -12.475 1.00 11.16 370 GLY A O 1
ATOM 3019 N N . LYS A 1 371 ? 32.896 12.220 -10.583 1.00 7.76 371 LYS A N 1
ATOM 3020 C CA . LYS A 1 371 ? 32.937 13.541 -11.222 1.00 7.59 371 LYS A CA 1
ATOM 3021 C C . LYS A 1 371 ? 34.054 14.479 -10.774 1.00 7.75 371 LYS A C 1
ATOM 3022 O O . LYS A 1 371 ? 34.447 15.393 -11.515 1.00 8.69 371 LYS A O 1
ATOM 3028 N N . VAL A 1 372 ? 34.535 14.277 -9.541 1.00 7.05 372 VAL A N 1
ATOM 3029 C CA . VAL A 1 372 ? 35.541 15.140 -8.972 1.00 7.47 372 VAL A CA 1
ATOM 3030 C C . VAL A 1 372 ? 36.643 14.305 -8.359 1.00 6.85 372 VAL A C 1
ATOM 3031 O O . VAL A 1 372 ? 36.363 13.291 -7.730 1.00 6.80 372 VAL A O 1
ATOM 3035 N N . VAL A 1 373 ? 37.904 14.672 -8.608 1.00 6.27 373 VAL A N 1
ATOM 3036 C CA . VAL A 1 373 ? 39.009 13.997 -7.912 1.00 6.18 373 VAL A CA 1
ATOM 3037 C C . VAL A 1 373 ? 39.745 15.102 -7.158 1.00 7.37 373 VAL A C 1
ATOM 3038 O O . VAL A 1 373 ? 39.891 16.251 -7.629 1.00 7.07 373 VAL A O 1
ATOM 3042 N N . VAL A 1 374 ? 40.159 14.805 -5.939 1.00 5.48 374 VAL A N 1
ATOM 3043 C CA . VAL A 1 374 ? 40.890 15.767 -5.138 1.00 4.52 374 VAL A CA 1
ATOM 3044 C C . VAL A 1 374 ? 42.106 15.094 -4.573 1.00 4.53 374 VAL A C 1
ATOM 3045 O O . VAL A 1 374 ? 42.081 13.885 -4.245 1.00 5.48 374 VAL A O 1
ATOM 3049 N N . LYS A 1 375 ? 43.202 15.854 -4.505 1.00 5.59 375 LYS A N 1
ATOM 3050 C CA . LYS A 1 375 ? 44.435 15.379 -3.892 1.00 5.57 375 LYS A CA 1
ATOM 3051 C C . LYS A 1 375 ? 44.851 16.383 -2.819 1.00 5.97 375 LYS A C 1
ATOM 3052 O O . LYS A 1 375 ? 44.734 17.612 -3.014 1.00 6.20 375 LYS A O 1
ATOM 3058 N N . ILE A 1 376 ? 45.271 15.857 -1.668 1.00 5.18 376 ILE A N 1
ATOM 3059 C CA . ILE A 1 376 ? 45.953 16.705 -0.687 1.00 6.44 376 ILE A CA 1
ATOM 3060 C C . ILE A 1 376 ? 47.292 16.036 -0.327 1.00 6.86 376 ILE A C 1
ATOM 3061 O O . ILE A 1 376 ? 47.489 14.841 -0.539 1.00 6.85 376 ILE A O 1
ATOM 3066 N N . GLY A 1 377 ? 48.210 16.841 0.227 1.00 7.06 377 GLY A N 1
ATOM 3067 C CA . GLY A 1 377 ? 49.522 16.292 0.566 1.00 6.62 377 GLY A CA 1
ATOM 3068 C C . GLY A 1 377 ? 50.621 17.049 -0.143 1.00 8.17 377 GLY A C 1
ATOM 3069 O O . GLY A 1 377 ? 50.386 17.748 -1.113 1.00 9.09 377 GLY A O 1
ATOM 3070 N N . SER A 1 378 ? 51.850 16.833 0.339 1.00 9.28 378 SER A N 1
ATOM 3071 C CA . SER A 1 378 ? 53.002 17.515 -0.228 1.00 8.41 378 SER A CA 1
ATOM 3072 C C . SER A 1 378 ? 53.598 16.786 -1.400 1.00 8.54 378 SER A C 1
ATOM 3073 O O . SER A 1 378 ? 54.476 17.381 -2.055 1.00 12.69 378 SER A O 1
ATOM 3076 N N . ARG A 1 379 ? 53.140 15.579 -1.700 1.00 8.48 379 ARG A N 1
ATOM 3077 C CA . ARG A 1 379 ? 53.755 14.883 -2.839 1.00 11.88 379 ARG A CA 1
ATOM 3078 C C . ARG A 1 379 ? 53.593 15.669 -4.129 1.00 10.24 379 ARG A C 1
ATOM 3079 O O . ARG A 1 379 ? 52.527 16.113 -4.482 1.00 10.34 379 ARG A O 1
ATOM 3087 N N . TYR A 1 380 ? 54.667 15.780 -4.904 1.00 10.47 380 TYR A N 1
ATOM 3088 C CA . TYR A 1 380 ? 54.557 16.558 -6.120 1.00 10.42 380 TYR A CA 1
ATOM 3089 C C . TYR A 1 380 ? 53.705 15.927 -7.205 1.00 9.18 380 TYR A C 1
ATOM 3090 O O . TYR A 1 380 ? 52.859 16.586 -7.841 1.00 11.66 380 TYR A O 1
ATOM 3099 N N . ASP A 1 381 ? 54.011 14.669 -7.485 1.00 7.85 381 ASP A N 1
ATOM 3100 C CA . ASP A 1 381 ? 53.370 13.909 -8.532 1.00 7.77 381 ASP A CA 1
ATOM 3101 C C . ASP A 1 381 ? 52.403 12.805 -8.115 1.00 7.55 381 ASP A C 1
ATOM 3102 O O . ASP A 1 381 ? 52.801 11.878 -7.415 1.00 8.32 381 ASP A O 1
ATOM 3107 N N . VAL A 1 382 ? 51.139 12.949 -8.517 1.00 7.69 382 VAL A N 1
ATOM 3108 C CA . VAL A 1 382 ? 50.168 11.848 -8.335 1.00 9.77 382 VAL A CA 1
ATOM 3109 C C . VAL A 1 382 ? 49.494 11.585 -9.665 1.00 10.77 382 VAL A C 1
ATOM 3110 O O . VAL A 1 382 ? 48.418 11.025 -9.727 1.00 10.13 382 VAL A O 1
ATOM 3114 N N . GLY A 1 383 ? 50.176 11.922 -10.759 1.00 9.96 383 GLY A N 1
ATOM 3115 C CA . GLY A 1 383 ? 49.537 11.803 -12.058 1.00 9.49 383 GLY A CA 1
ATOM 3116 C C . GLY A 1 383 ? 49.015 10.462 -12.467 1.00 11.62 383 GLY A C 1
ATOM 3117 O O . GLY A 1 383 ? 47.927 10.358 -13.056 1.00 11.06 383 GLY A O 1
ATOM 3118 N N . ALA A 1 384 ? 49.774 9.429 -12.148 1.00 11.96 384 ALA A N 1
ATOM 3119 C CA . ALA A 1 384 ? 49.330 8.110 -12.590 1.00 13.52 384 ALA A CA 1
ATOM 3120 C C . ALA A 1 384 ? 48.048 7.637 -11.916 1.00 15.45 384 ALA A C 1
ATOM 3121 O O . ALA A 1 384 ? 47.357 6.767 -12.458 1.00 18.66 384 ALA A O 1
ATOM 3123 N N . VAL A 1 385 ? 47.675 8.221 -10.780 1.00 12.47 385 VAL A N 1
ATOM 3124 C CA . VAL A 1 385 ? 46.441 7.718 -10.195 1.00 15.10 385 VAL A CA 1
ATOM 3125 C C . VAL A 1 385 ? 45.186 8.511 -10.620 1.00 12.23 385 VAL A C 1
ATOM 3126 O O . VAL A 1 385 ? 44.061 8.134 -10.316 1.00 12.70 385 VAL A O 1
ATOM 3130 N N . ILE A 1 386 ? 45.354 9.567 -11.404 1.00 10.22 386 ILE A N 1
ATOM 3131 C CA . ILE A 1 386 ? 44.191 10.350 -11.855 1.00 10.11 386 ILE A CA 1
ATOM 3132 C C . ILE A 1 386 ? 43.550 9.577 -13.000 1.00 12.32 386 ILE A C 1
ATOM 3133 O O . ILE A 1 386 ? 44.216 9.255 -14.000 1.00 13.81 386 ILE A O 1
ATOM 3138 N N . PRO A 1 387 ? 42.250 9.267 -12.909 1.00 10.08 387 PRO A N 1
ATOM 3139 C CA . PRO A 1 387 ? 41.599 8.525 -13.999 1.00 12.00 387 PRO A CA 1
ATOM 3140 C C . PRO A 1 387 ? 41.508 9.335 -15.274 1.00 12.93 387 PRO A C 1
ATOM 3141 O O . PRO A 1 387 ? 41.573 10.567 -15.272 1.00 13.16 387 PRO A O 1
ATOM 3145 N N . ALA A 1 388 ? 41.327 8.623 -16.382 1.00 15.38 388 ALA A N 1
ATOM 3146 C CA . ALA A 1 388 ? 41.221 9.294 -17.654 1.00 14.62 388 ALA A CA 1
ATOM 3147 C C . ALA A 1 388 ? 39.982 10.181 -17.715 1.00 14.87 388 ALA A C 1
ATOM 3148 O O . ALA A 1 388 ? 38.958 9.903 -17.078 1.00 16.46 388 ALA A O 1
ATOM 3150 N N . GLY A 1 389 ? 40.095 11.261 -18.458 1.00 15.38 389 GLY A N 1
ATOM 3151 C CA . GLY A 1 389 ? 38.963 12.137 -18.633 1.00 14.96 389 GLY A CA 1
ATOM 3152 C C . GLY A 1 389 ? 38.893 13.286 -17.654 1.00 17.30 389 GLY A C 1
ATOM 3153 O O . GLY A 1 3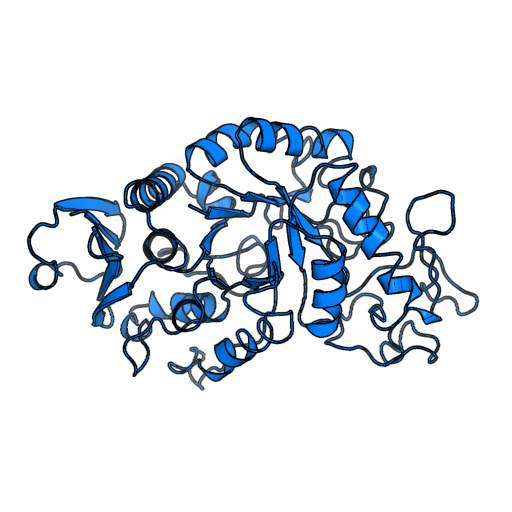89 ? 38.047 14.167 -17.808 1.00 19.02 389 GLY A O 1
ATOM 3154 N N . PHE A 1 390 ? 39.776 13.295 -16.668 1.00 15.07 390 PHE A N 1
ATOM 3155 C CA . PHE A 1 390 ? 39.762 14.364 -15.684 1.00 14.93 390 PHE A CA 1
ATOM 3156 C C . PHE A 1 390 ? 40.671 15.500 -16.085 1.00 15.48 390 PHE A C 1
ATOM 3157 O O . PHE A 1 390 ? 41.792 15.285 -16.565 1.00 18.44 390 PHE A O 1
ATOM 3165 N N . VAL A 1 391 ? 40.176 16.709 -15.892 1.00 15.11 391 VAL A N 1
ATOM 3166 C CA . VAL A 1 391 ? 40.907 17.927 -16.228 1.00 17.29 391 VAL A CA 1
ATOM 3167 C C . VAL A 1 391 ? 41.191 18.725 -14.968 1.00 15.80 391 VAL A C 1
ATOM 3168 O O . VAL A 1 391 ? 40.329 18.818 -14.102 1.00 12.49 391 VAL A O 1
ATOM 3172 N N . THR A 1 392 ? 42.367 19.346 -14.860 1.00 14.82 392 THR A N 1
ATOM 3173 C CA . THR A 1 392 ? 42.659 20.096 -13.661 1.00 14.92 392 THR A CA 1
ATOM 3174 C C . THR A 1 392 ? 41.696 21.262 -13.469 1.00 14.20 392 THR A C 1
ATOM 3175 O O . THR A 1 392 ? 41.267 21.934 -14.409 1.00 15.12 392 THR A O 1
ATOM 3179 N N . SER A 1 393 ? 41.359 21.503 -12.213 1.00 12.31 393 SER A N 1
ATOM 3180 C CA . SER A 1 393 ? 40.461 22.549 -11.844 1.00 13.05 393 SER A CA 1
ATOM 3181 C C . SER A 1 393 ? 41.233 23.315 -10.755 1.00 13.05 393 SER A C 1
ATOM 3182 O O . SER A 1 393 ? 42.471 23.527 -10.844 1.00 14.90 393 SER A O 1
ATOM 3185 N N . ALA A 1 394 ? 40.544 23.709 -9.703 1.00 10.01 394 ALA A N 1
ATOM 3186 C CA . ALA A 1 394 ? 41.154 24.472 -8.636 1.00 8.83 394 ALA A CA 1
ATOM 3187 C C . ALA A 1 394 ? 42.390 23.824 -7.973 1.00 8.73 394 ALA A C 1
ATOM 3188 O O . ALA A 1 394 ? 42.475 22.613 -7.867 1.00 10.64 394 ALA A O 1
ATOM 3190 N N . HIS A 1 395 ? 43.323 24.637 -7.490 1.00 9.70 395 HIS A N 1
ATOM 3191 C CA . HIS A 1 395 ? 44.491 24.150 -6.777 1.00 8.14 395 HIS A CA 1
ATOM 3192 C C . HIS A 1 395 ? 45.083 25.233 -5.932 1.00 9.86 395 HIS A C 1
ATOM 3193 O O . HIS A 1 395 ? 44.809 26.433 -6.132 1.00 10.62 395 HIS A O 1
ATOM 3200 N N . GLY A 1 396 ? 45.909 24.789 -4.995 1.00 8.24 396 GLY A N 1
ATOM 3201 C CA . GLY A 1 396 ? 46.575 25.719 -4.105 1.00 8.19 396 GLY A CA 1
ATOM 3202 C C . GLY A 1 396 ? 47.704 25.010 -3.374 1.00 8.23 396 GLY A C 1
ATOM 3203 O O . GLY A 1 396 ? 48.254 24.027 -3.896 1.00 9.20 396 GLY A O 1
ATOM 3204 N N . ASN A 1 397 ? 48.014 25.469 -2.162 1.00 9.27 397 ASN A N 1
ATOM 3205 C CA . ASN A 1 397 ? 49.117 24.893 -1.417 1.00 9.42 397 ASN A CA 1
ATOM 3206 C C . ASN A 1 397 ? 48.806 23.475 -0.963 1.00 8.51 397 ASN A C 1
ATOM 3207 O O . ASN A 1 397 ? 47.996 23.241 -0.048 1.00 8.93 397 ASN A O 1
ATOM 3212 N N . ASP A 1 398 ? 49.488 22.529 -1.587 1.00 8.35 398 ASP A N 1
ATOM 3213 C CA . ASP A 1 398 ? 49.339 21.131 -1.277 1.00 7.75 398 ASP A CA 1
ATOM 3214 C C . ASP A 1 398 ? 47.924 20.583 -1.464 1.00 6.21 398 ASP A C 1
ATOM 3215 O O . ASP A 1 398 ? 47.490 19.643 -0.732 1.00 7.05 398 ASP A O 1
ATOM 3220 N N . TYR A 1 399 ? 47.215 21.145 -2.443 1.00 6.94 399 TYR A N 1
ATOM 3221 C CA . TYR A 1 399 ? 45.937 20.546 -2.827 1.00 6.85 399 TYR A CA 1
ATOM 3222 C C . TYR A 1 399 ? 45.673 20.807 -4.303 1.00 6.79 399 TYR A C 1
ATOM 3223 O O . TYR A 1 399 ? 46.155 21.801 -4.862 1.00 7.73 399 TYR A O 1
ATOM 3232 N N . ALA A 1 400 ? 44.952 19.892 -4.948 1.00 7.65 400 ALA A N 1
ATOM 3233 C CA . ALA A 1 400 ? 44.546 20.052 -6.326 1.00 7.51 400 ALA A CA 1
ATOM 3234 C C . ALA A 1 400 ? 43.254 19.325 -6.564 1.00 7.95 400 ALA A C 1
ATOM 3235 O O . ALA A 1 400 ? 42.972 18.322 -5.900 1.00 7.39 400 ALA A O 1
ATOM 3237 N N . VAL A 1 401 ? 42.461 19.849 -7.501 1.00 7.56 401 VAL A N 1
ATOM 3238 C CA . VAL A 1 401 ? 41.188 19.223 -7.852 1.00 7.94 401 VAL A CA 1
ATOM 3239 C C . VAL A 1 401 ? 41.129 19.061 -9.368 1.00 10.29 401 VAL A C 1
ATOM 3240 O O . VAL A 1 401 ? 41.738 19.849 -10.168 1.00 9.69 401 VAL A O 1
ATOM 3244 N N . TRP A 1 402 ? 40.392 18.044 -9.780 1.00 7.69 402 TRP A N 1
ATOM 3245 C CA . TRP A 1 402 ? 40.166 17.749 -11.190 1.00 9.81 402 TRP A CA 1
ATOM 3246 C C . TRP A 1 402 ? 38.673 17.504 -11.342 1.00 8.24 402 TRP A C 1
ATOM 3247 O O . TRP A 1 402 ? 38.009 16.991 -10.411 1.00 8.99 402 TRP A O 1
ATOM 3258 N N . GLU A 1 403 ? 38.130 17.857 -12.514 1.00 9.34 403 GLU A N 1
ATOM 3259 C CA . GLU A 1 403 ? 36.731 17.605 -12.811 1.00 10.37 403 GLU A CA 1
ATOM 3260 C C . GLU A 1 403 ? 36.618 16.832 -14.126 1.00 13.48 403 GLU A C 1
ATOM 3261 O O . GLU A 1 403 ? 37.483 16.986 -15.009 1.00 14.03 403 GLU A O 1
ATOM 3267 N N . LYS A 1 404 ? 35.601 15.969 -14.217 1.00 16.27 404 LYS A N 1
ATOM 3268 C CA . LYS A 1 404 ? 35.337 15.169 -15.423 1.00 21.63 404 LYS A CA 1
ATOM 3269 C C . LYS A 1 404 ? 33.892 15.432 -15.774 1.00 25.24 404 LYS A C 1
ATOM 3270 O O . LYS A 1 404 ? 33.660 16.292 -16.648 1.00 28.15 404 LYS A O 1
#

Foldseek 3Di:
DAAEAEQDFPCQLVDVPANLLVCLVVLVLCLLLPHAEYEYEQQAAAPDQRNQAAAQSVQSCNHSRHHLVSLLVSQVSNVVSNHAYAYEDRQQFYFAPDDDPVRARFQGHNNDPDCQGRDGLQQFALVLPSGHPNNHHHFQADDDNPGTGGRLVDPSSLVSVLVSLLCCCVPRNHQHYEYPPQRSHALLSVLSNQVSRVHQAYEYEPDDDADPDPVGAGDLARPVVQVVQVVSCVNSPHPVTSYAYEFVVLQRQQLPLQVLNQLSQADPVQAGRINLRVPLVRYEYEQDGNCCDDVNNPPHRPVVCSVVSLLVPLQGAHHYYHYPCCCPPVPCVVVNSQSNCQCVVVVHYNPWDKGWQDGGRFWTWIQTNVFKIKIAGDDDDPVVSDDPPWAWDDDDHRMTMTGD

B-factor: mean 12.05, std 9.6, range [1.85, 58.53]

Solvent-accessible surface area: 14925 Å² total; per-residue (Å²): 81,50,0,1,0,1,0,1,15,56,60,1,58,120,69,111,63,14,8,1,62,44,1,81,65,55,3,86,55,0,22,91,6,8,6,29,11,0,3,0,0,5,2,6,26,23,96,29,62,29,3,25,35,5,0,60,3,22,31,5,98,43,15,121,3,9,57,21,62,49,0,96,62,0,2,41,28,1,76,67,116,64,2,49,0,0,0,2,0,5,5,1,3,4,13,10,36,119,120,31,124,109,47,43,107,0,55,2,30,0,35,42,131,64,48,84,0,56,7,18,22,91,20,0,0,98,75,18,110,141,25,8,58,46,82,3,64,94,26,42,28,49,74,55,85,56,0,4,0,4,3,2,84,18,96,130,0,30,116,18,2,59,71,5,0,79,66,0,55,89,79,10,24,5,39,0,0,1,1,12,60,0,69,0,3,19,12,77,19,0,74,36,1,2,83,33,1,84,6,66,4,0,0,0,12,0,61,38,144,15,54,82,32,95,111,58,92,21,61,79,87,5,53,71,12,2,104,67,1,30,61,3,1,78,97,0,25,8,90,106,10,30,0,18,0,4,1,0,0,4,0,1,4,0,16,14,0,6,90,47,26,1,98,14,1,18,13,109,139,38,107,2,5,0,1,3,15,102,55,33,37,14,0,0,0,5,0,8,6,2,22,0,5,32,86,59,53,118,63,72,5,25,78,105,44,2,10,5,0,0,0,2,0,0,0,0,4,0,5,0,4,0,3,8,19,3,2,36,98,108,63,39,71,112,57,0,30,42,0,0,46,3,1,121,157,20,48,1,52,16,93,13,66,43,132,24,40,40,78,80,24,49,0,1,0,0,20,0,45,41,96,0,0,1,17,1,3,76,64,219,94,12,44,112,37,30,43,93,56,23,103,99,27,23,133,29,125,58,6,22,1,28,32,155

Sequence (404 aa):
HQQVLFQGFNWESWKQSGGWYNMMMMGKVDDIAAAGVTHVWLPPPSHSVSNEGYMMPGRLYDIDASKKYGNAAELKSSLIGALHG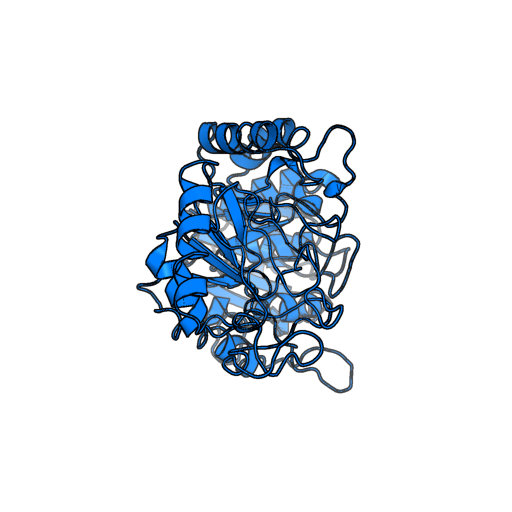KGVQQAIADIVINHRCADYKDSRGIYCIIFEGGTSDGRLDWGPHMICRDDTKYSDGTANLDTGADFAAAPDIDHLNDRVQREELKEWLLWLKSDDLGFDAWRLDFARRGYSPEMAKVYIDGTSPSLAVAEVWDNMMATGGDGKPNYDQDAHRQNLVVNWVDKKVGGAASAGMVFDFTTKGILNAAVEGELWRLIDPQGKAPGVMGWWPAKAVTFVDNHDTGSTQAMMWPFPSDKVMQGYAYILTHPPGIPCIFYDHFFNWGFKDQIAALVAIRKRRNGITATSALKILMHEGDAYVAEIDGKVVVKIGSRYDVGAVIPAGFVTSAHGNDYAVWEK

Organism: Hordeum vulgare (NCBI:txid4513)

Nearest PDB structures (foldseek):
  1rpk-assembly1_A  TM=1.001E+00  e=2.244E-91  Hordeum vulgare
  1rp9-assembly1_A  TM=1.001E+00  e=3.876E-91  Hordeum vulgare
  2qpu-assembly3_C  TM=1.000E+00  e=5.252E-91  Hordeum vulgare
  3bsg-assembly1_A  TM=1.001E+00  e=2.547E-90  Hordeum vulgare
  2qps-assembly1_A  TM=1.001E+00  e=3.505E-87  Hordeum vulgare